Protein AF-0000000069701002 (afdb_homodimer)

Sequence (510 aa):
MTTTTTFSFQHRPLVPFAHDYAHGDQEDWHQHDCAQLLHILSGVVRVATPAGYWVVPPGRGVWLPAGTPHALRMTGNVAARTLFIDPLARADLPAGCQIVQITPLLRELIVSSLGLAECYAPASRDERIYELILDEIRGMAILPFGLPEPQSDTLRRLCQQVREAPGEAWSSGQAAKVCNMSERTLNRHFQQQTSLTWSEWVRRAKLMEALIRLAQGHSVLRVALELGYGSHSAFSAMFRRVMGVAPSDYFRPSTMTTTTTFSFQHRPLVPFAHDYAHGDQEDWHQHDCAQLLHILSGVVRVATPAGYWVVPPGRGVWLPAGTPHALRMTGNVAARTLFIDPLARADLPAGCQIVQITPLLRELIVSSLGLAECYAPASRDERIYELILDEIRGMAILPFGLPEPQSDTLRRLCQQVREAPGEAWSSGQAAKVCNMSERTLNRHFQQQTSLTWSEWVRRAKLMEALIRLAQGHSVLRVALELGYGSHSAFSAMFRRVMGVAPSDYFRPST

pLDDT: mean 92.16, std 8.56, range [34.0, 98.62]

Radius of gyration: 28.73 Å; Cα contacts (8 Å, |Δi|>4): 947; chains: 2; bounding box: 54×98×65 Å

Structure (mmCIF, N/CA/C/O backbone):
data_AF-0000000069701002-model_v1
#
loop_
_entity.id
_entity.type
_entity.pdbx_description
1 polymer 'Arabinose operon regulatory protein'
#
loop_
_atom_site.group_PDB
_atom_site.id
_atom_site.type_symbol
_atom_site.label_atom_id
_atom_site.label_alt_id
_atom_site.label_comp_id
_atom_site.label_asym_id
_atom_site.label_entity_id
_atom_site.label_seq_id
_atom_site.pdbx_PDB_ins_code
_atom_site.Cartn_x
_atom_site.Cartn_y
_atom_site.Cartn_z
_atom_site.occupancy
_atom_site.B_iso_or_equiv
_atom_site.auth_seq_id
_atom_site.auth_comp_id
_atom_site.auth_asym_id
_atom_site.auth_atom_id
_atom_site.pdbx_PDB_model_num
ATOM 1 N N . MET A 1 1 ? 13.789 19.891 30.516 1 34 1 MET A N 1
ATOM 2 C CA . MET A 1 1 ? 15 19.469 29.812 1 34 1 MET A CA 1
ATOM 3 C C . MET A 1 1 ? 14.648 18.609 28.594 1 34 1 MET A C 1
ATOM 5 O O . MET A 1 1 ? 14.141 17.5 28.734 1 34 1 MET A O 1
ATOM 9 N N . THR A 1 2 ? 14.062 19.125 27.453 1 47.06 2 THR A N 1
ATOM 10 C CA . THR A 1 2 ? 13.344 18.547 26.312 1 47.06 2 THR A CA 1
ATOM 11 C C . THR A 1 2 ? 14.172 17.469 25.625 1 47.06 2 THR A C 1
ATOM 13 O O . THR A 1 2 ? 15.266 17.734 25.125 1 47.06 2 THR A O 1
ATOM 16 N N . THR A 1 3 ? 14.109 16.219 26.141 1 52.56 3 THR A N 1
ATOM 17 C CA . THR A 1 3 ? 14.938 15.055 25.828 1 52.56 3 THR A CA 1
ATOM 18 C C . THR A 1 3 ? 15.141 14.922 24.328 1 52.56 3 THR A C 1
ATOM 20 O O . THR A 1 3 ? 14.18 14.789 23.578 1 52.56 3 THR A O 1
ATOM 23 N N . THR A 1 4 ? 16.281 15.664 23.906 1 60.5 4 THR A N 1
ATOM 24 C CA . THR A 1 4 ? 16.797 15.609 22.547 1 60.5 4 THR A CA 1
ATOM 25 C C . THR A 1 4 ? 17.234 14.195 22.188 1 60.5 4 THR A C 1
ATOM 27 O O . THR A 1 4 ? 18.172 13.664 22.766 1 60.5 4 THR A O 1
ATOM 30 N N . THR A 1 5 ? 16.281 13.383 21.938 1 64.5 5 THR A N 1
ATOM 31 C CA . THR A 1 5 ? 16.75 12.094 21.438 1 64.5 5 THR A CA 1
ATOM 32 C C . THR A 1 5 ? 17.75 12.289 20.297 1 64.5 5 THR A C 1
ATOM 34 O O . THR A 1 5 ? 17.453 13 19.328 1 64.5 5 THR A O 1
ATOM 37 N N . THR A 1 6 ? 19.078 12.094 20.625 1 77.56 6 THR A N 1
ATOM 38 C CA . THR A 1 6 ? 20.109 12.164 19.609 1 77.56 6 THR A CA 1
ATOM 39 C C . THR A 1 6 ? 20.234 10.836 18.859 1 77.56 6 THR A C 1
ATOM 41 O O . THR A 1 6 ? 20.188 9.766 19.484 1 77.56 6 THR A O 1
ATOM 44 N N . PHE A 1 7 ? 20.125 11.008 17.594 1 83.31 7 PHE A N 1
ATOM 45 C CA . PHE A 1 7 ? 20.281 9.828 16.75 1 83.31 7 PHE A CA 1
ATOM 46 C C . PHE A 1 7 ? 21.609 9.852 16.016 1 83.31 7 PHE A C 1
ATOM 48 O O . PHE A 1 7 ? 22.141 10.93 15.711 1 83.31 7 PHE A O 1
ATOM 55 N N . SER A 1 8 ? 22.188 8.703 15.969 1 86.56 8 SER A N 1
ATOM 56 C CA . SER A 1 8 ? 23.391 8.586 15.148 1 86.56 8 SER A CA 1
ATOM 57 C C . SER A 1 8 ? 23.047 8.211 13.711 1 86.56 8 SER A C 1
ATOM 59 O O . SER A 1 8 ? 22.266 7.301 13.469 1 86.56 8 SER A O 1
ATOM 61 N N . PHE A 1 9 ? 23.672 9.016 12.75 1 91.06 9 PHE A N 1
ATOM 62 C CA . PHE A 1 9 ? 23.438 8.773 11.336 1 91.06 9 PHE A CA 1
ATOM 63 C C . PHE A 1 9 ? 24.719 8.305 10.648 1 91.06 9 PHE A C 1
ATOM 65 O O . PHE A 1 9 ? 24.906 8.516 9.445 1 91.06 9 PHE A O 1
ATOM 72 N N . GLN A 1 10 ? 25.562 7.68 11.422 1 87.75 10 GLN A N 1
ATOM 73 C CA . GLN A 1 10 ? 26.859 7.254 10.914 1 87.75 10 GLN A CA 1
ATOM 74 C C . GLN A 1 10 ? 26.688 6.172 9.844 1 87.75 10 GLN A C 1
ATOM 76 O O . GLN A 1 10 ? 27.453 6.137 8.875 1 87.75 10 GLN A O 1
ATOM 81 N N . HIS A 1 11 ? 25.703 5.316 9.953 1 89.81 11 HIS A N 1
ATOM 82 C CA . HIS A 1 11 ? 25.625 4.145 9.086 1 89.81 11 HIS A CA 1
ATOM 83 C C . HIS A 1 11 ? 24.406 4.203 8.188 1 89.81 11 HIS A C 1
ATOM 85 O O . HIS A 1 11 ? 24.297 3.449 7.219 1 89.81 11 HIS A O 1
ATOM 91 N N . ARG A 1 12 ? 23.484 5.102 8.492 1 93.56 12 ARG A N 1
ATOM 92 C CA . ARG A 1 12 ? 22.266 5.242 7.684 1 93.56 12 ARG A CA 1
ATOM 93 C C . ARG A 1 12 ? 21.75 6.672 7.727 1 93.56 12 ARG A C 1
ATOM 95 O O . ARG A 1 12 ? 21.875 7.359 8.742 1 93.56 12 ARG A O 1
ATOM 102 N N . PRO A 1 13 ? 21.156 7.102 6.633 1 96.06 13 PRO A N 1
ATOM 103 C CA . PRO A 1 13 ? 20.734 8.5 6.527 1 96.06 13 PRO A CA 1
ATOM 104 C C . PRO A 1 13 ? 19.469 8.789 7.316 1 96.06 13 PRO A C 1
ATOM 106 O O . PRO A 1 13 ? 19.125 9.961 7.52 1 96.06 13 PRO A O 1
ATOM 109 N N . LEU A 1 14 ? 18.766 7.738 7.711 1 97 14 LEU A N 1
ATOM 110 C CA . LEU A 1 14 ? 17.562 7.941 8.5 1 97 14 LEU A CA 1
ATOM 111 C C . LEU A 1 14 ? 17.312 6.766 9.438 1 97 14 LEU A C 1
ATOM 113 O O . LEU A 1 14 ? 17.828 5.668 9.211 1 97 14 LEU A O 1
ATOM 117 N N . VAL A 1 15 ? 16.578 6.969 10.508 1 96.62 15 VAL A N 1
ATOM 118 C CA . VAL A 1 15 ? 16.266 5.98 11.531 1 96.62 15 VAL A CA 1
ATOM 119 C C . VAL A 1 15 ? 14.75 5.844 11.664 1 96.62 15 VAL A C 1
ATOM 121 O O . VAL A 1 15 ? 14.07 6.785 12.086 1 96.62 15 VAL A O 1
ATOM 124 N N . PRO A 1 16 ? 14.203 4.707 11.258 1 97.12 16 PRO A N 1
ATOM 125 C CA . PRO A 1 16 ? 12.766 4.484 11.414 1 97.12 16 PRO A CA 1
ATOM 126 C C . PRO A 1 16 ? 12.375 4.062 12.828 1 97.12 16 PRO A C 1
ATOM 128 O O . PRO A 1 16 ? 13.156 3.398 13.516 1 97.12 16 PRO A O 1
ATOM 131 N N . PHE A 1 17 ? 11.227 4.438 13.242 1 96.25 17 PHE A N 1
ATOM 132 C CA . PHE A 1 17 ? 10.734 4.113 14.57 1 96.25 17 PHE A CA 1
ATOM 133 C C . PHE A 1 17 ? 9.219 3.949 14.562 1 96.25 17 PHE A C 1
ATOM 135 O O . PHE A 1 17 ? 8.5 4.805 14.039 1 96.25 17 PHE A O 1
ATOM 142 N N . ALA A 1 18 ? 8.758 2.799 15.062 1 97.25 18 ALA A N 1
ATOM 143 C CA . ALA A 1 18 ? 7.328 2.559 15.211 1 97.25 18 ALA A CA 1
ATOM 144 C C . ALA A 1 18 ? 6.883 2.75 16.656 1 97.25 18 ALA A C 1
ATOM 146 O O . ALA A 1 18 ? 7.531 2.26 17.578 1 97.25 18 ALA A O 1
ATOM 147 N N . HIS A 1 19 ? 5.836 3.492 16.812 1 96.19 19 HIS A N 1
ATOM 148 C CA . HIS A 1 19 ? 5.297 3.688 18.156 1 96.19 19 HIS A CA 1
ATOM 149 C C . HIS A 1 19 ? 3.771 3.732 18.141 1 96.19 19 HIS A C 1
ATOM 151 O O . HIS A 1 19 ? 3.176 4.348 17.25 1 96.19 19 HIS A O 1
ATOM 157 N N . ASP A 1 20 ? 3.168 3.1 19.031 1 96.88 20 ASP A N 1
ATOM 158 C CA . ASP A 1 20 ? 1.725 3.146 19.25 1 96.88 20 ASP A CA 1
ATOM 159 C C . ASP A 1 20 ? 1.386 3.918 20.516 1 96.88 20 ASP A C 1
ATOM 161 O O . ASP A 1 20 ? 1.978 3.674 21.578 1 96.88 20 ASP A O 1
ATOM 165 N N . TYR A 1 21 ? 0.515 4.848 20.406 1 96.44 21 TYR A N 1
ATOM 166 C CA . TYR A 1 21 ? 0.103 5.695 21.516 1 96.44 21 TYR A CA 1
ATOM 167 C C . TYR A 1 21 ? -1.34 5.406 21.922 1 96.44 21 TYR A C 1
ATOM 169 O O . TYR A 1 21 ? -2.154 5.008 21.078 1 96.44 21 TYR A O 1
ATOM 177 N N . ALA A 1 22 ? -1.546 5.594 23.172 1 96.06 22 ALA A N 1
ATOM 178 C CA . ALA A 1 22 ? -2.922 5.527 23.656 1 96.06 22 ALA A CA 1
ATOM 179 C C . ALA A 1 22 ? -3.586 6.898 23.625 1 96.06 22 ALA A C 1
ATOM 181 O O . ALA A 1 22 ? -2.9 7.926 23.562 1 96.06 22 ALA A O 1
ATOM 182 N N . HIS A 1 23 ? -4.902 6.879 23.656 1 95.44 23 HIS A N 1
ATOM 183 C CA . HIS A 1 23 ? -5.641 8.133 23.75 1 95.44 23 HIS A CA 1
ATOM 184 C C . HIS A 1 23 ? -5.172 8.961 24.938 1 95.44 23 HIS A C 1
ATOM 186 O O . HIS A 1 23 ? -5.016 8.438 26.047 1 95.44 23 HIS A O 1
ATOM 192 N N . GLY A 1 24 ? -4.938 10.242 24.625 1 95.5 24 GLY A N 1
ATOM 193 C CA . GLY A 1 24 ? -4.574 11.148 25.703 1 95.5 24 GLY A CA 1
ATOM 194 C C . GLY A 1 24 ? -3.074 11.281 25.891 1 95.5 24 GLY A C 1
ATOM 195 O O . GLY A 1 24 ? -2.607 12.172 26.609 1 95.5 24 GLY A O 1
ATOM 196 N N . ASP A 1 25 ? -2.322 10.344 25.312 1 96.81 25 ASP A N 1
ATOM 197 C CA . ASP A 1 25 ? -0.87 10.469 25.375 1 96.81 25 ASP A CA 1
ATOM 198 C C . ASP A 1 25 ? -0.408 11.812 24.812 1 96.81 25 ASP A C 1
ATOM 200 O O . ASP A 1 25 ? -1.085 12.406 23.984 1 96.81 25 ASP A O 1
ATOM 204 N N . GLN A 1 26 ? 0.712 12.305 25.391 1 96.56 26 GLN A N 1
ATOM 205 C CA . GLN A 1 26 ? 1.294 13.555 24.922 1 96.56 26 GLN A CA 1
ATOM 206 C C . GLN A 1 26 ? 2.818 13.508 24.969 1 96.56 26 GLN A C 1
ATOM 208 O O . GLN A 1 26 ? 3.398 12.719 25.719 1 96.56 26 GLN A O 1
ATOM 213 N N . GLU A 1 27 ? 3.402 14.148 24.094 1 95.88 27 GLU A N 1
ATOM 214 C CA . GLU A 1 27 ? 4.824 14.477 24.156 1 95.88 27 GLU A CA 1
ATOM 215 C C . GLU A 1 27 ? 5.043 15.961 24.406 1 95.88 27 GLU A C 1
ATOM 217 O O . GLU A 1 27 ? 4.59 16.797 23.609 1 95.88 27 GLU A O 1
ATOM 222 N N . ASP A 1 28 ? 5.73 16.219 25.484 1 96.12 28 ASP A N 1
ATOM 223 C CA . ASP A 1 28 ? 5.988 17.609 25.844 1 96.12 28 ASP A CA 1
ATOM 224 C C . ASP A 1 28 ? 6.906 18.281 24.828 1 96.12 28 ASP A C 1
ATOM 226 O O . ASP A 1 28 ? 7.5 17.609 23.984 1 96.12 28 ASP A O 1
ATOM 230 N N . TRP A 1 29 ? 6.949 19.641 24.922 1 96.19 29 TRP A N 1
ATOM 231 C CA . TRP A 1 29 ? 7.777 20.422 24.016 1 96.19 29 TRP A CA 1
ATOM 232 C C . TRP A 1 29 ? 9.203 19.875 23.969 1 96.19 29 TRP A C 1
ATOM 234 O O . TRP A 1 29 ? 9.828 19.656 25.016 1 96.19 29 TRP A O 1
ATOM 244 N N . HIS A 1 30 ? 9.656 19.594 22.812 1 95.5 30 HIS A N 1
ATOM 245 C CA . HIS A 1 30 ? 11.008 19.109 22.562 1 95.5 30 HIS A CA 1
ATOM 246 C C . HIS A 1 30 ? 11.445 19.406 21.125 1 95.5 30 HIS A C 1
ATOM 248 O O . HIS A 1 30 ? 10.672 19.953 20.328 1 95.5 30 HIS A O 1
ATOM 254 N N . GLN A 1 31 ? 12.695 19.219 20.828 1 94.44 31 GLN A N 1
ATOM 255 C CA . GLN A 1 31 ? 13.227 19.375 19.484 1 94.44 31 GLN A CA 1
ATOM 256 C C . GLN A 1 31 ? 14.32 18.359 19.203 1 94.44 31 GLN A C 1
ATOM 258 O O . GLN A 1 31 ? 14.836 17.719 20.125 1 94.44 31 GLN A O 1
ATOM 263 N N . HIS A 1 32 ? 14.547 18.125 17.984 1 93.06 32 HIS A N 1
ATOM 264 C CA . HIS A 1 32 ? 15.633 17.25 17.547 1 93.06 32 HIS A CA 1
ATOM 265 C C . HIS A 1 32 ? 16.578 18 16.609 1 93.06 32 HIS A C 1
ATOM 267 O O . HIS A 1 32 ? 16.203 18.984 15.984 1 93.06 32 HIS A O 1
ATOM 273 N N . ASP A 1 33 ? 17.844 17.469 16.594 1 93.69 33 ASP A N 1
ATOM 274 C CA . ASP A 1 33 ? 18.812 18.031 15.648 1 93.69 33 ASP A CA 1
ATOM 275 C C . ASP A 1 33 ? 18.594 17.484 14.242 1 93.69 33 ASP A C 1
ATOM 277 O O . ASP A 1 33 ? 19.172 17.984 13.273 1 93.69 33 ASP A O 1
ATOM 281 N N . CYS A 1 34 ? 17.797 16.531 14.125 1 96.12 34 CYS A N 1
ATOM 282 C CA . CYS A 1 34 ? 17.484 15.93 12.836 1 96.12 34 CYS A CA 1
ATOM 283 C C . CYS A 1 34 ? 16.047 16.266 12.414 1 96.12 34 CYS A C 1
ATOM 285 O O . CYS A 1 34 ? 15.289 16.844 13.195 1 96.12 34 CYS A O 1
ATOM 287 N N . ALA A 1 35 ? 15.766 16.078 11.117 1 96.5 35 ALA A N 1
ATOM 288 C CA . ALA A 1 35 ? 14.391 16.234 10.648 1 96.5 35 ALA A CA 1
ATOM 289 C C . ALA A 1 35 ? 13.531 15.039 11.07 1 96.5 35 ALA A C 1
ATOM 291 O O . ALA A 1 35 ? 14.062 13.969 11.391 1 96.5 35 ALA A O 1
ATOM 292 N N . GLN A 1 36 ? 12.289 15.242 11.117 1 96.75 36 GLN A N 1
ATOM 293 C CA . GLN A 1 36 ? 11.367 14.188 11.516 1 96.75 36 GLN A CA 1
ATOM 294 C C . GLN A 1 36 ? 10.156 14.141 10.586 1 96.75 36 GLN A C 1
ATOM 296 O O . GLN A 1 36 ? 9.578 15.172 10.258 1 96.75 36 GLN A O 1
ATOM 301 N N . LEU A 1 37 ? 9.852 13 10.047 1 97.69 37 LEU A N 1
ATOM 302 C CA . LEU A 1 37 ? 8.594 12.727 9.367 1 97.69 37 LEU A CA 1
ATOM 303 C C . LEU A 1 37 ? 7.715 11.797 10.195 1 97.69 37 LEU A C 1
ATOM 305 O O . LEU A 1 37 ? 8.086 10.648 10.453 1 97.69 37 LEU A O 1
ATOM 309 N N . LEU A 1 38 ? 6.621 12.273 10.609 1 97.31 38 LEU A N 1
ATOM 310 C CA . LEU A 1 38 ? 5.672 11.508 11.414 1 97.31 38 LEU A CA 1
ATOM 311 C C . LEU A 1 38 ? 4.461 11.094 10.578 1 97.31 38 LEU A C 1
ATOM 313 O O . LEU A 1 38 ? 3.652 11.938 10.195 1 97.31 38 LEU A O 1
ATOM 317 N N . HIS A 1 39 ? 4.383 9.797 10.242 1 97.81 39 HIS A N 1
ATOM 318 C CA . HIS A 1 39 ? 3.264 9.227 9.5 1 97.81 39 HIS A CA 1
ATOM 319 C C . HIS A 1 39 ? 2.238 8.609 10.445 1 97.81 39 HIS A C 1
ATOM 321 O O . HIS A 1 39 ? 2.576 7.738 11.25 1 97.81 39 HIS A O 1
ATOM 327 N N . ILE A 1 40 ? 0.936 8.945 10.25 1 96.31 40 ILE A N 1
ATOM 328 C CA . ILE A 1 40 ? -0.11 8.477 11.148 1 96.31 40 ILE A CA 1
ATOM 329 C C . ILE A 1 40 ? -0.964 7.422 10.445 1 96.31 40 ILE A C 1
ATOM 331 O O . ILE A 1 40 ? -1.546 7.688 9.391 1 96.31 40 ILE A O 1
ATOM 335 N N . LEU A 1 41 ? -1.079 6.277 11.086 1 94.56 41 LEU A N 1
ATOM 336 C CA . LEU A 1 41 ? -1.838 5.176 10.5 1 94.56 41 LEU A CA 1
ATOM 337 C C . LEU A 1 41 ? -3.26 5.145 11.047 1 94.56 41 LEU A C 1
ATOM 339 O O . LEU A 1 41 ? -4.191 4.738 10.352 1 94.56 41 LEU A O 1
ATOM 343 N N . SER A 1 42 ? -3.393 5.465 12.219 1 93 42 SER A N 1
ATOM 344 C CA . SER A 1 42 ? -4.684 5.527 12.891 1 93 42 SER A CA 1
ATOM 345 C C . SER A 1 42 ? -4.707 6.629 13.945 1 93 42 SER A C 1
ATOM 347 O O . SER A 1 42 ? -3.652 7.074 14.406 1 93 42 SER A O 1
ATOM 349 N N . GLY A 1 43 ? -5.922 7.051 14.281 1 93.44 43 GLY A N 1
ATOM 350 C CA . GLY A 1 43 ? -6.031 8.148 15.234 1 93.44 43 GLY A CA 1
ATOM 351 C C . GLY A 1 43 ? -5.66 9.492 14.641 1 93.44 43 GLY A C 1
ATOM 352 O O . GLY A 1 43 ? -5.559 9.625 13.414 1 93.44 43 GLY A O 1
ATOM 353 N N . VAL A 1 44 ? -5.613 10.461 15.555 1 94.94 44 VAL A N 1
ATOM 354 C CA . VAL A 1 44 ? -5.289 11.82 15.141 1 94.94 44 VAL A CA 1
ATOM 355 C C . VAL A 1 44 ? -4.215 12.398 16.062 1 94.94 44 VAL A C 1
ATOM 357 O O . VAL A 1 44 ? -4.238 12.172 17.266 1 94.94 44 VAL A O 1
ATOM 360 N N . VAL A 1 45 ? -3.33 13.148 15.43 1 96.06 45 VAL A N 1
ATOM 361 C CA . VAL A 1 45 ? -2.252 13.758 16.203 1 96.06 45 VAL A CA 1
ATOM 362 C C . VAL A 1 45 ? -2.264 15.273 16 1 96.06 45 VAL A C 1
ATOM 364 O O . VAL A 1 45 ? -2.248 15.758 14.875 1 96.06 45 VAL A O 1
ATOM 367 N N . ARG A 1 46 ? -2.309 15.992 17.094 1 94.69 46 ARG A N 1
ATOM 368 C CA . ARG A 1 46 ? -2.086 17.438 17.062 1 94.69 46 ARG A CA 1
ATOM 369 C C . ARG A 1 46 ? -0.614 17.766 17.281 1 94.69 46 ARG A C 1
ATOM 371 O O . ARG A 1 46 ? 0 17.281 18.234 1 94.69 46 ARG A O 1
ATOM 378 N N . VAL A 1 47 ? -0.106 18.5 16.375 1 95.56 47 VAL A N 1
ATOM 379 C CA . VAL A 1 47 ? 1.283 18.938 16.469 1 95.56 47 VAL A CA 1
ATOM 380 C C . VAL A 1 47 ? 1.333 20.453 16.672 1 95.56 47 VAL A C 1
ATOM 382 O O . VAL A 1 47 ? 0.843 21.219 15.844 1 95.56 47 VAL A O 1
ATOM 385 N N . ALA A 1 48 ? 1.94 20.844 17.75 1 93.75 48 ALA A N 1
ATOM 386 C CA . ALA A 1 48 ? 2.098 22.266 18.031 1 93.75 48 ALA A CA 1
ATOM 387 C C . ALA A 1 48 ? 3.533 22.719 17.781 1 93.75 48 ALA A C 1
ATOM 389 O O . ALA A 1 48 ? 4.484 22.031 18.141 1 93.75 48 ALA A O 1
ATOM 390 N N . THR A 1 49 ? 3.674 23.781 17.094 1 93 49 THR A N 1
ATOM 391 C CA . THR A 1 49 ? 4.938 24.484 16.906 1 93 49 THR A CA 1
ATOM 392 C C . THR A 1 49 ? 4.77 25.969 17.172 1 93 49 THR A C 1
ATOM 394 O O . THR A 1 49 ? 3.648 26.469 17.266 1 93 49 THR A O 1
ATOM 397 N N . PRO A 1 50 ? 5.918 26.672 17.328 1 87.75 50 PRO A N 1
ATOM 398 C CA . PRO A 1 50 ? 5.793 28.125 17.516 1 87.75 50 PRO A CA 1
ATOM 399 C C . PRO A 1 50 ? 5.109 28.812 16.328 1 87.75 50 PRO A C 1
ATOM 401 O O . PRO A 1 50 ? 4.457 29.844 16.516 1 87.75 50 PRO A O 1
ATOM 404 N N . ALA A 1 51 ? 5.129 28.266 15.195 1 84.94 51 ALA A N 1
ATOM 405 C CA . ALA A 1 51 ? 4.578 28.859 13.984 1 84.94 51 ALA A CA 1
ATOM 406 C C . ALA A 1 51 ? 3.088 28.547 13.852 1 84.94 51 ALA A C 1
ATOM 408 O O . ALA A 1 51 ? 2.391 29.172 13.039 1 84.94 51 ALA A O 1
ATOM 409 N N . GLY A 1 52 ? 2.639 27.625 14.68 1 87.25 52 GLY A N 1
ATOM 410 C CA . GLY A 1 52 ? 1.244 27.219 14.578 1 87.25 52 GLY A CA 1
ATOM 411 C C . GLY A 1 52 ? 1.022 25.75 14.898 1 87.25 52 GLY A C 1
ATOM 412 O O . GLY A 1 52 ? 1.878 25.109 15.508 1 87.25 52 GLY A O 1
ATOM 413 N N . TYR A 1 53 ? -0.198 25.359 14.711 1 87.06 53 TYR A N 1
ATOM 414 C CA . TYR A 1 53 ? -0.434 23.953 15 1 87.06 53 TYR A CA 1
ATOM 415 C C . TYR A 1 53 ? -1.057 23.25 13.805 1 87.06 53 TYR A C 1
ATOM 417 O O . TYR A 1 53 ? -1.582 23.906 12.898 1 87.06 53 TYR A O 1
ATOM 425 N N . TRP A 1 54 ? -0.892 21.906 13.828 1 88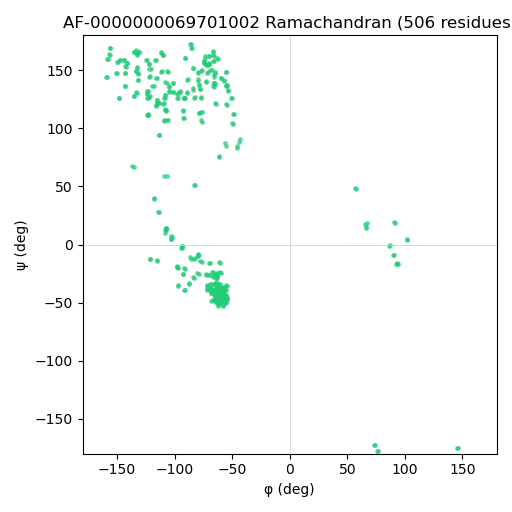.25 54 TRP A N 1
ATOM 426 C CA . TRP A 1 54 ? -1.378 21.016 12.781 1 88.25 54 TRP A CA 1
ATOM 427 C C . TRP A 1 54 ? -2.127 19.828 13.383 1 88.25 54 TRP A C 1
ATOM 429 O O . TRP A 1 54 ? -1.865 19.438 14.523 1 88.25 54 TRP A O 1
ATOM 439 N N . VAL A 1 55 ? -3.094 19.406 12.633 1 91.31 55 VAL A N 1
ATOM 440 C CA . VAL A 1 55 ? -3.756 18.141 12.961 1 91.31 55 VAL A CA 1
ATOM 441 C C . VAL A 1 55 ? -3.506 17.125 11.852 1 91.31 55 VAL A C 1
ATOM 443 O O . VAL A 1 55 ? -3.84 17.359 10.688 1 91.31 55 VAL A O 1
ATOM 446 N N . VAL A 1 56 ? -2.982 16.031 12.258 1 94.12 56 VAL A N 1
ATOM 447 C CA . VAL A 1 56 ? -2.58 15.008 11.305 1 94.12 56 VAL A CA 1
ATOM 448 C C . VAL A 1 56 ? -3.525 13.805 11.398 1 94.12 56 VAL A C 1
ATOM 450 O O . VAL A 1 56 ? -3.455 13.031 12.352 1 94.12 56 VAL A O 1
ATOM 453 N N . PRO A 1 57 ? -4.348 13.648 10.438 1 93 57 PRO A N 1
ATOM 454 C CA . PRO A 1 57 ? -5.234 12.484 10.43 1 93 57 PRO A CA 1
ATOM 455 C C . PRO A 1 57 ? -4.586 11.258 9.797 1 93 57 PRO A C 1
ATOM 457 O O . PRO A 1 57 ? -3.486 11.344 9.25 1 93 57 PRO A O 1
ATOM 460 N N . PRO A 1 58 ? -5.277 10.086 9.891 1 92.5 58 PRO A N 1
ATOM 461 C CA . PRO A 1 58 ? -4.738 8.859 9.289 1 92.5 58 PRO A CA 1
ATOM 462 C C . PRO A 1 58 ? -4.414 9.023 7.809 1 92.5 58 PRO A C 1
ATOM 464 O O . PRO A 1 58 ? -5.176 9.656 7.07 1 92.5 58 PRO A O 1
ATOM 467 N N . GLY A 1 59 ? -3.234 8.453 7.453 1 91.69 59 GLY A N 1
ATOM 468 C CA . GLY A 1 59 ? -2.816 8.492 6.062 1 91.69 59 GLY A CA 1
ATOM 469 C C . GLY A 1 59 ? -1.99 9.719 5.719 1 91.69 59 GLY A C 1
ATOM 470 O O . GLY A 1 59 ? -1.424 9.805 4.629 1 91.69 59 GLY A O 1
ATOM 471 N N . ARG A 1 60 ? -1.946 10.602 6.625 1 94.19 60 ARG A N 1
ATOM 472 C CA . ARG A 1 60 ? -1.158 11.805 6.41 1 94.19 60 ARG A CA 1
ATOM 473 C C . ARG A 1 60 ? 0.051 11.844 7.34 1 94.19 60 ARG A C 1
ATOM 475 O O . ARG A 1 60 ? 0.16 11.031 8.258 1 94.19 60 ARG A O 1
ATOM 482 N N . GLY A 1 61 ? 0.957 12.727 6.988 1 95.75 61 GLY A N 1
ATOM 483 C CA . GLY A 1 61 ? 2.143 12.922 7.805 1 95.75 61 GLY A CA 1
ATOM 484 C C . GLY A 1 61 ? 2.451 14.383 8.07 1 95.75 61 GLY A C 1
ATOM 485 O O . GLY A 1 61 ? 1.833 15.266 7.473 1 95.75 61 GLY A O 1
ATOM 486 N N . VAL A 1 62 ? 3.307 14.625 9 1 95.56 62 VAL A N 1
ATOM 487 C CA . VAL A 1 62 ? 3.854 15.961 9.242 1 95.56 62 VAL A CA 1
ATOM 488 C C . VAL A 1 62 ? 5.379 15.914 9.148 1 95.56 62 VAL A C 1
ATOM 490 O O . VAL A 1 62 ? 6.008 14.977 9.648 1 95.56 62 VAL A O 1
ATOM 493 N N . TRP A 1 63 ? 5.863 16.828 8.43 1 95.94 63 TRP A N 1
ATOM 494 C CA . TRP A 1 63 ? 7.305 17.016 8.328 1 95.94 63 TRP A CA 1
ATOM 495 C C . TRP A 1 63 ? 7.773 18.109 9.273 1 95.94 63 TRP A C 1
ATOM 497 O O . TRP A 1 63 ? 7.234 19.219 9.273 1 95.94 63 TRP A O 1
ATOM 507 N N . LEU A 1 64 ? 8.766 17.844 10.039 1 95.69 64 LEU A N 1
ATOM 508 C CA . LEU A 1 64 ? 9.375 18.781 10.969 1 95.69 64 LEU A CA 1
ATOM 509 C C . LEU A 1 64 ? 10.867 18.938 10.688 1 95.69 64 LEU A C 1
ATOM 511 O O . LEU A 1 64 ? 11.648 18.016 10.961 1 95.69 64 LEU A O 1
ATOM 515 N N . PRO A 1 65 ? 11.312 20.109 10.219 1 95.5 65 PRO A N 1
ATOM 516 C CA . PRO A 1 65 ? 12.742 20.312 9.992 1 95.5 65 PRO A CA 1
ATOM 517 C C . PRO A 1 65 ? 13.562 20.219 11.273 1 95.5 65 PRO A C 1
ATOM 519 O O . PRO A 1 65 ? 13.016 20.359 12.367 1 95.5 65 PRO A O 1
ATOM 522 N N . ALA A 1 66 ? 14.852 19.984 11.055 1 95.19 66 ALA A N 1
ATOM 523 C CA . ALA A 1 66 ? 15.766 19.938 12.188 1 95.19 66 ALA A CA 1
ATOM 524 C C . ALA A 1 66 ? 15.68 21.219 13.008 1 95.19 66 ALA A C 1
ATOM 526 O O . ALA A 1 66 ? 15.586 22.312 12.445 1 95.19 66 ALA A O 1
ATOM 527 N N . GLY A 1 67 ? 15.664 21 14.352 1 94.06 67 GLY A N 1
ATOM 528 C CA . GLY A 1 67 ? 15.703 22.141 15.266 1 94.06 67 GLY A CA 1
ATOM 529 C C . GLY A 1 67 ? 14.328 22.703 15.562 1 94.06 67 GLY A C 1
ATOM 530 O O . GLY A 1 67 ? 14.203 23.641 16.344 1 94.06 67 GLY A O 1
ATOM 531 N N . THR A 1 68 ? 13.281 22.203 15.031 1 94 68 THR A N 1
ATOM 532 C CA . THR A 1 68 ? 11.93 22.719 15.234 1 94 68 THR A CA 1
ATOM 533 C C . THR A 1 68 ? 11.367 22.266 16.578 1 94 68 THR A C 1
ATOM 535 O O . THR A 1 68 ? 11.125 21.062 16.766 1 94 68 THR A O 1
ATOM 538 N N . PRO A 1 69 ? 11.172 23.219 17.469 1 95.31 69 PRO A N 1
ATOM 539 C CA . PRO A 1 69 ? 10.461 22.812 18.688 1 95.31 69 PRO A CA 1
ATOM 540 C C . PRO A 1 69 ? 9.016 22.391 18.406 1 95.31 69 PRO A C 1
ATOM 542 O O . PRO A 1 69 ? 8.344 22.984 17.562 1 95.31 69 PRO A O 1
ATOM 545 N N . HIS A 1 70 ? 8.57 21.344 19.031 1 95.81 70 HIS A N 1
ATOM 546 C CA . HIS A 1 70 ? 7.203 20.891 18.812 1 95.81 70 HIS A CA 1
ATOM 547 C C . HIS A 1 70 ? 6.707 20.047 19.984 1 95.81 70 HIS A C 1
ATOM 549 O O . HIS A 1 70 ? 7.5 19.594 20.812 1 95.81 70 HIS A O 1
ATOM 555 N N . ALA A 1 71 ? 5.453 19.922 20.109 1 96.69 71 ALA A N 1
ATOM 556 C CA . ALA A 1 71 ? 4.75 19.062 21.062 1 96.69 71 ALA A CA 1
ATOM 557 C C . ALA A 1 71 ? 3.629 18.281 20.375 1 96.69 71 ALA A C 1
ATOM 559 O O . ALA A 1 71 ? 3.096 18.719 19.359 1 96.69 71 ALA A O 1
ATOM 560 N N . LEU A 1 72 ? 3.322 17.109 20.844 1 96.88 72 LEU A N 1
ATOM 561 C CA . LEU A 1 72 ? 2.314 16.25 20.25 1 96.88 72 LEU A CA 1
ATOM 562 C C . LEU A 1 72 ? 1.224 15.898 21.25 1 96.88 72 LEU A C 1
ATOM 564 O O . LEU A 1 72 ? 1.506 15.688 22.438 1 96.88 72 LEU A O 1
ATOM 568 N N . ARG A 1 73 ? 0.1 15.805 20.812 1 96.75 73 ARG A N 1
ATOM 569 C CA . ARG A 1 73 ? -1.033 15.273 21.562 1 96.75 73 ARG A CA 1
ATOM 570 C C . ARG A 1 73 ? -1.812 14.258 20.734 1 96.75 73 ARG A C 1
ATOM 572 O O . ARG A 1 73 ? -2.18 14.547 19.594 1 96.75 73 ARG A O 1
ATOM 579 N N . MET A 1 74 ? -2.08 13.109 21.328 1 96.75 74 MET A N 1
ATOM 580 C CA . MET A 1 74 ? -2.738 12.031 20.594 1 96.75 74 MET A CA 1
ATOM 581 C C . MET A 1 74 ? -4.223 11.961 20.938 1 96.75 74 MET A C 1
ATOM 583 O O . MET A 1 74 ? -4.594 12.133 22.109 1 96.75 74 MET A O 1
ATOM 587 N N . THR A 1 75 ? -5.023 11.758 20.016 1 95.75 75 THR A N 1
ATOM 588 C CA . THR A 1 75 ? -6.445 11.469 20.188 1 95.75 75 THR A CA 1
ATOM 589 C C . THR A 1 75 ? -6.805 10.133 19.562 1 95.75 75 THR A C 1
ATOM 591 O O . THR A 1 75 ? -6.547 9.906 18.375 1 95.75 75 THR A O 1
ATOM 594 N N . GLY A 1 76 ? -7.473 9.258 20.375 1 93.12 76 GLY A N 1
ATOM 595 C CA . GLY A 1 76 ? -7.699 7.887 19.938 1 93.12 76 GLY A CA 1
ATOM 596 C C . GLY A 1 76 ? -6.461 7.02 20.031 1 93.12 76 GLY A C 1
ATOM 597 O O . GLY A 1 76 ? -5.438 7.441 20.578 1 93.12 76 GLY A O 1
ATOM 598 N N . ASN A 1 77 ? -6.645 5.777 19.578 1 93.31 77 ASN A N 1
ATOM 599 C CA . ASN A 1 77 ? -5.469 4.926 19.453 1 93.31 77 ASN A CA 1
ATOM 600 C C . ASN A 1 77 ? -4.652 5.281 18.219 1 93.31 77 ASN A C 1
ATOM 602 O O . ASN A 1 77 ? -5.129 5.137 17.094 1 93.31 77 ASN A O 1
ATOM 606 N N . VAL A 1 78 ? -3.461 5.766 18.484 1 95.88 78 VAL A N 1
ATOM 607 C CA . VAL A 1 78 ? -2.65 6.301 17.391 1 95.88 78 VAL A CA 1
ATOM 608 C C . VAL A 1 78 ? -1.502 5.344 17.094 1 95.88 78 VAL A C 1
ATOM 610 O O . VAL A 1 78 ? -0.673 5.059 17.953 1 95.88 78 VAL A O 1
ATOM 613 N N . ALA A 1 79 ? -1.491 4.773 15.938 1 96.69 79 ALA A N 1
ATOM 614 C CA . ALA A 1 79 ? -0.323 4.086 15.391 1 96.69 79 ALA A CA 1
ATOM 615 C C . ALA A 1 79 ? 0.517 5.023 14.531 1 96.69 79 ALA A C 1
ATOM 617 O O . ALA A 1 79 ? 0.049 5.52 13.5 1 96.69 79 ALA A O 1
ATOM 618 N N . ALA A 1 80 ? 1.721 5.277 14.992 1 97.38 80 ALA A N 1
ATOM 619 C CA . ALA A 1 80 ? 2.594 6.227 14.312 1 97.38 80 ALA A CA 1
ATOM 620 C C . ALA A 1 80 ? 3.863 5.543 13.812 1 97.38 80 ALA A C 1
ATOM 622 O O . ALA A 1 80 ? 4.422 4.684 14.492 1 97.38 80 ALA A O 1
ATOM 623 N N . ARG A 1 81 ? 4.27 5.824 12.633 1 98.38 81 ARG A N 1
ATOM 624 C CA . ARG A 1 81 ? 5.555 5.441 12.062 1 98.38 81 ARG A CA 1
ATOM 625 C C . ARG A 1 81 ? 6.402 6.668 11.742 1 98.38 81 ARG A C 1
ATOM 627 O O . ARG A 1 81 ? 6.004 7.516 10.945 1 98.38 81 ARG A O 1
ATOM 634 N N . THR A 1 82 ? 7.52 6.73 12.375 1 97.25 82 THR A N 1
ATOM 635 C CA . THR A 1 82 ? 8.336 7.941 12.312 1 97.25 82 THR A CA 1
ATOM 636 C C . THR A 1 82 ? 9.664 7.664 11.625 1 97.25 82 THR A C 1
ATOM 638 O O . THR A 1 82 ? 10.242 6.59 11.797 1 97.25 82 THR A O 1
ATOM 641 N N . LEU A 1 83 ? 10.078 8.617 10.891 1 97.88 83 LEU A N 1
ATOM 642 C CA . LEU A 1 83 ? 11.445 8.648 10.367 1 97.88 83 LEU A CA 1
ATOM 643 C C . LEU A 1 83 ? 12.219 9.828 10.938 1 97.88 83 LEU A C 1
ATOM 645 O O . LEU A 1 83 ? 11.781 10.977 10.812 1 97.88 83 LEU A O 1
ATOM 649 N N . PHE A 1 84 ? 13.312 9.562 11.586 1 97.38 84 PHE A N 1
ATOM 650 C CA . PHE A 1 84 ? 14.297 10.586 11.898 1 97.38 84 PHE A CA 1
ATOM 651 C C . PHE A 1 84 ? 15.359 10.664 10.812 1 97.38 84 PHE A C 1
ATOM 653 O O . PHE A 1 84 ? 16.016 9.664 10.5 1 97.38 84 PHE A O 1
ATOM 660 N N . ILE A 1 85 ? 15.57 11.836 10.273 1 97.44 85 ILE A N 1
ATOM 661 C CA . ILE A 1 85 ? 16.328 11.93 9.031 1 97.44 85 ILE A CA 1
ATOM 662 C C . ILE A 1 85 ? 17.516 12.859 9.227 1 97.44 85 ILE A C 1
ATOM 664 O O . ILE A 1 85 ? 17.375 13.969 9.742 1 97.44 85 ILE A O 1
ATOM 668 N N . ASP A 1 86 ? 18.703 12.398 8.836 1 96.94 86 ASP A N 1
ATOM 669 C CA . ASP A 1 86 ? 19.875 13.266 8.773 1 96.94 86 ASP A CA 1
ATOM 670 C C . ASP A 1 86 ? 19.609 14.5 7.922 1 96.94 86 ASP A C 1
ATOM 672 O O . ASP A 1 86 ? 19.297 14.383 6.73 1 96.94 86 ASP A O 1
ATOM 676 N N . PRO A 1 87 ? 19.734 15.703 8.508 1 94.44 87 PRO A N 1
ATOM 677 C CA . PRO A 1 87 ? 19.453 16.922 7.734 1 94.44 87 PRO A CA 1
ATOM 678 C C . PRO A 1 87 ? 20.375 17.062 6.52 1 94.44 87 PRO A C 1
ATOM 680 O O . PRO A 1 87 ? 20.047 17.812 5.59 1 94.44 87 PRO A O 1
ATOM 683 N N . LEU A 1 88 ? 21.438 16.312 6.523 1 94.88 88 LEU A N 1
ATOM 684 C CA . LEU A 1 88 ? 22.391 16.438 5.434 1 94.88 88 LEU A CA 1
ATOM 685 C C . LEU A 1 88 ? 22.234 15.297 4.441 1 94.88 88 LEU A C 1
ATOM 687 O O . LEU A 1 88 ? 23.047 15.156 3.52 1 94.88 88 LEU A O 1
ATOM 691 N N . ALA A 1 89 ? 21.219 14.5 4.664 1 95.56 89 ALA A N 1
ATOM 692 C CA . ALA A 1 89 ? 21.031 13.336 3.799 1 95.56 89 ALA A CA 1
ATOM 693 C C . ALA A 1 89 ? 20.75 13.766 2.359 1 95.56 89 ALA A C 1
ATOM 695 O O . ALA A 1 89 ? 21.062 13.031 1.419 1 95.56 89 ALA A O 1
ATOM 696 N N . ARG A 1 90 ? 20.062 14.906 2.197 1 94.62 90 ARG A N 1
ATOM 697 C CA . ARG A 1 90 ? 19.797 15.547 0.912 1 94.62 90 ARG A CA 1
ATOM 698 C C . ARG A 1 90 ? 19.875 17.062 1.029 1 94.62 90 ARG A C 1
ATOM 700 O O . ARG A 1 90 ? 19.531 17.625 2.068 1 94.62 90 ARG A O 1
ATOM 707 N N . ALA A 1 91 ? 20.203 17.594 -0.055 1 91.25 91 ALA A N 1
ATOM 708 C CA . ALA A 1 91 ? 20.375 19.047 -0.053 1 91.25 91 ALA A CA 1
ATOM 709 C C . ALA A 1 91 ? 19.031 19.766 -0.112 1 91.25 91 ALA A C 1
ATOM 711 O O . ALA A 1 91 ? 18.891 20.891 0.378 1 91.25 91 ALA A O 1
ATOM 712 N N . ASP A 1 92 ? 18.016 19.109 -0.657 1 93.69 92 ASP A N 1
ATOM 713 C CA . ASP A 1 92 ? 16.781 19.812 -0.933 1 93.69 92 ASP A CA 1
ATOM 714 C C . ASP A 1 92 ? 15.617 19.219 -0.133 1 93.69 92 ASP A C 1
ATOM 716 O O . ASP A 1 92 ? 14.5 19.109 -0.642 1 93.69 92 ASP A O 1
ATOM 720 N N . LEU A 1 93 ? 15.898 18.844 1.122 1 94.44 93 LEU A N 1
ATOM 721 C CA . LEU A 1 93 ? 14.805 18.469 2.006 1 94.44 93 LEU A CA 1
ATOM 722 C C . LEU A 1 93 ? 13.93 19.672 2.348 1 94.44 93 LEU A C 1
ATOM 724 O O . LEU A 1 93 ? 14.414 20.797 2.35 1 94.44 93 LEU A O 1
ATOM 728 N N . PRO A 1 94 ? 12.641 19.469 2.596 1 92 94 PRO A N 1
ATOM 729 C CA . PRO A 1 94 ? 11.758 20.594 2.883 1 92 94 PRO A CA 1
ATOM 730 C C . PRO A 1 94 ? 12.227 21.422 4.074 1 92 94 PRO A C 1
ATOM 732 O O . PRO A 1 94 ? 12.625 20.875 5.102 1 92 94 PRO A O 1
ATOM 735 N N . ALA A 1 95 ? 12.102 22.703 3.992 1 90.25 95 ALA A N 1
ATOM 736 C CA . ALA A 1 95 ? 12.68 23.594 4.98 1 90.25 95 ALA A CA 1
ATOM 737 C C . ALA A 1 95 ? 11.648 24.016 6.023 1 90.25 95 ALA A C 1
ATOM 739 O O . ALA A 1 95 ? 12 24.516 7.09 1 90.25 95 ALA A O 1
ATOM 740 N N . GLY A 1 96 ? 10.414 23.906 5.766 1 88.56 96 GLY A N 1
ATOM 741 C CA . GLY A 1 96 ? 9.367 24.312 6.688 1 88.56 96 GLY A CA 1
ATOM 742 C C . GLY A 1 96 ? 8.508 23.156 7.164 1 88.56 96 GLY A C 1
ATOM 743 O O . GLY A 1 96 ? 8.461 22.109 6.527 1 88.56 96 GLY A O 1
ATOM 744 N N . CYS A 1 97 ? 7.859 23.422 8.312 1 90.44 97 CYS A N 1
ATOM 745 C CA . CYS A 1 97 ? 6.879 22.469 8.805 1 90.44 97 CYS A CA 1
ATOM 746 C C . CYS A 1 97 ? 5.684 22.375 7.859 1 90.44 97 CYS A C 1
ATOM 748 O O . CYS A 1 97 ? 5.199 23.391 7.367 1 90.44 97 CYS A O 1
ATOM 750 N N . GLN A 1 98 ? 5.262 21.172 7.602 1 89.25 98 GLN A N 1
ATOM 751 C CA . GLN A 1 98 ? 4.16 21.031 6.656 1 89.25 98 GLN A CA 1
ATOM 752 C C . GLN A 1 98 ? 3.449 19.688 6.836 1 89.25 98 GLN A C 1
ATOM 754 O O . GLN A 1 98 ? 4.086 18.672 7.137 1 89.25 98 GLN A O 1
ATOM 759 N N . ILE A 1 99 ? 2.174 19.672 6.664 1 89.75 99 ILE A N 1
ATOM 760 C CA . ILE A 1 99 ? 1.418 18.438 6.527 1 89.75 99 ILE A CA 1
ATOM 761 C C . ILE A 1 99 ? 1.574 17.891 5.113 1 89.75 99 ILE A C 1
ATOM 763 O O . ILE A 1 99 ? 1.523 18.641 4.137 1 89.75 99 ILE A O 1
ATOM 767 N N . VAL A 1 100 ? 1.75 16.656 5.098 1 93.5 100 VAL A N 1
ATOM 768 C CA . VAL A 1 100 ? 2.062 16.094 3.787 1 93.5 100 VAL A CA 1
ATOM 769 C C . VAL A 1 100 ? 1.196 14.867 3.529 1 93.5 100 VAL A C 1
ATOM 771 O O . VAL A 1 100 ? 0.752 14.203 4.469 1 93.5 100 VAL A O 1
ATOM 774 N N . GLN A 1 101 ? 0.984 14.672 2.227 1 92.5 101 GLN A N 1
ATOM 775 C CA . GLN A 1 101 ? 0.406 13.406 1.789 1 92.5 101 GLN A CA 1
ATOM 776 C C . GLN A 1 101 ? 1.449 12.289 1.799 1 92.5 101 GLN A C 1
ATOM 778 O O . GLN A 1 101 ? 2.535 12.445 1.235 1 92.5 101 GLN A O 1
ATOM 783 N N . ILE A 1 102 ? 1.116 11.242 2.469 1 96.38 102 ILE A N 1
ATOM 784 C CA . ILE A 1 102 ? 1.954 10.055 2.385 1 96.38 102 ILE A CA 1
ATOM 785 C C . ILE A 1 102 ? 1.441 9.141 1.273 1 96.38 102 ILE A C 1
ATOM 787 O O . ILE A 1 102 ? 0.385 8.516 1.41 1 96.38 102 ILE A O 1
ATOM 791 N N . THR A 1 103 ? 2.211 9.086 0.195 1 96 103 THR A N 1
ATOM 792 C CA . THR A 1 103 ? 1.791 8.242 -0.917 1 96 103 THR A CA 1
ATOM 793 C C . THR A 1 103 ? 1.817 6.766 -0.518 1 96 103 THR A C 1
ATOM 795 O O . THR A 1 103 ? 2.527 6.383 0.415 1 96 103 THR A O 1
ATOM 798 N N . PRO A 1 104 ? 1.05 5.949 -1.248 1 95.94 104 PRO A N 1
ATOM 799 C CA . PRO A 1 104 ? 1.099 4.516 -0.957 1 95.94 104 PRO A CA 1
ATOM 800 C C . PRO A 1 104 ? 2.514 3.945 -1.035 1 95.94 104 PRO A C 1
ATOM 802 O O . PRO A 1 104 ? 2.896 3.119 -0.204 1 95.94 104 PRO A O 1
ATOM 805 N N . LEU A 1 105 ? 3.297 4.383 -1.989 1 97.88 105 LEU A N 1
ATOM 806 C CA . LEU A 1 105 ? 4.668 3.902 -2.105 1 97.88 105 LEU A CA 1
ATOM 807 C C . LEU A 1 105 ? 5.492 4.309 -0.888 1 97.88 105 LEU A C 1
ATOM 809 O O . LEU A 1 105 ? 6.18 3.479 -0.291 1 97.88 105 LEU A O 1
ATOM 813 N N . LEU A 1 106 ? 5.438 5.566 -0.527 1 98.25 106 LEU A N 1
ATOM 814 C CA . LEU A 1 106 ? 6.195 6.035 0.628 1 98.25 106 LEU A CA 1
ATOM 815 C C . LEU A 1 106 ? 5.77 5.297 1.894 1 98.25 106 LEU A C 1
ATOM 817 O O . LEU A 1 106 ? 6.609 4.945 2.725 1 98.25 106 LEU A O 1
ATOM 821 N N . ARG A 1 107 ? 4.492 5.086 2.035 1 97.69 107 ARG A N 1
ATOM 822 C CA . ARG A 1 107 ? 3.998 4.336 3.186 1 97.69 107 ARG A CA 1
ATOM 823 C C . ARG A 1 107 ? 4.668 2.969 3.279 1 97.69 107 ARG A C 1
ATOM 825 O O . ARG A 1 107 ? 5.176 2.592 4.336 1 97.69 107 ARG A O 1
ATOM 832 N N . GLU A 1 108 ? 4.684 2.24 2.184 1 98.06 108 GLU A N 1
ATOM 833 C CA . GLU A 1 108 ? 5.246 0.893 2.207 1 98.06 108 GLU A CA 1
ATOM 834 C C . GLU A 1 108 ? 6.758 0.93 2.404 1 98.06 108 GLU A C 1
ATOM 836 O O . GLU A 1 108 ? 7.332 0.035 3.029 1 98.06 108 GLU A O 1
ATOM 841 N N . LEU A 1 109 ? 7.387 1.95 1.853 1 98.62 109 LEU A N 1
ATOM 842 C CA . LEU A 1 109 ? 8.812 2.129 2.092 1 98.62 109 LEU A CA 1
ATOM 843 C C . LEU A 1 109 ? 9.094 2.355 3.574 1 98.62 109 LEU A C 1
ATOM 845 O O . LEU A 1 109 ? 10.023 1.766 4.133 1 98.62 109 LEU A O 1
ATOM 849 N N . ILE A 1 110 ? 8.32 3.207 4.191 1 98.31 110 ILE A N 1
ATOM 850 C CA . ILE A 1 110 ? 8.461 3.482 5.617 1 98.31 110 ILE A CA 1
ATOM 851 C C . ILE A 1 110 ? 8.297 2.191 6.414 1 98.31 110 ILE A C 1
ATOM 853 O O . ILE A 1 110 ? 9.125 1.862 7.262 1 98.31 110 ILE A O 1
ATOM 857 N N . VAL A 1 111 ? 7.285 1.483 6.141 1 97.44 111 VAL A N 1
ATOM 858 C CA . VAL A 1 111 ? 7.004 0.236 6.844 1 97.44 111 VAL A CA 1
ATOM 859 C C . VAL A 1 111 ? 8.172 -0.734 6.66 1 97.44 111 VAL A C 1
ATOM 861 O O . VAL A 1 111 ? 8.625 -1.354 7.625 1 97.44 111 VAL A O 1
ATOM 864 N N . SER A 1 112 ? 8.656 -0.869 5.465 1 97.38 112 SER A N 1
ATOM 865 C CA . SER A 1 112 ? 9.766 -1.777 5.172 1 97.38 112 SER A CA 1
ATOM 866 C C . SER A 1 112 ? 11.031 -1.36 5.906 1 97.38 112 SER A C 1
ATOM 868 O O . SER A 1 112 ? 11.828 -2.211 6.312 1 97.38 112 SER A O 1
ATOM 870 N N . SER A 1 113 ? 11.219 -0.082 6.035 1 97.75 113 SER A N 1
ATOM 871 C CA . SER A 1 113 ? 12.445 0.426 6.656 1 97.75 113 SER A CA 1
ATOM 872 C C . SER A 1 113 ? 12.531 0.013 8.117 1 97.75 113 SER A C 1
ATOM 874 O O . SER A 1 113 ? 13.625 -0.04 8.688 1 97.75 113 SER A O 1
ATOM 876 N N . LEU A 1 114 ? 11.398 -0.235 8.766 1 97.31 114 LEU A N 1
ATOM 877 C CA . LEU A 1 114 ? 11.344 -0.564 10.188 1 97.31 114 LEU A CA 1
ATOM 878 C C . LEU A 1 114 ? 12.078 -1.866 10.477 1 97.31 114 LEU A C 1
ATOM 880 O O . LEU A 1 114 ? 12.57 -2.074 11.586 1 97.31 114 LEU A O 1
ATOM 884 N N . GLY A 1 115 ? 12.203 -2.713 9.492 1 95.81 115 GLY A N 1
ATOM 885 C CA . GLY A 1 115 ? 12.836 -4.008 9.695 1 95.81 115 GLY A CA 1
ATOM 886 C C . GLY A 1 115 ? 14.25 -4.074 9.156 1 95.81 115 GLY A C 1
ATOM 887 O O . GLY A 1 115 ? 14.883 -5.133 9.188 1 95.81 115 GLY A O 1
ATOM 888 N N . LEU A 1 116 ? 14.789 -2.994 8.672 1 95.94 116 LEU A N 1
ATOM 889 C CA . LEU A 1 116 ? 16.094 -3.006 8.031 1 95.94 116 LEU A CA 1
ATOM 890 C C . LEU A 1 116 ? 17.219 -2.902 9.062 1 95.94 116 LEU A C 1
ATOM 892 O O . LEU A 1 116 ? 17.031 -2.268 10.109 1 95.94 116 LEU A O 1
ATOM 896 N N . ALA A 1 117 ? 18.359 -3.463 8.719 1 92.44 117 ALA A N 1
ATOM 897 C CA . ALA A 1 117 ? 19.547 -3.352 9.555 1 92.44 117 ALA A CA 1
ATOM 898 C C . ALA A 1 117 ? 20.156 -1.954 9.461 1 92.44 117 ALA A C 1
ATOM 900 O O . ALA A 1 117 ? 19.922 -1.232 8.492 1 92.44 117 ALA A O 1
ATOM 901 N N . GLU A 1 118 ? 20.891 -1.605 10.484 1 91.38 118 GLU A N 1
ATOM 902 C CA . GLU A 1 118 ? 21.547 -0.302 10.539 1 91.38 118 GLU A CA 1
ATOM 903 C C . GLU A 1 118 ? 22.641 -0.19 9.477 1 91.38 118 GLU A C 1
ATOM 905 O O . GLU A 1 118 ? 22.828 0.879 8.891 1 91.38 118 GLU A O 1
ATOM 910 N N . CYS A 1 119 ? 23.344 -1.323 9.352 1 93.88 119 CYS A N 1
ATOM 911 C CA . CYS A 1 119 ? 24.406 -1.36 8.352 1 93.88 119 CYS A CA 1
ATOM 912 C C . CYS A 1 119 ? 23.969 -2.174 7.133 1 93.88 119 CYS A C 1
ATOM 914 O O . CYS A 1 119 ? 23.328 -3.209 7.277 1 93.88 119 CYS A O 1
ATOM 916 N N . TYR A 1 120 ? 24.281 -1.606 6.008 1 93.12 120 TYR A N 1
ATOM 917 C CA . TYR A 1 120 ? 23.906 -2.293 4.773 1 93.12 120 TYR A CA 1
ATOM 918 C C . TYR A 1 120 ? 25 -2.146 3.719 1 93.12 120 TYR A C 1
ATOM 920 O O . TYR A 1 120 ? 25.812 -1.228 3.785 1 93.12 120 TYR A O 1
ATOM 928 N N . ALA A 1 121 ? 25.047 -3.076 2.775 1 94.06 121 ALA A N 1
ATOM 929 C CA . ALA A 1 121 ? 26.016 -3.047 1.679 1 94.06 121 ALA A CA 1
ATOM 930 C C . ALA A 1 121 ? 25.609 -2.02 0.624 1 94.06 121 ALA A C 1
ATOM 932 O O . ALA A 1 121 ? 24.422 -1.768 0.414 1 94.06 121 ALA A O 1
ATOM 933 N N . PRO A 1 122 ? 26.609 -1.446 -0.06 1 93.06 122 PRO A N 1
ATOM 934 C CA . PRO A 1 122 ? 26.281 -0.56 -1.179 1 93.06 122 PRO A CA 1
ATOM 935 C C . PRO A 1 122 ? 25.484 -1.265 -2.275 1 93.06 122 PRO A C 1
ATOM 937 O O . PRO A 1 122 ? 25.703 -2.449 -2.539 1 93.06 122 PRO A O 1
ATOM 940 N N . ALA A 1 123 ? 24.578 -0.561 -2.861 1 92.56 123 ALA A N 1
ATOM 941 C CA . ALA A 1 123 ? 23.781 -1.031 -3.992 1 92.56 123 ALA A CA 1
ATOM 942 C C . ALA A 1 123 ? 22.875 -2.193 -3.582 1 92.56 123 ALA A C 1
ATOM 944 O O . ALA A 1 123 ? 22.469 -3.002 -4.422 1 92.56 123 ALA A O 1
ATOM 945 N N . SER A 1 124 ? 22.672 -2.34 -2.268 1 95.19 124 SER A N 1
ATOM 946 C CA . SER A 1 124 ? 21.797 -3.381 -1.758 1 95.19 124 SER A CA 1
ATOM 947 C C . SER A 1 124 ? 20.344 -2.918 -1.76 1 95.19 124 SER A C 1
ATOM 949 O O . SER A 1 124 ? 20.062 -1.737 -1.979 1 95.19 124 SER A O 1
ATOM 951 N N . ARG A 1 125 ? 19.422 -3.891 -1.519 1 96.62 125 ARG A N 1
ATOM 952 C CA . ARG A 1 125 ? 18.016 -3.594 -1.338 1 96.62 125 ARG A CA 1
ATOM 953 C C . ARG A 1 125 ? 17.797 -2.57 -0.227 1 96.62 125 ARG A C 1
ATOM 955 O O . ARG A 1 125 ? 17.031 -1.625 -0.383 1 96.62 125 ARG A O 1
ATOM 962 N N . ASP A 1 126 ? 18.516 -2.793 0.88 1 97.19 126 ASP A N 1
ATOM 963 C CA . ASP A 1 126 ? 18.359 -1.912 2.033 1 97.19 126 ASP A CA 1
ATOM 964 C C . ASP A 1 126 ? 18.734 -0.473 1.68 1 97.19 126 ASP A C 1
ATOM 966 O O . ASP A 1 126 ? 17.984 0.459 2.004 1 97.19 126 ASP A O 1
ATOM 970 N N . GLU A 1 127 ? 19.844 -0.292 1.011 1 97 127 GLU A N 1
ATOM 971 C CA . GLU A 1 127 ? 20.266 1.047 0.601 1 97 127 GLU A CA 1
ATOM 972 C C . GLU A 1 127 ? 19.234 1.682 -0.332 1 97 127 GLU A C 1
ATOM 974 O O . GLU A 1 127 ? 18.922 2.869 -0.21 1 97 127 GLU A O 1
ATOM 979 N N . ARG A 1 128 ? 18.766 0.903 -1.303 1 97.56 128 ARG A N 1
ATOM 980 C CA . ARG A 1 128 ? 17.812 1.424 -2.277 1 97.56 128 ARG A CA 1
ATOM 981 C C . ARG A 1 128 ? 16.516 1.861 -1.596 1 97.56 128 ARG A C 1
ATOM 983 O O . ARG A 1 128 ? 15.883 2.828 -2.021 1 97.56 128 ARG A 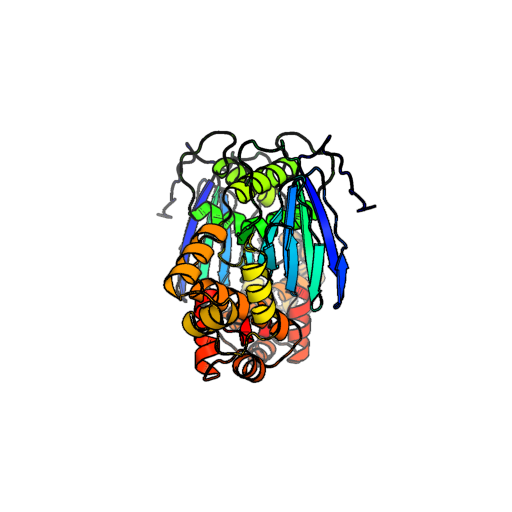O 1
ATOM 990 N N . ILE A 1 129 ? 16.062 1.123 -0.553 1 98.31 129 ILE A N 1
ATOM 991 C CA . ILE A 1 129 ? 14.883 1.519 0.209 1 98.31 129 ILE A CA 1
ATOM 992 C C . ILE A 1 129 ? 15.125 2.875 0.868 1 98.31 129 ILE A C 1
ATOM 994 O O . ILE A 1 129 ? 14.32 3.795 0.725 1 98.31 129 ILE A O 1
ATOM 998 N N . TYR A 1 130 ? 16.266 3.062 1.559 1 97.56 130 TYR A N 1
ATOM 999 C CA . TYR A 1 130 ? 16.578 4.328 2.217 1 97.56 130 TYR A CA 1
ATOM 1000 C C . TYR A 1 130 ? 16.625 5.469 1.209 1 97.56 130 TYR A C 1
ATOM 1002 O O . TYR A 1 130 ? 16.031 6.527 1.431 1 97.56 130 TYR A O 1
ATOM 1010 N N . GLU A 1 131 ? 17.328 5.219 0.116 1 97.31 131 GLU A N 1
ATOM 1011 C CA . GLU A 1 131 ? 17.5 6.27 -0.883 1 97.31 131 GLU A CA 1
ATOM 1012 C C . GLU A 1 131 ? 16.172 6.637 -1.527 1 97.31 131 GLU A C 1
ATOM 1014 O O . GLU A 1 131 ? 15.914 7.812 -1.81 1 97.31 131 GLU A O 1
ATOM 1019 N N . LEU A 1 132 ? 15.359 5.645 -1.761 1 98.31 132 LEU A N 1
ATOM 1020 C CA . LEU A 1 132 ? 14.062 5.922 -2.379 1 98.31 132 LEU A CA 1
ATOM 1021 C C . LEU A 1 132 ? 13.148 6.668 -1.413 1 98.31 132 LEU A C 1
ATOM 1023 O O . LEU A 1 132 ? 12.359 7.52 -1.831 1 98.31 132 LEU A O 1
ATOM 1027 N N . ILE A 1 133 ? 13.203 6.348 -0.127 1 98.31 133 ILE A N 1
ATOM 1028 C CA . ILE A 1 133 ? 12.469 7.121 0.868 1 98.31 133 ILE A CA 1
ATOM 1029 C C . ILE A 1 133 ? 12.844 8.602 0.752 1 98.31 133 ILE A C 1
ATOM 1031 O O . ILE A 1 133 ? 11.969 9.469 0.716 1 98.31 133 ILE A O 1
ATOM 1035 N N . LEU A 1 134 ? 14.141 8.906 0.661 1 97.75 134 LEU A N 1
ATOM 1036 C CA . LEU A 1 134 ? 14.617 10.281 0.565 1 97.75 134 LEU A CA 1
ATOM 1037 C C . LEU A 1 134 ? 14.117 10.938 -0.716 1 97.75 134 LEU A C 1
ATOM 1039 O O . LEU A 1 134 ? 13.766 12.117 -0.714 1 97.75 134 LEU A O 1
ATOM 1043 N N . ASP A 1 135 ? 14.086 10.156 -1.805 1 97.44 135 ASP A N 1
ATOM 1044 C CA . ASP A 1 135 ? 13.531 10.68 -3.051 1 97.44 135 ASP A CA 1
ATOM 1045 C C . ASP A 1 135 ? 12.062 11.055 -2.885 1 97.44 135 ASP A C 1
ATOM 1047 O O . ASP A 1 135 ? 11.625 12.109 -3.357 1 97.44 135 ASP A O 1
ATOM 1051 N N . GLU A 1 136 ? 11.281 10.195 -2.244 1 97.19 136 GLU A N 1
ATOM 1052 C CA . GLU A 1 136 ? 9.852 10.406 -2.07 1 97.19 136 GLU A CA 1
ATOM 1053 C C . GLU A 1 136 ? 9.57 11.602 -1.171 1 97.19 136 GLU A C 1
ATOM 1055 O O . GLU A 1 136 ? 8.602 12.344 -1.394 1 97.19 136 GLU A O 1
ATOM 1060 N N . ILE A 1 137 ? 10.352 11.758 -0.151 1 96.38 137 ILE A N 1
ATOM 1061 C CA . ILE A 1 137 ? 10.18 12.859 0.793 1 96.38 137 ILE A CA 1
ATOM 1062 C C . ILE A 1 137 ? 10.336 14.188 0.068 1 96.38 137 ILE A C 1
ATOM 1064 O O . ILE A 1 137 ? 9.602 15.148 0.345 1 96.38 137 ILE A O 1
ATOM 1068 N N . ARG A 1 138 ? 11.188 14.234 -0.906 1 92.12 138 ARG A N 1
ATOM 1069 C CA . ARG A 1 138 ? 11.453 15.461 -1.651 1 92.12 138 ARG A CA 1
ATOM 1070 C C . ARG A 1 138 ? 10.258 15.844 -2.525 1 92.12 138 ARG A C 1
ATOM 1072 O O . ARG A 1 138 ? 10.055 17.016 -2.828 1 92.12 138 ARG A O 1
ATOM 1079 N N . GLY A 1 139 ? 9.461 14.867 -2.91 1 88.12 139 GLY A N 1
ATOM 1080 C CA . GLY A 1 139 ? 8.359 15.109 -3.83 1 88.12 139 GLY A CA 1
ATOM 1081 C C . GLY A 1 139 ? 7 15.055 -3.16 1 88.12 139 GLY A C 1
ATOM 1082 O O . GLY A 1 139 ? 5.973 14.992 -3.836 1 88.12 139 GLY A O 1
ATOM 1083 N N . MET A 1 140 ? 6.957 15.086 -1.873 1 89.94 140 MET A N 1
ATOM 1084 C CA . MET A 1 140 ? 5.688 14.977 -1.16 1 89.94 140 MET A CA 1
ATOM 1085 C C . MET A 1 140 ? 4.801 16.188 -1.436 1 89.94 140 MET A C 1
ATOM 1087 O O . MET A 1 140 ? 5.277 17.328 -1.416 1 89.94 140 MET A O 1
ATOM 1091 N N . ALA A 1 141 ? 3.561 15.961 -1.622 1 88.06 141 ALA A N 1
ATOM 1092 C CA . ALA A 1 141 ? 2.58 17.031 -1.779 1 88.06 141 ALA A CA 1
ATOM 1093 C C . ALA A 1 141 ? 2.215 17.641 -0.43 1 88.06 141 ALA A C 1
ATOM 1095 O O . ALA A 1 141 ? 1.955 16.922 0.536 1 88.06 141 ALA A O 1
ATOM 1096 N N . ILE A 1 142 ? 2.191 18.984 -0.394 1 86.19 142 ILE A N 1
ATOM 1097 C CA . ILE A 1 142 ? 1.798 19.719 0.799 1 86.19 142 ILE A CA 1
ATOM 1098 C C . ILE A 1 142 ? 0.277 19.844 0.849 1 86.19 142 ILE A C 1
ATOM 1100 O O . ILE A 1 142 ? -0.363 20.125 -0.168 1 86.19 142 ILE A O 1
ATOM 1104 N N . LEU A 1 143 ? -0.235 19.578 2.014 1 83.5 143 LEU A N 1
ATOM 1105 C CA . LEU A 1 143 ? -1.677 19.703 2.189 1 83.5 143 LEU A CA 1
ATOM 1106 C C . LEU A 1 143 ? -2.012 20.938 3.021 1 83.5 143 LEU A C 1
ATOM 1108 O O . LEU A 1 143 ? -1.245 21.328 3.91 1 83.5 143 LEU A O 1
ATOM 1112 N N . PRO A 1 144 ? -3.104 21.469 2.74 1 77.06 144 PRO A N 1
ATOM 1113 C CA . PRO A 1 144 ? -3.482 22.719 3.406 1 77.06 144 PRO A CA 1
ATOM 1114 C C . PRO A 1 144 ? -4.113 22.484 4.777 1 77.06 144 PRO A C 1
ATOM 1116 O O . PRO A 1 144 ? -5.223 22.969 5.039 1 77.06 144 PRO A O 1
ATOM 1119 N N . PHE A 1 145 ? -3.492 21.766 5.559 1 78.31 145 PHE A N 1
ATOM 1120 C CA . PHE A 1 145 ? -4.031 21.453 6.875 1 78.31 145 PHE A CA 1
ATOM 1121 C C . PHE A 1 145 ? -3.262 22.172 7.973 1 78.31 145 PHE A C 1
ATOM 1123 O O . PHE A 1 145 ? -3.473 21.906 9.156 1 78.31 145 PHE A O 1
ATOM 1130 N N . GLY A 1 146 ? -2.518 23.047 7.613 1 83.12 146 GLY A N 1
ATOM 1131 C CA . GLY A 1 146 ? -1.826 23.844 8.617 1 83.12 146 GLY A CA 1
ATOM 1132 C C . GLY A 1 146 ? -2.604 25.062 9.055 1 83.12 146 GLY A C 1
ATOM 1133 O O . GLY A 1 146 ? -3.346 25.656 8.258 1 83.12 146 GLY A O 1
ATOM 1134 N N . LEU A 1 147 ? -2.537 25.375 10.367 1 89.06 147 LEU A N 1
ATOM 1135 C CA . LEU A 1 147 ? -3.117 26.594 10.922 1 89.06 147 LEU A CA 1
ATOM 1136 C C . LEU A 1 147 ? -2.029 27.531 11.438 1 89.06 147 LEU A C 1
ATOM 1138 O O . LEU A 1 147 ? -1.614 27.438 12.594 1 89.06 147 LEU A O 1
ATOM 1142 N N . PRO A 1 148 ? -1.69 28.406 10.562 1 90.12 148 PRO A N 1
ATOM 1143 C CA . PRO A 1 148 ? -0.66 29.344 11.023 1 90.12 148 PRO A CA 1
ATOM 1144 C C . PRO A 1 148 ? -1.144 30.25 12.156 1 90.12 148 PRO A C 1
ATOM 1146 O O . PRO A 1 148 ? -2.316 30.625 12.188 1 90.12 148 PRO A O 1
ATOM 1149 N N . GLU A 1 149 ? -0.266 30.516 13.008 1 90.94 149 GLU A N 1
ATOM 1150 C CA . GLU A 1 149 ? -0.537 31.438 14.117 1 90.94 149 GLU A CA 1
ATOM 1151 C C . GLU A 1 149 ? -0.04 32.844 13.805 1 90.94 149 GLU A C 1
ATOM 1153 O O . GLU A 1 149 ? 1.112 33.031 13.406 1 90.94 149 GLU A O 1
ATOM 1158 N N . PRO A 1 150 ? -0.986 33.812 13.945 1 93.94 150 PRO A N 1
ATOM 1159 C CA . PRO A 1 150 ? -0.528 35.188 13.742 1 93.94 150 PRO A CA 1
ATOM 1160 C C . PRO A 1 150 ? 0.456 35.656 14.812 1 93.94 150 PRO A C 1
ATOM 1162 O O . PRO A 1 150 ? 0.579 35.031 15.859 1 93.94 150 PRO A O 1
ATOM 1165 N N . GLN A 1 151 ? 1.16 36.719 14.523 1 91.75 151 GLN A N 1
ATOM 1166 C CA . GLN A 1 151 ? 2.197 37.219 15.414 1 91.75 151 GLN A CA 1
ATOM 1167 C C . GLN A 1 151 ? 1.612 38.188 16.453 1 91.75 151 GLN A C 1
ATOM 1169 O O . GLN A 1 151 ? 2.053 38.219 17.594 1 91.75 151 GLN A O 1
ATOM 1174 N N . SER A 1 152 ? 0.625 38.938 16.062 1 94 152 SER A N 1
ATOM 1175 C CA . SER A 1 152 ? 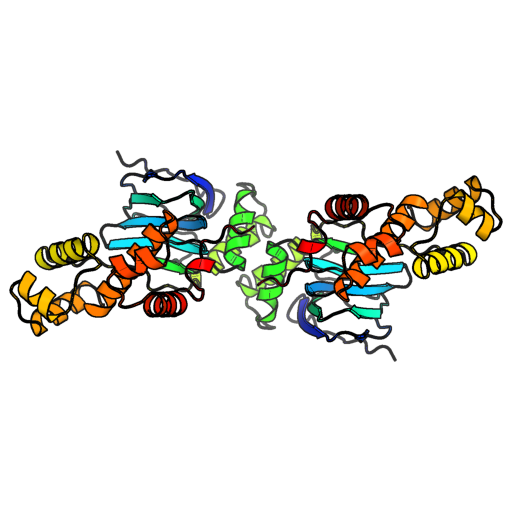0.066 39.938 16.969 1 94 152 SER A CA 1
ATOM 1176 C C . SER A 1 152 ? -0.754 39.281 18.078 1 94 152 SER A C 1
ATOM 1178 O O . SER A 1 152 ? -1.523 38.344 17.812 1 94 152 SER A O 1
ATOM 1180 N N . ASP A 1 153 ? -0.64 39.781 19.234 1 94.94 153 ASP A N 1
ATOM 1181 C CA . ASP A 1 153 ? -1.341 39.219 20.406 1 94.94 153 ASP A CA 1
ATOM 1182 C C . ASP A 1 153 ? -2.854 39.281 20.203 1 94.94 153 ASP A C 1
ATOM 1184 O O . ASP A 1 153 ? -3.564 38.344 20.562 1 94.94 153 ASP A O 1
ATOM 1188 N N . THR A 1 154 ? -3.225 40.344 19.656 1 95.44 154 THR A N 1
ATOM 1189 C CA . THR A 1 154 ? -4.656 40.531 19.438 1 95.44 154 THR A CA 1
ATOM 1190 C C . THR A 1 154 ? -5.223 39.438 18.531 1 95.44 154 THR A C 1
ATOM 1192 O O . THR A 1 154 ? -6.23 38.812 18.859 1 95.44 154 THR A O 1
ATOM 1195 N N . LEU A 1 155 ? -4.535 39.188 17.453 1 95.75 155 LEU A N 1
ATOM 1196 C CA . LEU A 1 155 ? -5.004 38.188 16.5 1 95.75 155 LEU A CA 1
ATOM 1197 C C . LEU A 1 155 ? -4.84 36.781 17.078 1 95.75 155 LEU A C 1
ATOM 1199 O O . LEU A 1 155 ? -5.656 35.906 16.812 1 95.75 155 LEU A O 1
ATOM 1203 N N . ARG A 1 156 ? -3.83 36.562 17.812 1 95 156 ARG A N 1
ATOM 1204 C CA . ARG A 1 156 ? -3.631 35.281 18.469 1 95 156 ARG A CA 1
ATOM 1205 C C . ARG A 1 156 ? -4.781 34.969 19.422 1 95 156 ARG A C 1
ATOM 1207 O O . ARG A 1 156 ? -5.262 33.844 19.453 1 95 156 ARG A O 1
ATOM 1214 N N . ARG A 1 157 ? -5.129 35.938 20.172 1 95.81 157 ARG A N 1
ATOM 1215 C CA . ARG A 1 157 ? -6.246 35.75 21.094 1 95.81 157 ARG A CA 1
ATOM 1216 C C . ARG A 1 157 ? -7.535 35.438 20.344 1 95.81 157 ARG A C 1
ATOM 1218 O O . ARG A 1 157 ? -8.328 34.625 20.781 1 95.81 157 ARG A O 1
ATOM 1225 N N . LEU A 1 158 ? -7.684 36.156 19.281 1 96 158 LEU A N 1
ATOM 1226 C CA . LEU A 1 158 ? -8.852 35.906 18.438 1 96 158 LEU A CA 1
ATOM 1227 C C . LEU A 1 158 ? -8.852 34.469 17.938 1 96 158 LEU A C 1
ATOM 1229 O O . LEU A 1 158 ? -9.867 33.781 18.031 1 96 158 LEU A O 1
ATOM 1233 N N . CYS A 1 159 ? -7.719 34.031 17.422 1 95.12 159 CYS A N 1
ATOM 1234 C CA . CYS A 1 159 ? -7.59 32.656 16.906 1 95.12 159 CYS A CA 1
ATOM 1235 C C . CYS A 1 159 ? -7.863 31.641 18.016 1 95.12 159 CYS A C 1
ATOM 1237 O O . CYS A 1 159 ? -8.5 30.609 17.766 1 95.12 159 CYS A O 1
ATOM 1239 N N . GLN A 1 160 ? -7.414 31.922 19.172 1 93.69 160 GLN A N 1
ATOM 1240 C CA . GLN A 1 160 ? -7.664 31.047 20.312 1 93.69 160 GLN A CA 1
ATOM 1241 C C . GLN A 1 160 ? -9.156 30.953 20.609 1 93.69 160 GLN A C 1
ATOM 1243 O O . GLN A 1 160 ? -9.664 29.875 20.906 1 93.69 160 GLN A O 1
ATOM 1248 N N . GLN A 1 161 ? -9.781 32.031 20.562 1 94.88 161 GLN A N 1
ATOM 1249 C CA . GLN A 1 161 ? -11.227 32.062 20.797 1 94.88 161 GLN A CA 1
ATOM 1250 C C . GLN A 1 161 ? -11.961 31.188 19.781 1 94.88 161 GLN A C 1
ATOM 1252 O O . GLN A 1 161 ? -12.891 30.453 20.141 1 94.88 161 GLN A O 1
ATOM 1257 N N . VAL A 1 162 ? -11.57 31.281 18.578 1 94.62 162 VAL A N 1
ATOM 1258 C CA . VAL A 1 162 ? -12.18 30.469 17.531 1 94.62 162 VAL A CA 1
ATOM 1259 C C . VAL A 1 162 ? -11.984 28.984 17.859 1 94.62 162 VAL A C 1
ATOM 1261 O O . VAL A 1 162 ? -12.922 28.203 17.766 1 94.62 162 VAL A O 1
ATOM 1264 N N . ARG A 1 163 ? -10.797 28.594 18.234 1 90.44 163 ARG A N 1
ATOM 1265 C CA . ARG A 1 163 ? -10.477 27.203 18.531 1 90.44 163 ARG A CA 1
ATOM 1266 C C . ARG A 1 163 ? -11.281 26.703 19.719 1 90.44 163 ARG A C 1
ATOM 1268 O O . ARG A 1 163 ? -11.641 25.516 19.781 1 90.44 163 ARG A O 1
ATOM 1275 N N . GLU A 1 164 ? -11.625 27.562 20.578 1 90.94 164 GLU A N 1
ATOM 1276 C CA . GLU A 1 164 ? -12.367 27.203 21.781 1 90.94 164 GLU A CA 1
ATOM 1277 C C . GLU A 1 164 ? -13.867 27.125 21.5 1 90.94 164 GLU A C 1
ATOM 1279 O O . GLU A 1 164 ? -14.602 26.422 22.188 1 90.94 164 GLU A O 1
ATOM 1284 N N . ALA A 1 165 ? -14.273 27.906 20.516 1 93.56 165 ALA A N 1
ATOM 1285 C CA . ALA A 1 165 ? -15.688 27.938 20.172 1 93.56 165 ALA A CA 1
ATOM 1286 C C . ALA A 1 165 ? -15.883 27.922 18.656 1 93.56 165 ALA A C 1
ATOM 1288 O O . ALA A 1 165 ? -16.438 28.875 18.078 1 93.56 165 ALA A O 1
ATOM 1289 N N . PRO A 1 166 ? -15.562 26.859 18.016 1 91.62 166 PRO A N 1
ATOM 1290 C CA . PRO A 1 166 ? -15.57 26.812 16.547 1 91.62 166 PRO A CA 1
ATOM 1291 C C . PRO A 1 166 ? -16.984 26.875 15.969 1 91.62 166 PRO A C 1
ATOM 1293 O O . PRO A 1 166 ? -17.141 27.172 14.781 1 91.62 166 PRO A O 1
ATOM 1296 N N . GLY A 1 167 ? -17.938 26.656 16.734 1 92.12 167 GLY A N 1
ATOM 1297 C CA . GLY A 1 167 ? -19.312 26.641 16.25 1 92.12 167 GLY A CA 1
ATOM 1298 C C . GLY A 1 167 ? -19.922 28.016 16.156 1 92.12 167 GLY A C 1
ATOM 1299 O O . GLY A 1 167 ? -21 28.188 15.562 1 92.12 167 GLY A O 1
ATOM 1300 N N . GLU A 1 168 ? -19.344 29.016 16.703 1 91.38 168 GLU A N 1
ATOM 1301 C CA . GLU A 1 168 ? -19.844 30.375 16.641 1 91.38 168 GLU A CA 1
ATOM 1302 C C . GLU A 1 168 ? -19.641 30.984 15.258 1 91.38 168 GLU A C 1
ATOM 1304 O O . GLU A 1 168 ? -18.891 30.453 14.438 1 91.38 168 GLU A O 1
ATOM 1309 N N . ALA A 1 169 ? -2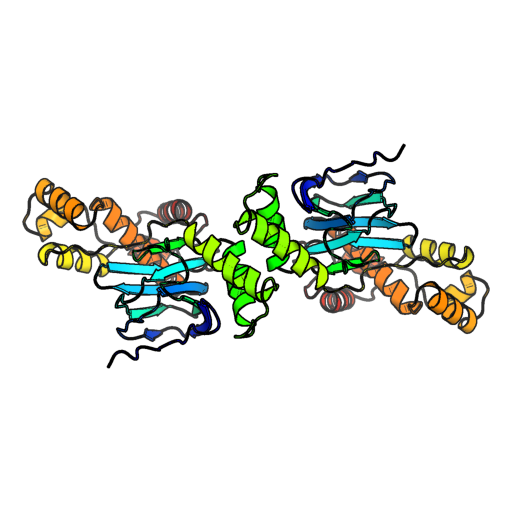0.438 32.062 15.023 1 89.12 169 ALA A N 1
ATOM 1310 C CA . ALA A 1 169 ? -20.281 32.781 13.758 1 89.12 169 ALA A CA 1
ATOM 1311 C C . ALA A 1 169 ? -19.031 33.656 13.773 1 89.12 169 ALA A C 1
ATOM 1313 O O . ALA A 1 169 ? -18.938 34.594 14.57 1 89.12 169 ALA A O 1
ATOM 1314 N N . TRP A 1 170 ? -18.078 33.219 13.094 1 93.75 170 TRP A N 1
ATOM 1315 C CA . TRP A 1 170 ? -16.812 33.938 13.047 1 93.75 170 TRP A CA 1
ATOM 1316 C C . TRP A 1 170 ? -16.625 34.625 11.695 1 93.75 170 TRP A C 1
ATOM 1318 O O . TRP A 1 170 ? -15.625 34.375 11.016 1 93.75 170 TRP A O 1
ATOM 1328 N N . SER A 1 171 ? -17.578 35.5 11.375 1 94.81 171 SER A N 1
ATOM 1329 C CA . SER A 1 171 ? -17.422 36.312 10.18 1 94.81 171 SER A CA 1
ATOM 1330 C C . SER A 1 171 ? -16.328 37.344 10.367 1 94.81 171 SER A C 1
ATOM 1332 O O . SER A 1 171 ? -15.906 37.625 11.492 1 94.81 171 SER A O 1
ATOM 1334 N N . SER A 1 172 ? -15.898 37.844 9.25 1 95.06 172 SER A N 1
ATOM 1335 C CA . SER A 1 172 ? -14.906 38.938 9.336 1 95.06 172 SER A CA 1
ATOM 1336 C C . SER A 1 172 ? -15.438 40.094 10.141 1 95.06 172 SER A C 1
ATOM 1338 O O . SER A 1 172 ? -14.688 40.75 10.875 1 95.06 172 SER A O 1
ATOM 1340 N N . GLY A 1 173 ? -16.703 40.344 10 1 95.62 173 GLY A N 1
ATOM 1341 C CA . GLY A 1 173 ? -17.328 41.438 10.758 1 95.62 173 GLY A CA 1
ATOM 1342 C C . GLY A 1 173 ? -17.281 41.188 12.258 1 95.62 173 GLY A C 1
ATOM 1343 O O . GLY A 1 173 ? -16.906 42.094 13.023 1 95.62 173 GLY A O 1
ATOM 1344 N N . GLN A 1 174 ? -17.656 40.094 12.656 1 95.06 174 GLN A N 1
ATOM 1345 C CA . GLN A 1 174 ? -17.641 39.719 14.07 1 95.06 174 GLN A CA 1
ATOM 1346 C C . GLN A 1 174 ? -16.219 39.75 14.625 1 95.06 174 GLN A C 1
ATOM 1348 O O . GLN A 1 174 ? -15.984 40.219 15.734 1 95.06 174 GLN A O 1
ATOM 1353 N N . ALA A 1 175 ? -15.328 39.156 13.891 1 96.06 175 ALA A N 1
ATOM 1354 C CA . ALA A 1 175 ? -13.922 39.125 14.289 1 96.06 175 ALA A CA 1
ATOM 1355 C C . ALA A 1 175 ? -13.375 40.562 14.469 1 96.06 175 ALA A C 1
ATOM 1357 O O . ALA A 1 175 ? -12.641 40.812 15.422 1 96.06 175 ALA A O 1
ATOM 1358 N N . ALA A 1 176 ? -13.703 41.406 13.562 1 96.62 176 ALA A N 1
ATOM 1359 C CA . ALA A 1 176 ? -13.273 42.781 13.625 1 96.62 176 ALA A CA 1
ATOM 1360 C C . ALA A 1 176 ? -13.773 43.469 14.898 1 96.62 176 ALA A C 1
ATOM 1362 O O . ALA A 1 176 ? -13.031 44.188 15.555 1 96.62 176 ALA A O 1
ATOM 1363 N N . LYS A 1 177 ? -15 43.188 15.242 1 96 177 LYS A N 1
ATOM 1364 C CA . LYS A 1 177 ? -15.586 43.75 16.453 1 96 177 LYS A CA 1
ATOM 1365 C C . LYS A 1 177 ? -14.836 43.281 17.703 1 96 177 LYS A C 1
ATOM 1367 O O . LYS A 1 177 ? -14.523 44.094 18.578 1 96 177 LYS A O 1
ATOM 1372 N N . VAL A 1 178 ? -14.539 42.062 17.688 1 94.25 178 VAL A N 1
ATOM 1373 C CA . VAL A 1 178 ? -13.844 41.438 18.812 1 94.25 178 VAL A CA 1
ATOM 1374 C C . VAL A 1 178 ? -12.469 42.094 18.984 1 94.25 178 VAL A C 1
ATOM 1376 O O . VAL A 1 178 ? -12 42.312 20.094 1 94.25 178 VAL A O 1
ATOM 1379 N N . CYS A 1 179 ? -11.789 42.469 17.891 1 95.44 179 CYS A N 1
ATOM 1380 C CA . CYS A 1 179 ? -10.43 43 17.906 1 95.44 179 CYS A CA 1
ATOM 1381 C C . CYS A 1 179 ? -10.445 44.531 17.922 1 95.44 179 CYS A C 1
ATOM 1383 O O . CYS A 1 179 ? -9.391 45.156 17.906 1 95.44 179 CYS A O 1
ATOM 1385 N N . ASN A 1 180 ? -11.625 45.062 17.859 1 95.12 180 ASN A N 1
ATOM 1386 C CA . ASN A 1 180 ? -11.781 46.531 17.812 1 95.12 180 ASN A CA 1
ATOM 1387 C C . ASN A 1 180 ? -11.031 47.125 16.641 1 95.12 180 ASN A C 1
ATOM 1389 O O . ASN A 1 180 ? -10.266 48.094 16.812 1 95.12 180 ASN A O 1
ATOM 1393 N N . MET A 1 181 ? -11.234 46.531 15.523 1 95.12 181 MET A N 1
ATOM 1394 C CA . MET A 1 181 ? -10.68 47 14.258 1 95.12 181 MET A CA 1
ATOM 1395 C C . MET A 1 181 ? -11.75 47.031 13.172 1 95.12 181 MET A C 1
ATOM 1397 O O . MET A 1 181 ? -12.82 46.438 13.336 1 95.12 181 MET A O 1
ATOM 1401 N N . SER A 1 182 ? -11.414 47.75 12.102 1 96.56 182 SER A N 1
ATOM 1402 C CA . SER A 1 182 ? -12.273 47.625 10.922 1 96.56 182 SER A CA 1
ATOM 1403 C C . SER A 1 182 ? -12.086 46.281 10.242 1 96.56 182 SER A C 1
ATOM 1405 O O . SER A 1 182 ? -11.039 45.656 10.375 1 96.56 182 SER A O 1
ATOM 1407 N N . GLU A 1 183 ? -13.07 45.844 9.555 1 96.19 183 GLU A N 1
ATOM 1408 C CA . GLU A 1 183 ? -12.984 44.594 8.82 1 96.19 183 GLU A CA 1
ATOM 1409 C C . GLU A 1 183 ? -11.828 44.625 7.824 1 96.19 183 GLU A C 1
ATOM 1411 O O . GLU A 1 183 ? -11.133 43.594 7.652 1 96.19 183 GLU A O 1
ATOM 1416 N N . ARG A 1 184 ? -11.633 45.75 7.199 1 96.69 184 ARG A N 1
ATOM 1417 C CA . ARG A 1 184 ? -10.547 45.906 6.242 1 96.69 184 ARG A CA 1
ATOM 1418 C C . ARG A 1 184 ? -9.188 45.719 6.91 1 96.69 184 ARG A C 1
ATOM 1420 O O . ARG A 1 184 ? -8.328 45 6.383 1 96.69 184 ARG A O 1
ATOM 1427 N N . THR A 1 185 ? -9.039 46.344 8.039 1 95.5 185 THR A N 1
ATOM 1428 C CA . THR A 1 185 ? -7.789 46.281 8.781 1 95.5 185 THR A CA 1
ATOM 1429 C C . THR A 1 185 ? -7.535 44.844 9.258 1 95.5 185 THR A C 1
ATOM 1431 O O . THR A 1 185 ? -6.426 44.344 9.125 1 95.5 185 THR A O 1
ATOM 1434 N N . LEU A 1 186 ? -8.57 44.219 9.781 1 95.75 186 LEU A N 1
ATOM 1435 C CA . LEU A 1 186 ? -8.445 42.812 10.242 1 95.75 186 LEU A CA 1
ATOM 1436 C C . LEU A 1 186 ? -7.996 41.906 9.109 1 95.75 186 LEU A C 1
ATOM 1438 O O . LEU A 1 186 ? -7.023 41.156 9.258 1 95.75 186 LEU A O 1
ATOM 1442 N N . ASN A 1 187 ? -8.688 41.969 8.023 1 95.44 187 ASN A N 1
ATOM 1443 C CA . ASN A 1 187 ? -8.391 41.094 6.898 1 95.44 187 ASN A CA 1
ATOM 1444 C C . ASN A 1 187 ? -6.98 41.312 6.363 1 95.44 187 ASN A C 1
ATOM 1446 O O . ASN A 1 187 ? -6.258 40.375 6.062 1 95.44 187 ASN A O 1
ATOM 1450 N N . ARG A 1 188 ? -6.617 42.531 6.277 1 96.06 188 ARG A N 1
ATOM 1451 C CA . ARG A 1 188 ? -5.285 42.906 5.801 1 96.06 188 ARG A CA 1
ATOM 1452 C C . ARG A 1 188 ? -4.207 42.344 6.734 1 96.06 188 ARG A C 1
ATOM 1454 O O . ARG A 1 188 ? -3.268 41.688 6.289 1 96.06 188 ARG A O 1
ATOM 1461 N N . HIS A 1 189 ? -4.344 42.625 8.039 1 95.19 189 HIS A N 1
ATOM 1462 C CA . HIS A 1 189 ? -3.357 42.188 9.023 1 95.19 189 HIS A CA 1
ATOM 1463 C C . HIS A 1 189 ? -3.297 40.656 9.102 1 95.19 189 HIS A C 1
ATOM 1465 O O . HIS A 1 189 ? -2.213 40.062 9.219 1 95.19 189 HIS A O 1
ATOM 1471 N N . PHE A 1 190 ? -4.449 40.094 9.062 1 95.62 190 PHE A N 1
ATOM 1472 C CA . PHE A 1 190 ? -4.508 38.656 9.172 1 95.62 190 PHE A CA 1
ATOM 1473 C C . PHE A 1 190 ? -3.822 38 7.98 1 95.62 190 PHE A C 1
ATOM 1475 O O . PHE A 1 190 ? -3.018 37.062 8.148 1 95.62 190 PHE A O 1
ATOM 1482 N N . GLN A 1 191 ? -4.109 38.406 6.801 1 95.5 191 GLN A N 1
ATOM 1483 C CA . GLN A 1 191 ? -3.5 37.875 5.582 1 95.5 191 GLN A CA 1
ATOM 1484 C C . GLN A 1 191 ? -1.99 38.094 5.586 1 95.5 191 GLN A C 1
ATOM 1486 O O . GLN A 1 191 ? -1.229 37.219 5.191 1 95.5 191 GLN A O 1
ATOM 1491 N N . GLN A 1 192 ? -1.573 39.219 6.016 1 95.75 192 GLN A N 1
ATOM 1492 C CA . GLN A 1 192 ? -0.156 39.562 6.074 1 95.75 192 GLN A CA 1
ATOM 1493 C C . GLN A 1 192 ? 0.595 38.625 7.02 1 95.75 192 GLN A C 1
ATOM 1495 O O . GLN A 1 192 ? 1.729 38.219 6.738 1 95.75 192 GLN A O 1
ATOM 1500 N N . GLN A 1 193 ? -0.071 38.25 8.102 1 94.12 193 GLN A N 1
ATOM 1501 C CA . GLN A 1 193 ? 0.621 37.5 9.156 1 94.12 193 GLN A CA 1
ATOM 1502 C C . GLN A 1 193 ? 0.47 36 8.953 1 94.12 193 GLN A C 1
ATOM 1504 O O . GLN A 1 193 ? 1.275 35.219 9.469 1 94.12 193 GLN A O 1
ATOM 1509 N N . THR A 1 194 ? -0.605 35.531 8.266 1 92.94 194 THR A N 1
ATOM 1510 C CA . THR A 1 194 ? -0.86 34.094 8.195 1 92.94 194 THR A CA 1
ATOM 1511 C C . THR A 1 194 ? -0.881 33.625 6.738 1 92.94 194 THR A C 1
ATOM 1513 O O . THR A 1 194 ? -0.861 32.438 6.469 1 92.94 194 THR A O 1
ATOM 1516 N N . SER A 1 195 ? -0.938 34.531 5.812 1 91.69 195 SER A N 1
ATOM 1517 C CA . SER A 1 195 ? -1.032 34.281 4.375 1 91.69 195 SER A CA 1
ATOM 1518 C C . SER A 1 195 ? -2.363 33.625 4.012 1 91.69 195 SER A C 1
ATOM 1520 O O . SER A 1 195 ? -2.521 33.094 2.908 1 91.69 195 SER A O 1
ATOM 1522 N N . LEU A 1 196 ? -3.318 33.656 4.914 1 93.88 196 LEU A N 1
ATOM 1523 C CA . LEU A 1 196 ? -4.668 33.156 4.676 1 93.88 196 LEU A CA 1
ATOM 1524 C C . LEU A 1 196 ? -5.699 34.25 4.898 1 93.88 196 LEU A C 1
ATOM 1526 O O . LEU A 1 196 ? -5.461 35.188 5.664 1 93.88 196 LEU A O 1
ATOM 1530 N N . THR A 1 197 ? -6.758 34.094 4.168 1 94.94 197 THR A N 1
ATOM 1531 C CA . THR A 1 197 ? -7.902 34.906 4.547 1 94.94 197 THR A CA 1
ATOM 1532 C C . THR A 1 197 ? -8.5 34.438 5.867 1 94.94 197 THR A C 1
ATOM 1534 O O . THR A 1 197 ? -8.328 33.281 6.25 1 94.94 197 THR A O 1
ATOM 1537 N N . TRP A 1 198 ? -9.188 35.375 6.531 1 95.25 198 TRP A N 1
ATOM 1538 C CA . TRP A 1 198 ? -9.836 35.031 7.789 1 95.25 198 TRP A CA 1
ATOM 1539 C C . TRP A 1 198 ? -10.789 33.875 7.609 1 95.25 198 TRP A C 1
ATOM 1541 O O . TRP A 1 198 ? -10.734 32.906 8.375 1 95.25 198 TRP A O 1
ATOM 1551 N N . SER A 1 199 ? -11.531 33.906 6.555 1 93.31 199 SER A N 1
ATOM 1552 C CA . SER A 1 199 ? -12.523 32.875 6.297 1 93.31 199 SER A CA 1
ATOM 1553 C C . SER A 1 199 ? -11.867 31.5 6.066 1 93.31 199 SER A C 1
ATOM 1555 O O . SER A 1 199 ? -12.344 30.484 6.562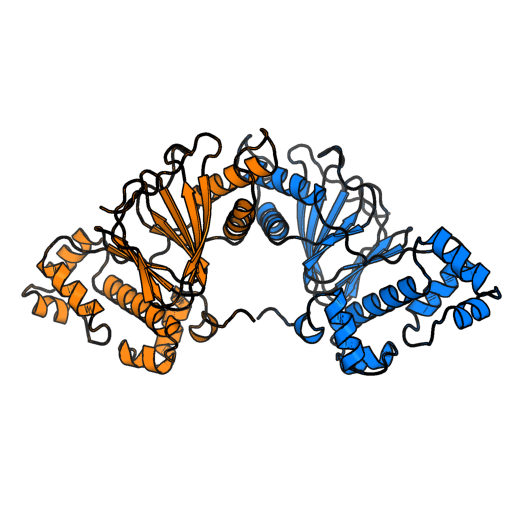 1 93.31 199 SER A O 1
ATOM 1557 N N . GLU A 1 200 ? -10.812 31.531 5.352 1 93.06 200 GLU A N 1
ATOM 1558 C CA . GLU A 1 200 ? -10.102 30.281 5.094 1 93.06 200 GLU A CA 1
ATOM 1559 C C . GLU A 1 200 ? -9.5 29.703 6.375 1 93.06 200 GLU A C 1
ATOM 1561 O O . GLU A 1 200 ? -9.547 28.5 6.605 1 93.06 200 GLU A O 1
ATOM 1566 N N . TRP A 1 201 ? -8.961 30.547 7.121 1 94.44 201 TRP A N 1
ATOM 1567 C CA . TRP A 1 201 ? -8.391 30.125 8.398 1 94.44 201 TRP A CA 1
ATOM 1568 C C . TRP A 1 201 ? -9.461 29.484 9.281 1 94.44 201 TRP A C 1
ATOM 1570 O O . TRP A 1 201 ? -9.25 28.406 9.844 1 94.44 201 TRP A O 1
ATOM 1580 N N . VAL A 1 202 ? -10.547 30.125 9.383 1 94.19 202 VAL A N 1
ATOM 1581 C CA . VAL A 1 202 ? -11.641 29.641 10.219 1 94.19 202 VAL A CA 1
ATOM 1582 C C . VAL A 1 202 ? -12.117 28.281 9.703 1 94.19 202 VAL A C 1
ATOM 1584 O O . VAL A 1 202 ? -12.352 27.359 10.484 1 94.19 202 VAL A O 1
ATOM 1587 N N . ARG A 1 203 ? -12.25 28.203 8.438 1 91.25 203 ARG A N 1
ATOM 1588 C CA . ARG A 1 203 ? -12.664 26.938 7.84 1 91.25 203 ARG A CA 1
ATOM 1589 C C . ARG A 1 203 ? -11.695 25.828 8.195 1 91.25 203 ARG A C 1
ATOM 1591 O O . ARG A 1 203 ? -12.117 24.719 8.562 1 91.25 203 ARG A O 1
ATOM 1598 N N . ARG A 1 204 ? -10.445 26.078 8.086 1 91.81 204 ARG A N 1
ATOM 1599 C CA . ARG A 1 204 ? -9.43 25.078 8.43 1 91.81 204 ARG A CA 1
ATOM 1600 C C . ARG A 1 204 ? -9.5 24.703 9.906 1 91.81 204 ARG A C 1
ATOM 1602 O O . ARG A 1 204 ? -9.391 23.531 10.258 1 91.81 204 ARG A O 1
ATOM 1609 N N . ALA A 1 205 ? -9.641 25.703 10.688 1 93.25 205 ALA A N 1
ATOM 1610 C CA . ALA A 1 205 ? -9.758 25.469 12.125 1 93.25 205 ALA A CA 1
ATOM 1611 C C . ALA A 1 205 ? -10.93 24.547 12.438 1 93.25 205 ALA A C 1
ATOM 1613 O O . ALA A 1 205 ? -10.797 23.625 13.25 1 93.25 205 ALA A O 1
ATOM 1614 N N . LYS A 1 206 ? -12.008 24.812 11.82 1 92.88 206 LYS A N 1
ATOM 1615 C CA . LYS A 1 206 ? -13.195 24 12.031 1 92.88 206 LYS A CA 1
ATOM 1616 C C . LYS A 1 206 ? -12.969 22.562 11.57 1 92.88 206 LYS A C 1
ATOM 1618 O O . LYS A 1 206 ? -13.383 21.609 12.25 1 92.88 206 LYS A O 1
ATOM 1623 N N . LEU A 1 207 ? -12.352 22.422 10.484 1 92 207 LEU A N 1
ATOM 1624 C CA . LEU A 1 207 ? -12.047 21.094 9.977 1 92 207 LEU A CA 1
ATOM 1625 C C . LEU A 1 207 ? -11.148 20.328 10.945 1 92 207 LEU A C 1
ATOM 1627 O O . LEU A 1 207 ? -11.375 19.156 11.211 1 92 207 LEU A O 1
ATOM 1631 N N . MET A 1 208 ? -10.156 20.953 11.398 1 92.38 208 MET A N 1
ATOM 1632 C CA . MET A 1 208 ? -9.227 20.344 12.344 1 92.38 208 MET A CA 1
ATOM 1633 C C . MET A 1 208 ? -9.961 19.891 13.602 1 92.38 208 MET A C 1
ATOM 1635 O O . MET A 1 208 ? -9.742 18.766 14.086 1 92.38 208 MET A O 1
ATOM 1639 N N . GLU A 1 209 ? -10.789 20.719 14.008 1 93 209 GLU A N 1
ATOM 1640 C CA . GLU A 1 209 ? -11.594 20.359 15.172 1 93 209 GLU A CA 1
ATOM 1641 C C . GLU A 1 209 ? -12.516 19.188 14.859 1 93 209 GLU A C 1
ATOM 1643 O O . GLU A 1 209 ? -12.711 18.297 15.703 1 93 209 GLU A O 1
ATOM 1648 N N . ALA A 1 210 ? -13.055 19.219 13.727 1 93.44 210 ALA A N 1
ATOM 1649 C CA . ALA A 1 210 ? -13.898 18.094 13.305 1 93.44 210 ALA A CA 1
ATOM 1650 C C . ALA A 1 210 ? -13.133 16.781 13.359 1 93.44 210 ALA A C 1
ATOM 1652 O O . ALA A 1 210 ? -13.648 15.781 13.859 1 93.44 210 ALA A O 1
ATOM 1653 N N . LEU A 1 211 ? -11.961 16.766 12.859 1 92.5 211 LEU A N 1
ATOM 1654 C CA . LEU A 1 211 ? -11.125 15.57 12.844 1 92.5 211 LEU A CA 1
ATOM 1655 C C . LEU A 1 211 ? -10.891 15.055 14.258 1 92.5 211 LEU A C 1
ATOM 1657 O O . LEU A 1 211 ? -11 13.852 14.508 1 92.5 211 LEU A O 1
ATOM 1661 N N . ILE A 1 212 ? -10.641 15.953 15.109 1 91.94 212 ILE A N 1
ATOM 1662 C CA . ILE A 1 212 ? -10.367 15.594 16.5 1 91.94 212 ILE A CA 1
ATOM 1663 C C . ILE A 1 212 ? -11.617 14.977 17.125 1 91.94 212 ILE A C 1
ATOM 1665 O O . ILE A 1 212 ? -11.547 13.898 17.719 1 91.94 212 ILE A O 1
ATOM 1669 N N . ARG A 1 213 ? -12.719 15.539 16.938 1 93.31 213 ARG A N 1
ATOM 1670 C CA . ARG A 1 213 ? -13.969 15.07 17.531 1 93.31 213 ARG A CA 1
ATOM 1671 C C . ARG A 1 213 ? -14.391 13.734 16.922 1 93.31 213 ARG A C 1
ATOM 1673 O O . ARG A 1 213 ? -14.867 12.852 17.641 1 93.31 213 ARG A O 1
ATOM 1680 N N . LEU A 1 214 ? -14.234 13.648 15.664 1 93.06 214 LEU A N 1
ATOM 1681 C CA . LEU A 1 214 ? -14.555 12.383 15.016 1 93.06 214 LEU A CA 1
ATOM 1682 C C . LEU A 1 214 ? -13.664 11.258 15.531 1 93.06 214 LEU A C 1
ATOM 1684 O O . LEU A 1 214 ? -14.133 10.148 15.781 1 93.06 214 LEU A O 1
ATOM 1688 N N . ALA A 1 215 ? -12.453 11.523 15.68 1 90.81 215 ALA A N 1
ATOM 1689 C CA . ALA A 1 215 ? -11.5 10.539 16.188 1 90.81 215 ALA A CA 1
ATOM 1690 C C . ALA A 1 215 ? -11.852 10.125 17.609 1 90.81 215 ALA A C 1
ATOM 1692 O O . ALA A 1 215 ? -11.531 9.008 18.031 1 90.81 215 ALA A O 1
ATOM 1693 N N . GLN A 1 216 ? -12.508 11.031 18.312 1 91 216 GLN A N 1
ATOM 1694 C CA . GLN A 1 216 ? -12.945 10.75 19.688 1 91 216 GLN A CA 1
ATOM 1695 C C . GLN A 1 216 ? -14.211 9.906 19.688 1 91 216 GLN A C 1
ATOM 1697 O O . GLN A 1 216 ? -14.68 9.484 20.75 1 91 216 GLN A O 1
ATOM 1702 N N . GLY A 1 217 ? -14.797 9.742 18.5 1 89.88 217 GLY A N 1
ATOM 1703 C CA . GLY A 1 217 ? -15.953 8.875 18.406 1 89.88 217 GLY A CA 1
ATOM 1704 C C . GLY A 1 217 ? -17.266 9.633 18.344 1 89.88 217 GLY A C 1
ATOM 1705 O O . GLY A 1 217 ? -18.344 9.031 18.344 1 89.88 217 GLY A O 1
ATOM 1706 N N . HIS A 1 218 ? -17.203 10.961 18.281 1 93.12 218 HIS A N 1
ATOM 1707 C CA . HIS A 1 218 ? -18.438 11.719 18.172 1 93.12 218 HIS A CA 1
ATOM 1708 C C . HIS A 1 218 ? -19.141 11.422 16.844 1 93.12 218 HIS A C 1
ATOM 1710 O O . HIS A 1 218 ? -18.484 11.164 15.828 1 93.12 218 HIS A O 1
ATOM 1716 N N . SER A 1 219 ? -20.422 11.461 16.859 1 93.94 219 SER A N 1
ATOM 1717 C CA . SER A 1 219 ? -21.172 11.211 15.625 1 93.94 219 SER A CA 1
ATOM 1718 C C . SER A 1 219 ? -21 12.359 14.633 1 93.94 219 SER A C 1
ATOM 1720 O O . SER A 1 219 ? -20.75 13.5 15.031 1 93.94 219 SER A O 1
ATOM 1722 N N . VAL A 1 220 ? -21.172 12.031 13.43 1 94.31 220 VAL A N 1
ATOM 1723 C CA . VAL A 1 220 ? -21.047 13.023 12.367 1 94.31 220 VAL A CA 1
ATOM 1724 C C . VAL A 1 220 ? -22.078 14.133 12.586 1 94.31 220 VAL A C 1
ATOM 1726 O O . VAL A 1 220 ? -21.766 15.32 12.43 1 94.31 220 VAL A O 1
ATOM 1729 N N . LEU A 1 221 ? -23.25 13.766 12.953 1 93.94 221 LEU A N 1
ATOM 1730 C CA . LEU A 1 221 ? -24.312 14.727 13.203 1 93.94 221 LEU A CA 1
ATOM 1731 C C . LEU A 1 221 ? -23.938 15.68 14.328 1 93.94 221 LEU A C 1
ATOM 1733 O O . LEU A 1 221 ? -24.078 16.891 14.195 1 93.94 221 LEU A O 1
ATOM 1737 N N . ARG A 1 222 ? -23.516 15.234 15.422 1 94.75 222 ARG A N 1
ATOM 1738 C CA . ARG A 1 222 ? -23.109 16.047 16.562 1 94.75 222 ARG A CA 1
ATOM 1739 C C . ARG A 1 222 ? -22 17.016 16.188 1 94.75 222 ARG A C 1
ATOM 1741 O O . ARG A 1 222 ? -22.031 18.188 16.562 1 94.75 222 ARG A O 1
ATOM 1748 N N . VAL A 1 223 ? -21.031 16.484 15.477 1 95.5 223 VAL A N 1
ATOM 1749 C CA . VAL A 1 223 ? -19.906 17.297 15.055 1 95.5 223 VAL A CA 1
ATOM 1750 C C . VAL A 1 223 ? -20.391 18.422 14.148 1 95.5 223 VAL A C 1
ATOM 1752 O O . VAL A 1 223 ? -20 19.594 14.32 1 95.5 223 VAL A O 1
ATOM 1755 N N . ALA A 1 224 ? -21.234 18.094 13.227 1 94.94 224 ALA A N 1
ATOM 1756 C CA . ALA A 1 224 ? -21.797 19.094 12.312 1 94.94 224 ALA A CA 1
ATOM 1757 C C . ALA A 1 224 ? -22.484 20.219 13.086 1 94.94 224 ALA A C 1
ATOM 1759 O O . ALA A 1 224 ? -22.219 21.391 12.844 1 94.94 224 ALA A O 1
ATOM 1760 N N . LEU A 1 225 ? -23.312 19.906 13.992 1 92 225 LEU A N 1
ATOM 1761 C CA . LEU A 1 225 ? -24.078 20.859 14.781 1 92 225 LEU A CA 1
ATOM 1762 C C . LEU A 1 225 ? -23.156 21.719 15.656 1 92 225 LEU A C 1
ATOM 1764 O O . LEU A 1 225 ? -23.297 22.938 15.703 1 92 225 LEU A O 1
ATOM 1768 N N . GLU A 1 226 ? -22.25 21.125 16.25 1 93.25 226 GLU A N 1
ATOM 1769 C CA . GLU A 1 226 ? -21.391 21.797 17.203 1 93.25 226 GLU A CA 1
ATOM 1770 C C . GLU A 1 226 ? -20.406 22.734 16.5 1 93.25 226 GLU A C 1
ATOM 1772 O O . GLU A 1 226 ? -19.906 23.688 17.094 1 93.25 226 GLU A O 1
ATOM 1777 N N . LEU A 1 227 ? -20.125 22.422 15.273 1 94.44 227 LEU A N 1
ATOM 1778 C CA . LEU A 1 227 ? -19.188 23.25 14.523 1 94.44 227 LEU A CA 1
ATOM 1779 C C . LEU A 1 227 ? -19.938 24.312 13.719 1 94.44 227 LEU A C 1
ATOM 1781 O O . LEU A 1 227 ? -19.312 25.125 13.016 1 94.44 227 LEU A O 1
ATOM 1785 N N . GLY A 1 228 ? -21.281 24.312 13.789 1 91.81 228 GLY A N 1
ATOM 1786 C CA . GLY A 1 228 ? -22.094 25.391 13.25 1 91.81 228 GLY A CA 1
ATOM 1787 C C . GLY A 1 228 ? -22.5 25.172 11.812 1 91.81 228 GLY A C 1
ATOM 1788 O O . GLY A 1 228 ? -22.797 26.125 11.094 1 91.81 228 GLY A O 1
ATOM 1789 N N . TYR A 1 229 ? -22.422 23.953 11.406 1 90.81 229 TYR A N 1
ATOM 1790 C CA . TYR A 1 229 ? -22.922 23.672 10.07 1 90.81 229 TYR A CA 1
ATOM 1791 C C . TYR A 1 229 ? -24.438 23.562 10.078 1 90.81 229 TYR A C 1
ATOM 1793 O O . TYR A 1 229 ? -25.031 23.047 11.023 1 90.81 229 TYR A O 1
ATOM 1801 N N . GLY A 1 230 ? -25.016 24.078 9.062 1 85.31 230 GLY A N 1
ATOM 1802 C CA . GLY A 1 230 ? -26.453 24.125 8.977 1 85.31 230 GLY A CA 1
ATOM 1803 C C . GLY A 1 230 ? -27.094 22.75 8.844 1 85.31 230 GLY A C 1
ATOM 1804 O O . GLY A 1 230 ? -28.281 22.594 9.109 1 85.31 230 GLY A O 1
ATOM 1805 N N . SER A 1 231 ? -26.375 21.828 8.375 1 89.5 231 SER A N 1
ATOM 1806 C CA . SER A 1 231 ? -26.906 20.469 8.219 1 89.5 231 SER A CA 1
ATOM 1807 C C . SER A 1 231 ? -25.797 19.438 8.188 1 89.5 231 SER A C 1
ATOM 1809 O O . SER A 1 231 ? -24.641 19.766 7.941 1 89.5 231 SER A O 1
ATOM 1811 N N . HIS A 1 232 ? -26.297 18.219 8.391 1 91.06 232 HIS A N 1
ATOM 1812 C CA . HIS A 1 232 ? -25.406 17.062 8.266 1 91.06 232 HIS A CA 1
ATOM 1813 C C . HIS A 1 232 ? -24.859 16.953 6.848 1 91.06 232 HIS A C 1
ATOM 1815 O O . HIS A 1 232 ? -23.672 16.656 6.66 1 91.06 232 HIS A O 1
ATOM 1821 N N . SER A 1 233 ? -25.625 17.234 5.961 1 93.75 233 SER A N 1
ATOM 1822 C CA . SER A 1 233 ? -25.25 17.125 4.555 1 93.75 233 SER A CA 1
ATOM 1823 C C . SER A 1 233 ? -24.219 18.172 4.172 1 93.75 233 SER A C 1
ATOM 1825 O O . SER A 1 233 ? -23.281 17.891 3.422 1 93.75 233 SER A O 1
ATOM 1827 N N . ALA A 1 234 ? -24.391 19.312 4.699 1 93.38 234 ALA A N 1
ATOM 1828 C CA . ALA A 1 234 ? -23.453 20.391 4.402 1 93.38 234 ALA A CA 1
ATOM 1829 C C . ALA A 1 234 ? -22.062 20.062 4.961 1 93.38 234 ALA A C 1
ATOM 1831 O O . ALA A 1 234 ? -21.062 20.281 4.289 1 93.38 234 ALA A O 1
ATOM 1832 N N . PHE A 1 235 ? -22.094 19.531 6.074 1 94.62 235 PHE A N 1
ATOM 1833 C CA . PHE A 1 235 ? -20.844 19.141 6.695 1 94.62 235 PHE A CA 1
ATOM 1834 C C . PHE A 1 235 ? -20.172 18.016 5.914 1 94.62 235 PHE A C 1
ATOM 1836 O O . PHE A 1 235 ? -18.984 18.078 5.625 1 94.62 235 PHE A O 1
ATOM 1843 N N . SER A 1 236 ? -20.891 17.062 5.598 1 94.88 236 SER A N 1
ATOM 1844 C CA . SER A 1 236 ? -20.375 15.898 4.875 1 94.88 236 SER A CA 1
ATOM 1845 C C . SER A 1 236 ? -19.828 16.297 3.512 1 94.88 236 SER A C 1
ATOM 1847 O O . SER A 1 236 ? -18.797 15.789 3.078 1 94.88 236 SER A O 1
ATOM 1849 N N . ALA A 1 237 ? -20.484 17.188 2.926 1 94.06 237 ALA A N 1
ATOM 1850 C CA . ALA A 1 237 ? -20.031 17.672 1.625 1 94.06 237 ALA A CA 1
ATOM 1851 C C . ALA A 1 237 ? -18.688 18.391 1.743 1 94.06 237 ALA A C 1
ATOM 1853 O O . ALA A 1 237 ? -17.781 18.156 0.947 1 94.06 237 ALA A O 1
ATOM 1854 N N . MET A 1 238 ? -18.609 19.25 2.668 1 90.75 238 MET A N 1
ATOM 1855 C CA . MET A 1 238 ? -17.359 19.953 2.914 1 90.75 238 MET A CA 1
ATOM 1856 C C . MET A 1 238 ? -16.234 18.984 3.221 1 90.75 238 MET A C 1
ATOM 1858 O O . MET A 1 238 ? -15.141 19.078 2.641 1 90.75 238 MET A O 1
ATOM 1862 N N . PHE A 1 239 ? -16.516 18.109 4.113 1 93.31 239 PHE A N 1
ATOM 1863 C CA . PHE A 1 239 ? -15.523 17.141 4.531 1 93.31 239 PHE A CA 1
ATOM 1864 C C . PHE A 1 239 ? -15.031 16.312 3.342 1 93.31 239 PHE A C 1
ATOM 1866 O O . PHE A 1 239 ? -13.82 16.156 3.145 1 93.31 239 PHE A O 1
ATOM 1873 N N . ARG A 1 240 ? -15.875 15.836 2.58 1 92.75 240 ARG A N 1
ATOM 1874 C CA . ARG A 1 240 ? -15.539 15.031 1.406 1 92.75 240 ARG A CA 1
ATOM 1875 C C . ARG A 1 240 ? -14.719 15.844 0.407 1 92.75 240 ARG A C 1
ATOM 1877 O O . ARG A 1 240 ? -13.789 15.328 -0.213 1 92.75 240 ARG A O 1
ATOM 1884 N N . ARG A 1 241 ? -15.125 17.016 0.262 1 90.06 241 ARG A N 1
ATOM 1885 C CA . ARG A 1 241 ? -14.406 17.891 -0.664 1 90.06 241 ARG A CA 1
ATOM 1886 C C . ARG A 1 241 ? -12.945 18.047 -0.262 1 90.06 241 ARG A C 1
ATOM 1888 O O . ARG A 1 241 ? -12.055 18.031 -1.118 1 90.06 241 ARG A O 1
ATOM 1895 N N . VAL A 1 242 ? -12.734 18.109 0.975 1 87.25 242 VAL A N 1
ATOM 1896 C CA . VAL A 1 242 ? -11.391 18.406 1.448 1 87.25 242 VAL A CA 1
ATOM 1897 C C . VAL A 1 242 ? -10.625 17.094 1.675 1 87.25 242 VAL A C 1
ATOM 1899 O O . VAL A 1 242 ? -9.453 16.984 1.319 1 87.25 242 VAL A O 1
ATOM 1902 N N . MET A 1 243 ? -11.312 16.094 2.201 1 88.38 243 MET A N 1
ATOM 1903 C CA . MET A 1 243 ? -10.633 14.867 2.619 1 88.38 243 MET A CA 1
ATOM 1904 C C . MET A 1 243 ? -10.742 13.789 1.545 1 88.38 243 MET A C 1
ATOM 1906 O O . MET A 1 243 ? -10.023 12.781 1.589 1 88.38 243 MET A O 1
ATOM 1910 N N . GLY A 1 244 ? -11.633 13.922 0.693 1 88.75 244 GLY A N 1
ATOM 1911 C CA . GLY A 1 244 ? -11.789 13 -0.418 1 88.75 244 GLY A CA 1
ATOM 1912 C C . GLY A 1 244 ? -12.781 11.883 -0.13 1 88.75 244 GLY A C 1
ATOM 1913 O O . GLY A 1 244 ? -13.188 11.156 -1.039 1 88.75 244 GLY A O 1
ATOM 1914 N N . VAL A 1 245 ? -13.086 11.695 1.097 1 90.12 245 VAL A N 1
ATOM 1915 C CA . VAL A 1 245 ? -14.031 10.648 1.484 1 90.12 245 VAL A CA 1
ATOM 1916 C C . VAL A 1 245 ? -15.016 11.195 2.516 1 90.12 245 VAL A C 1
ATOM 1918 O O . VAL A 1 245 ? -14.773 12.242 3.121 1 90.12 245 VAL A O 1
ATOM 1921 N N . ALA A 1 246 ? -16.078 10.438 2.707 1 92.94 246 ALA A N 1
ATOM 1922 C CA . ALA A 1 246 ? -17.078 10.836 3.695 1 92.94 246 ALA A CA 1
ATOM 1923 C C . ALA A 1 246 ? -16.531 10.664 5.113 1 92.94 246 ALA A C 1
ATOM 1925 O O . ALA A 1 246 ? -15.727 9.773 5.379 1 92.94 246 ALA A O 1
ATOM 1926 N N . PRO A 1 247 ? -17 11.555 6.023 1 91.38 247 PRO A N 1
ATOM 1927 C CA . PRO A 1 247 ? -16.531 11.453 7.41 1 91.38 247 PRO A CA 1
ATOM 1928 C C . PRO A 1 247 ? -16.781 10.07 8.008 1 91.38 247 PRO A C 1
ATOM 1930 O O . PRO A 1 247 ? -15.953 9.57 8.781 1 91.38 247 PRO A O 1
ATOM 1933 N N . SER A 1 248 ? -17.875 9.438 7.641 1 86.94 248 SER A N 1
ATOM 1934 C CA . SER A 1 248 ? -18.219 8.117 8.172 1 86.94 248 SER A CA 1
ATOM 1935 C C . SER A 1 248 ? -17.234 7.062 7.703 1 86.94 248 SER A C 1
ATOM 1937 O O . SER A 1 248 ? -17 6.07 8.398 1 86.94 248 SER A O 1
ATOM 1939 N N . ASP A 1 249 ? -16.688 7.312 6.629 1 86.5 249 ASP A N 1
ATOM 1940 C CA . ASP A 1 249 ? -15.797 6.332 6.016 1 86.5 249 ASP A CA 1
ATOM 1941 C C . ASP A 1 249 ? -14.344 6.566 6.438 1 86.5 249 ASP A C 1
ATOM 1943 O O . ASP A 1 249 ? -13.508 5.676 6.305 1 86.5 249 ASP A O 1
ATOM 1947 N N . TYR A 1 250 ? -14.102 7.707 6.859 1 86.19 250 TYR A N 1
ATOM 1948 C CA . TYR A 1 250 ? -12.719 8.102 7.07 1 86.19 250 TYR A CA 1
ATOM 1949 C C . TYR A 1 250 ? -12.125 7.406 8.289 1 86.19 250 TYR A C 1
ATOM 1951 O O . TYR A 1 250 ? -10.969 6.977 8.266 1 86.19 250 TYR A O 1
ATOM 1959 N N . PHE A 1 251 ? -12.875 7.254 9.305 1 81.81 251 PHE A N 1
ATOM 1960 C CA . PHE A 1 251 ? -12.344 6.676 10.531 1 81.81 251 PHE A CA 1
ATOM 1961 C C . PHE A 1 251 ? -12.867 5.258 10.734 1 81.81 251 PHE A C 1
ATOM 1963 O O . PHE A 1 251 ? -12.75 4.699 11.828 1 81.81 251 PHE A O 1
ATOM 1970 N N . ARG A 1 252 ? -13.492 4.684 9.672 1 69.44 252 ARG A N 1
ATOM 1971 C CA . ARG A 1 252 ? -13.906 3.287 9.758 1 69.44 252 ARG A CA 1
ATOM 1972 C C . ARG A 1 252 ? -12.695 2.367 9.891 1 69.44 252 ARG A C 1
ATOM 1974 O O . ARG A 1 252 ? -11.703 2.531 9.18 1 69.44 252 ARG A O 1
ATOM 1981 N N . PRO A 1 253 ? -12.781 1.569 11.148 1 56.94 253 PRO A N 1
ATOM 1982 C CA . PRO A 1 253 ? -11.68 0.617 11.289 1 56.94 253 PRO A CA 1
ATOM 1983 C C . PRO A 1 253 ? -11.453 -0.219 10.031 1 56.94 253 PRO A C 1
ATOM 1985 O O . PRO A 1 253 ? -12.406 -0.562 9.336 1 56.94 253 PRO A O 1
ATOM 1988 N N . SER A 1 254 ? -10.398 -0.06 9.352 1 50.44 254 SER A N 1
ATOM 1989 C CA . SER A 1 254 ? -10.141 -1.024 8.289 1 50.44 254 SER A CA 1
ATOM 1990 C C . SER A 1 254 ? -10.375 -2.453 8.773 1 50.44 254 SER A C 1
ATOM 1992 O O . SER A 1 254 ? -9.812 -2.871 9.781 1 50.44 254 SER A O 1
ATOM 1994 N N . THR A 1 255 ? -11.578 -2.861 8.719 1 39.62 255 THR A N 1
ATOM 1995 C CA . THR A 1 255 ? -11.734 -4.273 9.055 1 39.62 255 THR A CA 1
ATOM 1996 C C . THR A 1 255 ? -10.695 -5.117 8.32 1 39.62 255 THR A C 1
ATOM 1998 O O . THR A 1 255 ? -10.406 -4.883 7.148 1 39.62 255 THR A O 1
ATOM 2001 N N . MET B 1 1 ? 0.577 -18.297 -34.969 1 34.59 1 MET B N 1
ATOM 2002 C CA . MET B 1 1 ? 1.797 -17.484 -35.031 1 34.59 1 MET B CA 1
ATOM 2003 C C . MET B 1 1 ? 1.913 -16.609 -33.781 1 34.59 1 MET B C 1
ATOM 2005 O O . MET B 1 1 ? 1.14 -15.672 -33.594 1 34.59 1 MET B O 1
ATOM 2009 N N . THR B 1 2 ? 2.086 -17.125 -32.469 1 47.22 2 THR B N 1
ATOM 2010 C CA . THR B 1 2 ? 1.885 -16.625 -31.125 1 47.22 2 THR B CA 1
ATOM 2011 C C . THR B 1 2 ? 2.674 -15.336 -30.891 1 47.22 2 THR B C 1
ATOM 2013 O O . THR B 1 2 ? 3.9 -15.32 -31.016 1 47.22 2 THR B O 1
ATOM 2016 N N . THR B 1 3 ? 2.066 -14.172 -31.234 1 52.66 3 THR B N 1
ATOM 2017 C CA . THR B 1 3 ? 2.625 -12.828 -31.328 1 52.66 3 THR B CA 1
ATOM 2018 C C . THR B 1 3 ? 3.535 -12.531 -30.141 1 52.66 3 THR B C 1
ATOM 2020 O O . THR B 1 3 ? 3.098 -12.594 -28.984 1 52.66 3 THR B O 1
ATOM 2023 N N . THR B 1 4 ? 4.867 -12.906 -30.438 1 61.28 4 THR B N 1
ATOM 2024 C CA . THR B 1 4 ? 5.973 -12.625 -29.531 1 61.28 4 THR B CA 1
ATOM 2025 C C . THR B 1 4 ? 6.141 -11.117 -29.328 1 61.28 4 THR B C 1
ATOM 2027 O O . THR B 1 4 ? 6.441 -10.391 -30.281 1 61.28 4 THR B O 1
ATOM 2030 N N . THR B 1 5 ? 5.293 -10.555 -28.547 1 64.56 5 THR B N 1
ATOM 2031 C CA . THR B 1 5 ? 5.582 -9.148 -28.281 1 64.56 5 THR B CA 1
ATOM 2032 C C . THR B 1 5 ? 7.035 -8.977 -27.844 1 64.56 5 THR B C 1
ATOM 2034 O O . THR B 1 5 ? 7.504 -9.664 -26.922 1 64.56 5 THR B O 1
ATOM 2037 N N . THR B 1 6 ? 7.879 -8.461 -28.797 1 78 6 THR B N 1
ATOM 2038 C CA . THR B 1 6 ? 9.273 -8.164 -28.469 1 78 6 THR B CA 1
ATOM 2039 C C . THR B 1 6 ? 9.383 -6.801 -27.797 1 78 6 THR B C 1
ATOM 2041 O O . THR B 1 6 ? 8.727 -5.844 -28.203 1 78 6 THR B O 1
ATOM 2044 N N . PHE B 1 7 ? 10.023 -6.898 -26.672 1 83.75 7 PHE B N 1
ATOM 2045 C CA . PHE B 1 7 ? 10.266 -5.656 -25.953 1 83.75 7 PHE B CA 1
ATOM 2046 C C . PHE B 1 7 ? 11.734 -5.258 -26.016 1 83.75 7 PHE B C 1
ATOM 2048 O O . PHE B 1 7 ? 12.609 -6.121 -26.109 1 83.75 7 PHE B O 1
ATOM 2055 N N . SER B 1 8 ? 11.922 -3.996 -26.188 1 86.5 8 SER B N 1
ATOM 2056 C CA . SER B 1 8 ? 13.289 -3.486 -26.125 1 86.5 8 SER B CA 1
ATOM 2057 C C . SER B 1 8 ? 13.664 -3.109 -24.688 1 86.5 8 SER B C 1
ATOM 2059 O O . SER B 1 8 ? 12.898 -2.428 -24 1 86.5 8 SER B O 1
ATOM 2061 N N . PHE B 1 9 ? 14.883 -3.637 -24.266 1 91.19 9 PHE B N 1
ATOM 2062 C CA . PHE B 1 9 ? 15.375 -3.35 -22.922 1 91.19 9 PHE B CA 1
ATOM 2063 C C . PHE B 1 9 ? 16.641 -2.504 -22.969 1 91.19 9 PHE B C 1
ATOM 2065 O O . PHE B 1 9 ? 17.469 -2.555 -22.047 1 91.19 9 PHE B O 1
ATOM 2072 N N . GLN B 1 10 ? 16.75 -1.739 -24.016 1 87.88 10 GLN B N 1
ATOM 2073 C CA . GLN B 1 10 ? 17.953 -0.937 -24.219 1 87.88 10 GLN B CA 1
ATOM 2074 C C . GLN B 1 10 ? 18.078 0.138 -23.141 1 87.88 10 GLN B C 1
ATOM 2076 O O . GLN B 1 10 ? 19.188 0.446 -22.703 1 87.88 10 GLN B O 1
ATOM 2081 N N . HIS B 1 11 ? 17 0.686 -22.656 1 89.69 11 HIS B N 1
ATOM 2082 C CA . HIS B 1 11 ? 17.078 1.855 -21.797 1 89.69 11 HIS B CA 1
ATOM 2083 C C . HIS B 1 11 ? 16.578 1.528 -20.391 1 89.69 11 HIS B C 1
ATOM 2085 O O . HIS B 1 11 ? 16.812 2.291 -19.453 1 89.69 11 HIS B O 1
ATOM 2091 N N . ARG B 1 12 ? 15.906 0.405 -20.25 1 93.5 12 ARG B N 1
ATOM 2092 C CA . ARG B 1 12 ? 15.391 0.006 -18.938 1 93.5 12 ARG B CA 1
ATOM 2093 C C . ARG B 1 12 ? 15.336 -1.513 -18.812 1 93.5 12 ARG B C 1
ATOM 2095 O O . ARG B 1 12 ? 15.094 -2.213 -19.797 1 93.5 12 ARG B O 1
ATOM 2102 N N . PRO B 1 13 ? 15.539 -2.002 -17.609 1 96.06 13 PRO B N 1
ATOM 2103 C CA . PRO B 1 13 ? 15.633 -3.451 -17.422 1 96.06 13 PRO B CA 1
ATOM 2104 C C . PRO B 1 13 ? 14.266 -4.141 -17.438 1 96.06 13 PRO B C 1
ATOM 2106 O O . PRO B 1 13 ? 14.195 -5.367 -17.516 1 96.06 13 PRO B O 1
ATOM 2109 N N . LEU B 1 14 ? 13.211 -3.357 -17.328 1 97 14 LEU B N 1
ATOM 2110 C CA . LEU B 1 14 ? 11.875 -3.941 -17.375 1 97 14 LEU B CA 1
ATOM 2111 C C . LEU B 1 14 ? 10.875 -2.953 -17.969 1 97 14 LEU B C 1
ATOM 2113 O O . LEU B 1 14 ? 11.109 -1.742 -17.953 1 97 14 LEU B O 1
ATOM 2117 N N . VAL B 1 15 ? 9.773 -3.424 -18.5 1 96.62 15 VAL B N 1
ATOM 2118 C CA . VAL B 1 15 ? 8.711 -2.639 -19.125 1 96.62 15 VAL B CA 1
ATOM 2119 C C . VAL B 1 15 ? 7.379 -2.934 -18.438 1 96.62 15 VAL B C 1
ATOM 2121 O O . VAL B 1 15 ? 6.867 -4.055 -18.516 1 96.62 15 VAL B O 1
ATOM 2124 N N . PRO B 1 16 ? 6.84 -1.961 -17.719 1 97.12 16 PRO B N 1
ATOM 2125 C CA . PRO B 1 16 ? 5.539 -2.152 -17.078 1 97.12 16 PRO B CA 1
ATOM 2126 C C . PRO B 1 16 ? 4.371 -1.963 -18.047 1 97.12 16 PRO B C 1
ATOM 2128 O O . PRO B 1 16 ? 4.469 -1.17 -18.984 1 97.12 16 PRO B O 1
ATOM 2131 N N . PHE B 1 17 ? 3.328 -2.662 -17.828 1 96.25 17 PHE B N 1
ATOM 2132 C CA . PHE B 1 17 ? 2.143 -2.59 -18.672 1 96.25 17 PHE B CA 1
ATOM 2133 C C . PHE B 1 17 ? 0.879 -2.844 -17.859 1 96.25 17 PHE B C 1
ATOM 2135 O O . PHE B 1 17 ? 0.802 -3.82 -17.125 1 96.25 17 PHE B O 1
ATOM 2142 N N . ALA B 1 18 ? -0.063 -1.903 -17.953 1 97.19 18 ALA B N 1
ATOM 2143 C CA . ALA B 1 18 ? -1.363 -2.074 -17.312 1 97.19 18 ALA B CA 1
ATOM 2144 C C . ALA B 1 18 ? -2.426 -2.488 -18.328 1 97.19 18 ALA B C 1
ATOM 2146 O O . ALA B 1 18 ? -2.516 -1.912 -19.422 1 97.19 18 ALA B O 1
ATOM 2147 N N . HIS B 1 19 ? -3.152 -3.496 -17.969 1 96.25 19 HIS B N 1
ATOM 2148 C CA . HIS B 1 19 ? -4.234 -3.93 -18.844 1 96.25 19 HIS B CA 1
ATOM 2149 C C . HIS B 1 19 ? -5.445 -4.387 -18.031 1 96.25 19 HIS B C 1
ATOM 2151 O O . HIS B 1 19 ? -5.297 -5.074 -17.016 1 96.25 19 HIS B O 1
ATOM 2157 N N . ASP B 1 20 ? -6.57 -4.008 -18.422 1 96.81 20 ASP B N 1
ATOM 2158 C CA . ASP B 1 20 ? -7.836 -4.461 -17.859 1 96.81 20 ASP B CA 1
ATOM 2159 C C . ASP B 1 20 ? -8.57 -5.387 -18.828 1 96.81 20 ASP B C 1
ATOM 2161 O O . ASP B 1 20 ? -8.719 -5.066 -20.016 1 96.81 20 ASP B O 1
ATOM 2165 N N . TYR B 1 21 ? -8.961 -6.508 -18.359 1 96.44 21 TYR B N 1
ATOM 2166 C CA . TYR B 1 21 ? -9.648 -7.512 -19.156 1 96.44 21 TYR B CA 1
ATOM 2167 C C . TYR B 1 21 ? -11.102 -7.66 -18.719 1 96.44 21 TYR B C 1
ATOM 2169 O O . TYR B 1 21 ? -11.43 -7.441 -17.562 1 96.44 21 TYR B O 1
ATOM 2177 N N . ALA B 1 22 ? -11.867 -8 -19.703 1 96.12 22 ALA B N 1
ATOM 2178 C CA . ALA B 1 22 ? -13.258 -8.352 -19.391 1 96.12 22 ALA B CA 1
ATOM 2179 C C . ALA B 1 22 ? -13.398 -9.844 -19.125 1 96.12 22 ALA B C 1
ATOM 2181 O O . ALA B 1 22 ? -12.539 -10.641 -19.516 1 96.12 22 ALA B O 1
ATOM 2182 N N . HIS B 1 23 ? -14.484 -10.18 -18.469 1 95.38 23 HIS B N 1
ATOM 2183 C CA . HIS B 1 23 ? -14.789 -11.594 -18.266 1 95.38 23 HIS B CA 1
ATOM 2184 C C . HIS B 1 23 ? -14.797 -12.352 -19.594 1 95.38 23 HIS B C 1
ATOM 2186 O O . HIS B 1 23 ? -15.391 -11.891 -20.562 1 95.38 23 HIS B O 1
ATOM 2192 N N . GLY B 1 24 ? -14.109 -13.5 -19.531 1 95.5 24 GLY B N 1
ATOM 2193 C CA . GLY B 1 24 ? -14.125 -14.352 -20.719 1 95.5 24 GLY B CA 1
ATOM 2194 C C . GLY B 1 24 ? -12.977 -14.086 -21.672 1 95.5 24 GLY B C 1
ATOM 2195 O O . GLY B 1 24 ? -12.734 -14.867 -22.594 1 95.5 24 GLY B O 1
ATOM 2196 N N . ASP B 1 25 ? -12.328 -12.93 -21.5 1 96.81 25 ASP B N 1
ATOM 2197 C CA . ASP B 1 25 ? -11.156 -12.656 -22.328 1 96.81 25 ASP B CA 1
ATOM 2198 C C . ASP B 1 25 ? -10.117 -13.781 -22.203 1 96.81 25 ASP B C 1
ATOM 2200 O O . ASP B 1 25 ? -10.07 -14.469 -21.188 1 96.81 25 ASP B O 1
ATOM 2204 N N . GLN B 1 26 ? -9.391 -13.984 -23.312 1 96.5 26 GLN B N 1
ATOM 2205 C CA . GLN B 1 26 ? -8.328 -14.992 -23.312 1 96.5 26 GLN B CA 1
ATOM 2206 C C . GLN B 1 26 ? -7.133 -14.531 -24.141 1 96.5 26 GLN B C 1
ATOM 2208 O O . GLN B 1 26 ? -7.27 -13.68 -25.031 1 96.5 26 GLN B O 1
ATOM 2213 N N . GLU B 1 27 ? -6.035 -14.914 -23.766 1 95.88 27 GLU B N 1
ATOM 2214 C CA . GLU B 1 27 ? -4.824 -14.844 -24.578 1 95.88 27 GLU B CA 1
ATOM 2215 C C . GLU B 1 27 ? -4.371 -16.234 -25.016 1 95.88 27 GLU B C 1
ATOM 2217 O O . GLU B 1 27 ? -4.098 -17.094 -24.188 1 95.88 27 GLU B O 1
ATOM 2222 N N . ASP B 1 28 ? -4.316 -16.391 -26.312 1 96.06 28 ASP B N 1
ATOM 2223 C CA . ASP B 1 28 ? -3.92 -17.672 -26.859 1 96.06 28 ASP B CA 1
ATOM 2224 C C . ASP B 1 28 ? -2.461 -17.984 -26.531 1 96.06 28 ASP B C 1
ATOM 2226 O O . ASP B 1 28 ? -1.725 -17.109 -26.078 1 96.06 28 ASP B O 1
ATOM 2230 N N . TRP B 1 29 ? -2.107 -19.281 -26.75 1 96.06 29 TRP B N 1
ATOM 2231 C CA . TRP B 1 29 ? -0.75 -19.75 -26.469 1 96.06 29 TRP B CA 1
ATOM 2232 C C . TRP B 1 29 ? 0.277 -18.828 -27.125 1 96.06 29 TRP B C 1
ATOM 2234 O O . TRP B 1 29 ? 0.182 -18.531 -28.328 1 96.06 29 TRP B O 1
ATOM 2244 N N . HIS B 1 30 ? 1.172 -18.344 -26.359 1 95.44 30 HIS B N 1
ATOM 2245 C CA . HIS B 1 30 ? 2.268 -17.484 -26.812 1 95.44 30 HIS B CA 1
ATOM 2246 C C . HIS B 1 30 ? 3.445 -17.547 -25.844 1 95.44 30 HIS B C 1
ATOM 2248 O O . HIS B 1 30 ? 3.375 -18.203 -24.812 1 95.44 30 HIS B O 1
ATOM 2254 N N . GLN B 1 31 ? 4.547 -17.016 -26.234 1 94.31 31 GLN B N 1
ATOM 2255 C CA . GLN B 1 31 ? 5.723 -16.906 -25.375 1 94.31 31 GLN B CA 1
ATOM 2256 C C . GLN B 1 31 ? 6.477 -15.609 -25.625 1 94.31 31 GLN B C 1
ATOM 2258 O O . GLN B 1 31 ? 6.242 -14.93 -26.625 1 94.31 31 GLN B O 1
ATOM 2263 N N . HIS B 1 32 ? 7.227 -15.219 -24.688 1 93 32 HIS B N 1
ATOM 2264 C CA . HIS B 1 32 ? 8.109 -14.062 -24.812 1 93 32 HIS B CA 1
ATOM 2265 C C . HIS B 1 32 ? 9.562 -14.453 -24.562 1 93 32 HIS B C 1
ATOM 2267 O O . HIS B 1 32 ? 9.836 -15.453 -23.906 1 93 32 HIS B O 1
ATOM 2273 N N . ASP B 1 33 ? 10.469 -13.609 -25.172 1 93.62 33 ASP B N 1
ATOM 2274 C CA . ASP B 1 33 ? 11.891 -13.82 -24.906 1 93.62 33 ASP B CA 1
ATOM 2275 C C . ASP B 1 33 ? 12.297 -13.234 -23.562 1 93.62 33 ASP B C 1
ATOM 2277 O O . ASP B 1 33 ? 13.406 -13.484 -23.094 1 93.62 33 ASP B O 1
ATOM 2281 N N . CYS B 1 34 ? 11.453 -12.547 -22.969 1 96.06 34 CYS B N 1
ATOM 2282 C CA . CYS B 1 34 ? 11.703 -11.961 -21.656 1 96.06 34 CYS B CA 1
ATOM 2283 C C . CYS B 1 34 ? 10.867 -12.641 -20.578 1 96.06 34 CYS B C 1
ATOM 2285 O O . CYS B 1 34 ? 9.992 -13.453 -20.891 1 96.06 34 CYS B O 1
ATOM 2287 N N . ALA B 1 35 ? 11.258 -12.43 -19.312 1 96.44 35 ALA B N 1
ATOM 2288 C CA . ALA B 1 35 ? 10.43 -12.906 -18.203 1 96.44 35 ALA B CA 1
ATOM 2289 C C . ALA B 1 35 ? 9.195 -12.023 -18.031 1 96.44 35 ALA B C 1
ATOM 2291 O O . ALA B 1 35 ? 9.164 -10.883 -18.5 1 96.44 35 ALA B O 1
ATOM 2292 N N . GLN B 1 36 ? 8.227 -12.562 -17.438 1 96.81 36 GLN B N 1
ATOM 2293 C CA . GLN B 1 36 ? 6.98 -11.836 -17.203 1 96.81 36 GLN B CA 1
ATOM 2294 C C . GLN B 1 36 ? 6.473 -12.047 -15.781 1 96.81 36 GLN B C 1
ATOM 2296 O O . GLN B 1 36 ? 6.449 -13.172 -15.289 1 96.81 36 GLN B O 1
ATOM 2301 N N . LEU B 1 37 ? 6.199 -10.992 -15.078 1 97.62 37 LEU B N 1
ATOM 2302 C CA . LEU B 1 37 ? 5.461 -11.023 -13.82 1 97.62 37 LEU B CA 1
ATOM 2303 C C . LEU B 1 37 ? 4.066 -10.438 -13.992 1 97.62 37 LEU B C 1
ATOM 2305 O O . LEU B 1 37 ? 3.922 -9.25 -14.32 1 97.62 37 LEU B O 1
ATOM 2309 N N . LEU B 1 38 ? 3.094 -11.219 -13.805 1 97.31 38 LEU B N 1
ATOM 2310 C CA . LEU B 1 38 ? 1.699 -10.805 -13.93 1 97.31 38 LEU B CA 1
ATOM 2311 C C . LEU B 1 38 ? 1.041 -10.68 -12.562 1 97.31 38 LEU B C 1
ATOM 2313 O O . LEU B 1 38 ? 0.818 -11.68 -11.883 1 97.31 38 LEU B O 1
ATOM 2317 N N . HIS B 1 39 ? 0.803 -9.43 -12.133 1 97.81 39 HIS B N 1
ATOM 2318 C CA . HIS B 1 39 ? 0.127 -9.133 -10.875 1 97.81 39 HIS B CA 1
ATOM 2319 C C . HIS B 1 39 ? -1.362 -8.891 -11.094 1 97.81 39 HIS B C 1
ATOM 2321 O O . HIS B 1 39 ? -1.747 -8.031 -11.891 1 97.81 39 HIS B O 1
ATOM 2327 N N . ILE B 1 40 ? -2.227 -9.547 -10.273 1 96.31 40 ILE B N 1
ATOM 2328 C CA . ILE B 1 40 ? -3.67 -9.453 -10.461 1 96.31 40 ILE B CA 1
ATOM 2329 C C . ILE B 1 40 ? -4.281 -8.617 -9.336 1 96.31 40 ILE B C 1
ATOM 2331 O O . ILE B 1 40 ? -4.129 -8.945 -8.156 1 96.31 40 ILE B O 1
ATOM 2335 N N . LEU B 1 41 ? -5.016 -7.605 -9.727 1 94.62 41 LEU B N 1
ATOM 2336 C CA . LEU B 1 41 ? -5.625 -6.711 -8.75 1 94.62 41 LEU B CA 1
ATOM 2337 C C . LEU B 1 41 ? -7.07 -7.109 -8.477 1 94.62 41 LEU B C 1
ATOM 2339 O O . LEU B 1 41 ? -7.57 -6.922 -7.363 1 94.62 41 LEU B O 1
ATOM 2343 N N . SER B 1 42 ? -7.691 -7.547 -9.422 1 93 42 SER B N 1
ATOM 2344 C CA . SER B 1 42 ? -9.078 -8.008 -9.328 1 93 42 SER B CA 1
ATOM 2345 C C . SER B 1 42 ? -9.344 -9.148 -10.297 1 93 42 SER B C 1
ATOM 2347 O O . SER B 1 42 ? -8.609 -9.328 -11.273 1 93 42 SER B O 1
ATOM 2349 N N . GLY B 1 43 ? -10.391 -9.906 -9.984 1 93.44 43 GLY B N 1
ATOM 2350 C CA . GLY B 1 43 ? -10.68 -11.062 -10.82 1 93.44 43 GLY B CA 1
ATOM 2351 C C . GLY B 1 43 ? -9.695 -12.203 -10.617 1 93.44 43 GLY B C 1
ATOM 2352 O O . GLY B 1 43 ? -8.938 -12.211 -9.648 1 93.44 43 GLY B O 1
ATOM 2353 N N . VAL B 1 44 ? -9.867 -13.188 -11.5 1 94.94 44 VAL B N 1
ATOM 2354 C CA . VAL B 1 44 ? -9.016 -14.367 -11.422 1 94.94 44 VAL B CA 1
ATOM 2355 C C . VAL B 1 44 ? -8.469 -14.703 -12.805 1 94.94 44 VAL B C 1
ATOM 2357 O O . VAL B 1 44 ? -9.18 -14.578 -13.812 1 94.94 44 VAL B O 1
ATOM 2360 N N . VAL B 1 45 ? -7.223 -15.125 -12.797 1 96.06 45 VAL B N 1
ATOM 2361 C CA . VAL B 1 45 ? -6.586 -15.469 -14.062 1 96.06 45 VAL B CA 1
ATOM 2362 C C . VAL B 1 45 ? -6.082 -16.906 -14.016 1 96.06 45 VAL B C 1
ATOM 2364 O O . VAL B 1 45 ? -5.352 -17.281 -13.094 1 96.06 45 VAL B O 1
ATOM 2367 N N . ARG B 1 46 ? -6.484 -17.688 -14.977 1 94.69 46 ARG B N 1
ATOM 2368 C CA . ARG B 1 46 ? -5.895 -19.016 -15.18 1 94.69 46 ARG B CA 1
ATOM 2369 C C . ARG B 1 46 ? -4.73 -18.953 -16.156 1 94.69 46 ARG B C 1
ATOM 2371 O O . ARG B 1 46 ? -4.867 -18.406 -17.266 1 94.69 46 ARG B O 1
ATOM 2378 N N . VAL B 1 47 ? -3.654 -19.453 -15.727 1 95.5 47 VAL B N 1
ATOM 2379 C CA . VAL B 1 47 ? -2.461 -19.5 -16.562 1 95.5 47 VAL B CA 1
ATOM 2380 C C . VAL B 1 47 ? -2.117 -20.953 -16.891 1 95.5 47 VAL B C 1
ATOM 2382 O O . VAL B 1 47 ? -1.861 -21.75 -15.977 1 95.5 47 VAL B O 1
ATOM 2385 N N . ALA B 1 48 ? -2.078 -21.25 -18.141 1 93.75 48 ALA B N 1
ATOM 2386 C CA . ALA B 1 48 ? -1.713 -22.594 -18.578 1 93.75 48 ALA B CA 1
ATOM 2387 C C . ALA B 1 48 ? -0.296 -22.625 -19.141 1 93.75 48 ALA B C 1
ATOM 2389 O O . ALA B 1 48 ? 0.094 -21.734 -19.891 1 93.75 48 ALA B O 1
ATOM 2390 N N . THR B 1 49 ? 0.462 -23.547 -18.703 1 92.94 49 THR B N 1
ATOM 2391 C CA . THR B 1 49 ? 1.774 -23.859 -19.266 1 92.94 49 THR B CA 1
ATOM 2392 C C . THR B 1 49 ? 1.905 -25.359 -19.531 1 92.94 49 THR B C 1
ATOM 2394 O O . THR B 1 49 ? 1.084 -26.156 -19.062 1 92.94 49 THR B O 1
ATOM 2397 N N . PRO B 1 50 ? 2.945 -25.719 -20.312 1 87.69 50 PRO B N 1
ATOM 2398 C CA . PRO B 1 50 ? 3.148 -27.156 -20.516 1 87.69 50 PRO B CA 1
ATOM 2399 C C . PRO B 1 50 ? 3.396 -27.906 -19.203 1 87.69 50 PRO B C 1
ATOM 2401 O O . PRO B 1 50 ? 3.064 -29.094 -19.094 1 87.69 50 PRO B O 1
ATOM 2404 N N . ALA B 1 51 ? 3.854 -27.281 -18.219 1 84.88 51 ALA B N 1
ATOM 2405 C CA . ALA B 1 51 ? 4.203 -27.906 -16.953 1 84.88 51 ALA B CA 1
ATOM 2406 C C . ALA B 1 51 ? 2.984 -28 -16.031 1 84.88 51 ALA B C 1
ATOM 2408 O O . ALA B 1 51 ? 3.012 -28.719 -15.031 1 84.88 51 ALA B O 1
ATOM 2409 N N . GLY B 1 52 ? 1.932 -27.312 -16.438 1 87.19 52 GLY B N 1
ATOM 2410 C CA . GLY B 1 52 ? 0.746 -27.297 -15.586 1 87.19 52 GLY B CA 1
ATOM 2411 C C . GLY B 1 52 ? -0.005 -25.984 -15.625 1 87.19 52 GLY B C 1
ATOM 2412 O O . GLY B 1 52 ? 0.183 -25.188 -16.547 1 87.19 52 GLY B O 1
ATOM 2413 N N . TYR B 1 53 ? -0.99 -25.938 -14.805 1 87.25 53 TYR B N 1
ATOM 2414 C CA . TYR B 1 53 ? -1.72 -24.672 -14.812 1 87.25 53 TYR B CA 1
ATOM 2415 C C . TYR B 1 53 ? -1.773 -24.062 -13.414 1 87.25 53 TYR B C 1
ATOM 2417 O O . TYR B 1 53 ? -1.546 -24.766 -12.422 1 87.25 53 TYR B O 1
ATOM 2425 N N . TRP B 1 54 ? -2.014 -22.734 -13.438 1 88.31 54 TRP B N 1
ATOM 2426 C CA . TRP B 1 54 ? -2.086 -21.922 -12.227 1 88.31 54 TRP B CA 1
ATOM 2427 C C . TRP B 1 54 ? -3.328 -21.031 -12.242 1 88.31 54 TRP B C 1
ATOM 2429 O O . TRP B 1 54 ? -3.82 -20.656 -13.312 1 88.31 54 TRP B O 1
ATOM 2439 N N . VAL B 1 55 ? -3.834 -20.828 -11.062 1 91.31 55 VAL B N 1
ATOM 2440 C CA . VAL B 1 55 ? -4.891 -19.844 -10.883 1 91.31 55 VAL B CA 1
ATOM 2441 C C . VAL B 1 55 ? -4.395 -18.703 -9.992 1 91.31 55 VAL B C 1
ATOM 2443 O O . VAL B 1 55 ? -3.988 -18.938 -8.852 1 91.31 55 VAL B O 1
ATOM 2446 N N . VAL B 1 56 ? -4.5 -17.547 -10.516 1 94.12 56 VAL B N 1
ATOM 2447 C CA . VAL B 1 56 ? -3.955 -16.375 -9.836 1 94.12 56 VAL B CA 1
ATOM 2448 C C . VAL B 1 56 ? -5.094 -15.5 -9.32 1 94.12 56 VAL B C 1
ATOM 2450 O O . VAL B 1 56 ? -5.75 -14.805 -10.109 1 94.12 56 VAL B O 1
ATOM 2453 N N . PRO B 1 57 ? -5.312 -15.5 -8.062 1 93 57 PRO B N 1
ATOM 2454 C CA . PRO B 1 57 ? -6.344 -14.625 -7.504 1 93 57 PRO B CA 1
ATOM 2455 C C . PRO B 1 57 ? -5.824 -13.219 -7.203 1 93 57 PRO B C 1
ATOM 2457 O O . PRO B 1 57 ? -4.621 -12.961 -7.312 1 93 57 PRO B O 1
ATOM 2460 N N . PRO B 1 58 ? -6.75 -12.305 -6.828 1 92.5 58 PRO B N 1
ATOM 2461 C CA . PRO B 1 58 ? -6.336 -10.938 -6.504 1 92.5 58 PRO B CA 1
ATOM 2462 C C . PRO B 1 58 ? -5.254 -10.891 -5.422 1 92.5 58 PRO B C 1
ATOM 2464 O O . PRO B 1 58 ? -5.312 -11.648 -4.453 1 92.5 58 PRO B O 1
ATOM 2467 N N . GLY B 1 59 ? -4.27 -10 -5.695 1 91.81 59 GLY B N 1
ATOM 2468 C CA . GLY B 1 59 ? -3.195 -9.812 -4.73 1 91.81 59 GLY B CA 1
ATOM 2469 C C . GLY B 1 59 ? -2.016 -10.742 -4.969 1 91.81 59 GLY B C 1
ATOM 2470 O O . GLY B 1 59 ? -0.966 -10.586 -4.34 1 91.81 59 GLY B O 1
ATOM 2471 N N . ARG B 1 60 ? -2.215 -11.633 -5.824 1 94.19 60 ARG B N 1
ATOM 2472 C CA . ARG B 1 60 ? -1.135 -12.562 -6.148 1 94.19 60 ARG B CA 1
ATOM 2473 C C . ARG B 1 60 ? -0.634 -12.336 -7.574 1 94.19 60 ARG B C 1
ATOM 2475 O O . ARG B 1 60 ? -1.247 -11.602 -8.344 1 94.19 60 ARG B O 1
ATOM 2482 N N . GLY B 1 61 ? 0.522 -12.922 -7.816 1 95.81 61 GLY B N 1
ATOM 2483 C CA . GLY B 1 61 ? 1.104 -12.852 -9.148 1 95.81 61 GLY B CA 1
ATOM 2484 C C . GLY B 1 61 ? 1.613 -14.188 -9.648 1 95.81 61 GLY B C 1
ATOM 2485 O O . GLY B 1 61 ? 1.658 -15.164 -8.891 1 95.81 61 GLY B O 1
ATOM 2486 N N . VAL B 1 62 ? 1.899 -14.258 -10.898 1 95.62 62 VAL B N 1
ATOM 2487 C CA . VAL B 1 62 ? 2.574 -15.406 -11.5 1 95.62 62 VAL B CA 1
ATOM 2488 C C . VAL B 1 62 ? 3.844 -14.938 -12.211 1 95.62 62 VAL B C 1
ATOM 2490 O O . VAL B 1 62 ? 3.844 -13.906 -12.883 1 95.62 62 VAL B O 1
ATOM 2493 N N . TRP B 1 63 ? 4.855 -15.633 -11.938 1 95.94 63 TRP B N 1
ATOM 2494 C CA . TRP B 1 63 ? 6.129 -15.422 -12.617 1 95.94 63 TRP B CA 1
ATOM 2495 C C . TRP B 1 63 ? 6.309 -16.422 -13.758 1 95.94 63 TRP B C 1
ATOM 2497 O O . TRP B 1 63 ? 6.172 -17.625 -13.562 1 95.94 63 TRP B O 1
ATOM 2507 N N . LEU B 1 64 ? 6.637 -15.93 -14.898 1 95.62 64 LEU B N 1
ATOM 2508 C CA . LEU B 1 64 ? 6.898 -16.734 -16.094 1 95.62 64 LEU B CA 1
ATOM 2509 C C . LEU B 1 64 ? 8.297 -16.453 -16.641 1 95.62 64 LEU B C 1
ATOM 2511 O O . LEU B 1 64 ? 8.539 -15.391 -17.203 1 95.62 64 LEU B O 1
ATOM 2515 N N . PRO B 1 65 ? 9.227 -17.438 -16.562 1 95.44 65 PRO B N 1
ATOM 2516 C CA . PRO B 1 65 ? 10.562 -17.219 -17.141 1 95.44 65 PRO B CA 1
ATOM 2517 C C . PRO B 1 65 ? 10.531 -17 -18.641 1 95.44 65 PRO B C 1
ATOM 2519 O O . PRO B 1 65 ? 9.555 -17.375 -19.312 1 95.44 65 PRO B O 1
ATOM 2522 N N . ALA B 1 66 ? 11.602 -16.406 -19.109 1 95.12 66 ALA B N 1
ATOM 2523 C CA . ALA B 1 66 ? 11.742 -16.203 -20.547 1 95.12 66 ALA B CA 1
ATOM 2524 C C . ALA B 1 66 ? 11.594 -17.516 -21.297 1 95.12 66 ALA B C 1
ATOM 2526 O O . ALA B 1 66 ? 12.102 -18.547 -20.859 1 95.12 66 ALA B O 1
ATOM 2527 N N . GLY B 1 67 ? 10.82 -17.406 -22.422 1 94 67 GLY B N 1
ATOM 2528 C CA . GLY B 1 67 ? 10.68 -18.547 -23.297 1 94 67 GLY B CA 1
ATOM 2529 C C . GLY B 1 67 ? 9.57 -19.5 -22.891 1 94 67 GLY B C 1
ATOM 2530 O O . GLY B 1 67 ? 9.312 -20.5 -23.562 1 94 67 GLY B O 1
ATOM 2531 N N . THR B 1 68 ? 8.867 -19.266 -21.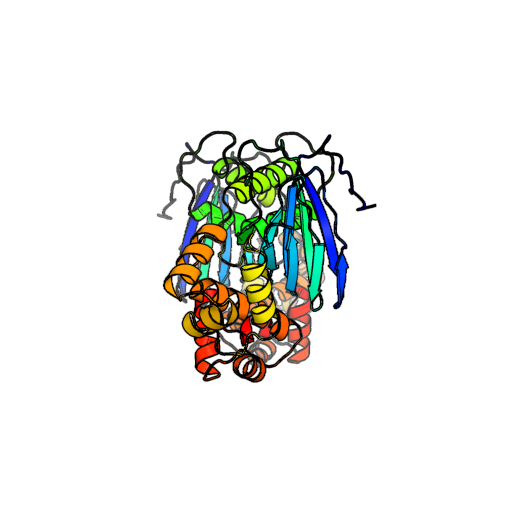844 1 94 68 THR B N 1
ATOM 2532 C CA . THR B 1 68 ? 7.812 -20.141 -21.359 1 94 68 THR B CA 1
ATOM 2533 C C . THR B 1 68 ? 6.531 -19.953 -22.172 1 94 68 THR B C 1
ATOM 2535 O O . THR B 1 68 ? 5.906 -18.891 -22.109 1 94 68 THR B O 1
ATOM 2538 N N . PRO B 1 69 ? 6.172 -21 -22.906 1 95.31 69 PRO B N 1
ATOM 2539 C CA . PRO B 1 69 ? 4.852 -20.891 -23.531 1 95.31 69 PRO B CA 1
ATOM 2540 C C . PRO B 1 69 ? 3.715 -20.859 -22.516 1 95.31 69 PRO B C 1
ATOM 2542 O O . PRO B 1 69 ? 3.771 -21.547 -21.5 1 95.31 69 PRO B O 1
ATOM 2545 N N . HIS B 1 70 ? 2.74 -20.031 -22.734 1 95.75 70 HIS B N 1
ATOM 2546 C CA . HIS B 1 70 ? 1.623 -19.953 -21.797 1 95.75 70 HIS B CA 1
ATOM 2547 C C . HIS B 1 70 ? 0.383 -19.359 -22.453 1 95.75 70 HIS B C 1
ATOM 2549 O O . HIS B 1 70 ? 0.473 -18.781 -23.531 1 95.75 70 HIS B O 1
ATOM 2555 N N . ALA B 1 71 ? -0.729 -19.594 -21.906 1 96.69 71 ALA B N 1
ATOM 2556 C CA . ALA B 1 71 ? -2.025 -19.031 -22.281 1 96.69 71 ALA B CA 1
ATOM 2557 C C . ALA B 1 71 ? -2.783 -18.547 -21.047 1 96.69 71 ALA B C 1
ATOM 2559 O O . ALA B 1 71 ? -2.559 -19.031 -19.938 1 96.69 71 ALA B O 1
ATOM 2560 N N . LEU B 1 72 ? -3.596 -17.531 -21.203 1 96.81 72 LEU B N 1
ATOM 2561 C CA . LEU B 1 72 ? -4.328 -16.938 -20.094 1 96.81 72 LEU B CA 1
ATOM 2562 C C . LEU B 1 72 ? -5.832 -16.984 -20.344 1 96.81 72 LEU B C 1
ATOM 2564 O O . LEU B 1 72 ? -6.277 -16.797 -21.484 1 96.81 72 LEU B O 1
ATOM 2568 N N . ARG B 1 73 ? -6.543 -17.156 -19.375 1 96.69 73 ARG B N 1
ATOM 2569 C CA . ARG B 1 73 ? -7.992 -17.016 -19.375 1 96.69 73 ARG B CA 1
ATOM 2570 C C . ARG B 1 73 ? -8.461 -16.188 -18.172 1 96.69 73 ARG B C 1
ATOM 2572 O O . ARG B 1 73 ? -8.086 -16.484 -17.031 1 96.69 73 ARG B O 1
ATOM 2579 N N . MET B 1 74 ? -9.305 -15.211 -18.453 1 96.69 74 MET B N 1
ATOM 2580 C CA . MET B 1 74 ? -9.75 -14.297 -17.406 1 96.69 74 MET B CA 1
ATOM 2581 C C . MET B 1 74 ? -11.148 -14.664 -16.922 1 96.69 74 MET B C 1
ATOM 2583 O O . MET B 1 74 ? -12.016 -15.016 -17.734 1 96.69 74 MET B O 1
ATOM 2587 N N . THR B 1 75 ? -11.367 -14.609 -15.695 1 95.75 75 THR B N 1
ATOM 2588 C CA . THR B 1 75 ? -12.68 -14.742 -15.078 1 95.75 75 THR B CA 1
ATOM 2589 C C . THR B 1 75 ? -13.008 -13.5 -14.242 1 95.75 75 THR B C 1
ATOM 2591 O O . THR B 1 75 ? -12.242 -13.125 -13.352 1 95.75 75 THR B O 1
ATOM 2594 N N . GLY B 1 76 ? -14.219 -12.914 -14.539 1 93.12 76 GLY B N 1
ATOM 2595 C CA . GLY B 1 76 ? -14.555 -11.633 -13.938 1 93.12 76 GLY B CA 1
ATOM 2596 C C . GLY B 1 76 ? -13.828 -10.469 -14.594 1 93.12 76 GLY B C 1
ATOM 2597 O O . GLY B 1 76 ? -13.18 -10.633 -15.625 1 93.12 76 GLY B O 1
ATOM 2598 N N . ASN B 1 77 ? -14.086 -9.297 -14.023 1 93.31 77 ASN B N 1
ATOM 2599 C CA . ASN B 1 77 ? -13.297 -8.148 -14.453 1 93.31 77 ASN B CA 1
ATOM 2600 C C . ASN B 1 77 ? -11.898 -8.172 -13.859 1 93.31 77 ASN B C 1
ATOM 2602 O O . ASN B 1 77 ? -11.734 -8.078 -12.641 1 93.31 77 ASN B O 1
ATOM 2606 N N . VAL B 1 78 ? -10.938 -8.336 -14.742 1 95.81 78 VAL B N 1
ATOM 2607 C CA . VAL B 1 78 ? -9.57 -8.539 -14.281 1 95.81 78 VAL B CA 1
ATOM 2608 C C . VAL B 1 78 ? -8.734 -7.289 -14.539 1 95.81 78 VAL B C 1
ATOM 2610 O O . VAL B 1 78 ? -8.594 -6.859 -15.688 1 95.81 78 VAL B O 1
ATOM 2613 N N . ALA B 1 79 ? -8.289 -6.648 -13.516 1 96.69 79 ALA B N 1
ATOM 2614 C CA . ALA B 1 79 ? -7.246 -5.633 -13.609 1 96.69 79 ALA B CA 1
ATOM 2615 C C . ALA B 1 79 ? -5.863 -6.242 -13.391 1 96.69 79 ALA B C 1
ATOM 2617 O O . ALA B 1 79 ? -5.574 -6.766 -12.312 1 96.69 79 ALA B O 1
ATOM 2618 N N . ALA B 1 80 ? -5.051 -6.18 -14.422 1 97.31 80 ALA B N 1
ATOM 2619 C CA . ALA B 1 80 ? -3.732 -6.801 -14.367 1 97.31 80 ALA B CA 1
ATOM 2620 C C . ALA B 1 80 ? -2.629 -5.766 -14.555 1 97.31 80 ALA B C 1
ATOM 2622 O O . ALA B 1 80 ? -2.762 -4.844 -15.359 1 97.31 80 ALA B O 1
ATOM 2623 N N . ARG B 1 81 ? -1.622 -5.836 -13.789 1 98.38 81 ARG B N 1
ATOM 2624 C CA . ARG B 1 81 ? -0.387 -5.07 -13.945 1 98.38 81 ARG B CA 1
ATOM 2625 C C . ARG B 1 81 ? 0.797 -5.996 -14.211 1 98.38 81 ARG B C 1
ATOM 2627 O O . ARG B 1 81 ? 1.113 -6.863 -13.398 1 98.38 81 ARG B O 1
ATOM 2634 N N . THR B 1 82 ? 1.397 -5.797 -15.328 1 97.25 82 THR B N 1
ATOM 2635 C CA . THR B 1 82 ? 2.416 -6.73 -15.797 1 97.25 82 THR B CA 1
ATOM 2636 C C . THR B 1 82 ? 3.777 -6.047 -15.883 1 97.25 82 THR B C 1
ATOM 2638 O O . THR B 1 82 ? 3.867 -4.871 -16.234 1 97.25 82 THR B O 1
ATOM 2641 N N . LEU B 1 83 ? 4.754 -6.797 -15.555 1 97.88 83 LEU B N 1
ATOM 2642 C CA . LEU B 1 83 ? 6.137 -6.418 -15.82 1 97.88 83 LEU B CA 1
ATOM 2643 C C . LEU B 1 83 ? 6.785 -7.383 -16.812 1 97.88 83 LEU B C 1
ATOM 2645 O O . LEU B 1 83 ? 6.812 -8.594 -16.562 1 97.88 83 LEU B O 1
ATOM 2649 N N . PHE B 1 84 ? 7.258 -6.875 -17.906 1 97.38 84 PHE B N 1
ATOM 2650 C CA . PHE B 1 84 ? 8.172 -7.613 -18.781 1 97.38 84 PHE B CA 1
ATOM 2651 C C . PHE B 1 84 ? 9.617 -7.316 -18.406 1 97.38 84 PHE B C 1
ATOM 2653 O O . PHE B 1 84 ? 10.039 -6.156 -18.406 1 97.38 84 PHE B O 1
ATOM 2660 N N . ILE B 1 85 ? 10.383 -8.352 -18.156 1 97.38 85 ILE B N 1
ATOM 2661 C CA . ILE B 1 85 ? 11.672 -8.141 -17.516 1 97.38 85 ILE B CA 1
ATOM 2662 C C . ILE B 1 85 ? 12.789 -8.727 -18.375 1 97.38 85 ILE B C 1
ATOM 2664 O O . ILE B 1 85 ? 12.695 -9.867 -18.828 1 97.38 85 ILE B O 1
ATOM 2668 N N . ASP B 1 86 ? 13.82 -7.918 -18.609 1 96.94 86 ASP B N 1
ATOM 2669 C CA . ASP B 1 86 ? 15.039 -8.422 -19.25 1 96.94 86 ASP B CA 1
ATOM 2670 C C . ASP B 1 86 ? 15.602 -9.617 -18.484 1 96.94 86 ASP B C 1
ATOM 2672 O O . ASP B 1 86 ? 15.945 -9.5 -17.297 1 96.94 86 ASP B O 1
ATOM 2676 N N . PRO B 1 87 ? 15.727 -10.789 -19.141 1 94.38 87 PRO B N 1
ATOM 2677 C CA . PRO B 1 87 ? 16.219 -11.969 -18.438 1 94.38 87 PRO B CA 1
ATOM 2678 C C . PRO B 1 87 ? 17.641 -11.781 -17.891 1 94.38 87 PRO B C 1
ATOM 2680 O O . PRO B 1 87 ? 18.062 -12.516 -17 1 94.38 87 PRO B O 1
ATOM 2683 N N . LEU B 1 88 ? 18.297 -10.773 -18.375 1 94.88 88 LEU B N 1
ATOM 2684 C CA . LEU B 1 88 ? 19.672 -10.547 -17.953 1 94.88 88 LEU B CA 1
ATOM 2685 C C . LEU B 1 88 ? 19.766 -9.406 -16.953 1 94.88 88 LEU B C 1
ATOM 2687 O O . LEU B 1 88 ? 20.859 -8.977 -16.594 1 94.88 88 LEU B O 1
ATOM 2691 N N . ALA B 1 89 ? 18.609 -8.945 -16.547 1 95.56 89 ALA B N 1
ATOM 2692 C CA . ALA B 1 89 ? 18.594 -7.812 -15.625 1 95.56 89 ALA B CA 1
ATOM 2693 C C . ALA B 1 89 ? 19.234 -8.18 -14.297 1 95.56 89 ALA B C 1
ATOM 2695 O O . ALA B 1 89 ? 19.781 -7.312 -13.602 1 95.56 89 ALA B O 1
ATOM 2696 N N . ARG B 1 90 ? 19.094 -9.445 -13.891 1 94.56 90 ARG B N 1
ATOM 2697 C CA . ARG B 1 90 ? 19.719 -10.023 -12.711 1 94.56 90 ARG B CA 1
ATOM 2698 C C . ARG B 1 90 ? 20.141 -11.469 -12.969 1 94.56 90 ARG B C 1
ATOM 2700 O O . ARG B 1 90 ? 19.469 -12.188 -13.711 1 94.56 90 ARG B O 1
ATOM 2707 N N . ALA B 1 91 ? 21.094 -11.812 -12.25 1 91.19 91 ALA B N 1
ATOM 2708 C CA . ALA B 1 91 ? 21.625 -13.156 -12.461 1 91.19 91 ALA B CA 1
ATOM 2709 C C . ALA B 1 91 ? 20.766 -14.203 -11.758 1 91.19 91 ALA B C 1
ATOM 2711 O O . ALA B 1 91 ? 20.703 -15.359 -12.195 1 91.19 91 ALA B O 1
ATOM 2712 N N . ASP B 1 92 ? 20.047 -13.812 -10.719 1 93.56 92 ASP B N 1
ATOM 2713 C CA . ASP B 1 92 ? 19.375 -14.812 -9.891 1 93.56 92 ASP B CA 1
ATOM 2714 C C . ASP B 1 92 ? 17.859 -14.617 -9.922 1 93.56 92 ASP B C 1
ATOM 2716 O O . ASP B 1 92 ? 17.188 -14.773 -8.898 1 93.56 92 ASP B O 1
ATOM 2720 N N . LEU B 1 93 ? 17.328 -14.289 -11.109 1 94.38 93 LEU B N 1
ATOM 2721 C CA . LEU B 1 93 ? 15.883 -14.289 -11.258 1 94.38 93 LEU B CA 1
ATOM 2722 C C . LEU B 1 93 ? 15.328 -15.703 -11.195 1 94.38 93 LEU B C 1
ATOM 2724 O O . LEU B 1 93 ? 16.031 -16.672 -11.531 1 94.38 93 LEU B O 1
ATOM 2728 N N . PRO B 1 94 ? 14.094 -15.883 -10.719 1 92 94 PRO B N 1
ATOM 2729 C CA . PRO B 1 94 ? 13.539 -17.234 -10.594 1 92 94 PRO B CA 1
ATOM 2730 C C . PRO B 1 94 ? 13.523 -18 -11.922 1 92 94 PRO B C 1
ATOM 2732 O O . PRO B 1 94 ? 13.156 -17.422 -12.953 1 92 94 PRO B O 1
ATOM 2735 N N . ALA B 1 95 ? 13.805 -19.234 -11.883 1 90.19 95 ALA B N 1
ATOM 2736 C CA . ALA B 1 95 ? 14 -20.031 -13.102 1 90.19 95 ALA B CA 1
ATOM 2737 C C . ALA B 1 95 ? 12.734 -20.781 -13.469 1 90.19 95 ALA B C 1
ATOM 2739 O O . ALA B 1 95 ? 12.602 -21.266 -14.602 1 90.19 95 ALA B O 1
ATOM 2740 N N . GLY B 1 96 ? 11.844 -20.984 -12.609 1 88.62 96 GLY B N 1
ATOM 2741 C CA . GLY B 1 96 ? 10.625 -21.734 -12.875 1 88.62 96 GLY B CA 1
ATOM 2742 C C . GLY B 1 96 ? 9.367 -20.906 -12.734 1 88.62 96 GLY B C 1
ATOM 2743 O O . GLY B 1 96 ? 9.375 -19.859 -12.086 1 88.62 96 GLY B O 1
ATOM 2744 N N . CYS B 1 97 ? 8.312 -21.422 -13.391 1 90.38 97 CYS B N 1
ATOM 2745 C CA . CYS B 1 97 ? 7.004 -20.797 -13.219 1 90.38 97 CYS B CA 1
ATOM 2746 C C . CYS B 1 97 ? 6.504 -20.969 -11.789 1 90.38 97 CYS B C 1
ATOM 2748 O O . CYS B 1 97 ? 6.641 -22.031 -11.203 1 90.38 97 CYS B O 1
ATOM 2750 N N . GLN B 1 98 ? 5.969 -19.906 -11.258 1 89.31 98 GLN B N 1
ATOM 2751 C CA . GLN B 1 98 ? 5.535 -19.984 -9.867 1 89.31 98 GLN B CA 1
ATOM 2752 C C . GLN B 1 98 ? 4.504 -18.906 -9.539 1 89.31 98 GLN B C 1
ATOM 2754 O O . GLN B 1 98 ? 4.59 -17.797 -10.055 1 89.31 98 GLN B O 1
ATOM 2759 N N . ILE B 1 99 ? 3.561 -19.234 -8.719 1 89.88 99 ILE B N 1
ATOM 2760 C CA . ILE B 1 99 ? 2.684 -18.234 -8.109 1 89.88 99 ILE B CA 1
ATOM 2761 C C . ILE B 1 99 ? 3.406 -17.547 -6.953 1 89.88 99 ILE B C 1
ATOM 2763 O O . ILE B 1 99 ? 4.082 -18.203 -6.16 1 89.88 99 ILE B O 1
ATOM 2767 N N . VAL B 1 100 ? 3.23 -16.328 -6.926 1 93.5 100 VAL B N 1
ATOM 2768 C CA . VAL B 1 100 ? 4.02 -15.602 -5.934 1 93.5 100 VAL B CA 1
ATOM 2769 C C . VAL B 1 100 ? 3.121 -14.633 -5.164 1 93.5 100 VAL B C 1
ATOM 2771 O O . VAL B 1 100 ? 2.086 -14.195 -5.676 1 93.5 100 VAL B O 1
ATOM 2774 N N . GLN B 1 101 ? 3.574 -14.398 -3.953 1 92.56 101 GLN B N 1
ATOM 2775 C CA . GLN B 1 101 ? 2.992 -13.305 -3.18 1 92.56 101 GLN B CA 1
ATOM 2776 C C . GLN B 1 101 ? 3.523 -11.953 -3.648 1 92.56 101 GLN B C 1
ATOM 2778 O O . GLN B 1 101 ? 4.734 -11.758 -3.752 1 92.56 101 GLN B O 1
ATOM 2783 N N . ILE B 1 102 ? 2.619 -11.094 -3.943 1 96.38 102 ILE B N 1
ATOM 2784 C CA . ILE B 1 102 ? 3.016 -9.719 -4.215 1 96.38 102 ILE B CA 1
ATOM 2785 C C . ILE B 1 102 ? 2.932 -8.898 -2.932 1 96.38 102 ILE B C 1
ATOM 2787 O O . ILE B 1 102 ? 1.835 -8.594 -2.449 1 96.38 102 ILE B O 1
ATOM 2791 N N . THR B 1 103 ? 4.098 -8.539 -2.416 1 95.94 103 THR B N 1
ATOM 2792 C CA . THR B 1 103 ? 4.109 -7.758 -1.186 1 95.94 103 THR B CA 1
ATOM 2793 C C . THR B 1 103 ? 3.521 -6.367 -1.425 1 95.94 103 THR B C 1
ATOM 2795 O O . THR B 1 103 ? 3.504 -5.883 -2.559 1 95.94 103 THR B O 1
ATOM 2798 N N . PRO B 1 104 ? 3.062 -5.738 -0.341 1 95.94 104 PRO B N 1
ATOM 2799 C CA . PRO B 1 104 ? 2.564 -4.367 -0.503 1 95.94 104 PRO B CA 1
ATOM 2800 C C . PRO B 1 104 ? 3.598 -3.436 -1.131 1 95.94 104 PRO B C 1
ATOM 2802 O O . PRO B 1 104 ? 3.25 -2.602 -1.972 1 95.94 104 PRO B O 1
ATOM 2805 N N . LEU B 1 105 ? 4.844 -3.568 -0.761 1 97.88 105 LEU B N 1
ATOM 2806 C CA . LEU B 1 105 ? 5.887 -2.729 -1.34 1 97.88 105 LEU B CA 1
ATOM 2807 C C . LEU B 1 105 ? 6.027 -2.994 -2.836 1 97.88 105 LEU B C 1
ATOM 2809 O O . LEU B 1 105 ? 6.051 -2.057 -3.637 1 97.88 105 LEU B O 1
ATOM 2813 N N . LEU B 1 106 ? 6.129 -4.234 -3.207 1 98.25 106 LEU B N 1
ATOM 2814 C CA . LEU B 1 106 ? 6.27 -4.57 -4.621 1 98.25 106 LEU B CA 1
ATOM 2815 C C . LEU B 1 106 ? 5.066 -4.074 -5.414 1 98.25 106 LEU B C 1
ATOM 2817 O O . LEU B 1 106 ? 5.219 -3.574 -6.531 1 98.25 106 LEU B O 1
ATOM 2821 N N . ARG B 1 107 ? 3.902 -4.23 -4.859 1 97.69 107 ARG B N 1
ATOM 2822 C CA . ARG B 1 107 ? 2.701 -3.734 -5.52 1 97.69 107 ARG B CA 1
ATOM 2823 C C . ARG B 1 107 ? 2.826 -2.25 -5.84 1 97.69 107 ARG B C 1
ATOM 2825 O O . ARG B 1 107 ? 2.586 -1.832 -6.977 1 97.69 107 ARG B O 1
ATOM 2832 N N . GLU B 1 108 ? 3.207 -1.461 -4.855 1 98 108 GLU B N 1
ATOM 2833 C CA . GLU B 1 108 ? 3.287 -0.018 -5.062 1 98 108 GLU B CA 1
ATOM 2834 C C . GLU B 1 108 ? 4.418 0.339 -6.023 1 98 108 GLU B C 1
ATOM 2836 O O . GLU B 1 108 ? 4.316 1.304 -6.781 1 98 108 GLU B O 1
ATOM 2841 N N . LEU B 1 109 ? 5.488 -0.429 -5.965 1 98.62 109 LEU B N 1
ATOM 2842 C CA . LEU B 1 109 ? 6.566 -0.232 -6.926 1 98.62 109 LEU B CA 1
ATOM 2843 C C . LEU B 1 109 ? 6.082 -0.488 -8.352 1 98.62 109 LEU B C 1
ATOM 2845 O O . LEU B 1 109 ? 6.383 0.286 -9.258 1 98.62 109 LEU B O 1
ATOM 2849 N N . ILE B 1 110 ? 5.363 -1.566 -8.531 1 98.31 110 ILE B N 1
ATOM 2850 C CA . ILE B 1 110 ? 4.812 -1.899 -9.844 1 98.31 110 ILE B CA 1
ATOM 2851 C C . ILE B 1 110 ? 3.912 -0.766 -10.328 1 98.31 110 ILE B C 1
ATOM 2853 O O . ILE B 1 110 ? 4.055 -0.291 -11.461 1 98.31 110 ILE B O 1
ATOM 2857 N N . VAL B 1 111 ? 3.041 -0.333 -9.516 1 97.5 111 VAL B N 1
ATOM 2858 C CA . VAL B 1 111 ? 2.109 0.735 -9.859 1 97.5 111 VAL B CA 1
ATOM 2859 C C . VAL B 1 111 ? 2.887 1.994 -10.242 1 97.5 111 VAL B C 1
ATOM 2861 O O . VAL B 1 111 ? 2.586 2.639 -11.25 1 97.5 111 VAL B O 1
ATOM 2864 N N . SER B 1 112 ? 3.877 2.348 -9.469 1 97.38 112 SER B N 1
ATOM 2865 C CA . SER B 1 112 ? 4.68 3.541 -9.719 1 97.38 112 SER B CA 1
ATOM 2866 C C . SER B 1 112 ? 5.438 3.428 -11.039 1 97.38 112 SER B C 1
ATOM 2868 O O . SER B 1 112 ? 5.645 4.426 -11.734 1 97.38 112 SER B O 1
ATOM 2870 N N . SER B 1 113 ? 5.863 2.24 -11.352 1 97.75 113 SER B N 1
ATOM 2871 C CA . SER B 1 113 ? 6.664 2.035 -12.555 1 97.75 113 SER B CA 1
ATOM 2872 C C . SER B 1 113 ? 5.859 2.338 -13.812 1 97.75 113 SER B C 1
ATOM 2874 O O . SER B 1 113 ? 6.434 2.643 -14.867 1 97.75 113 SER B O 1
ATOM 2876 N N . LEU B 1 114 ? 4.539 2.213 -13.758 1 97.38 114 LEU B N 1
ATOM 2877 C CA . LEU B 1 114 ? 3.662 2.4 -14.906 1 97.38 114 LEU B CA 1
ATOM 2878 C C . LEU B 1 114 ? 3.76 3.828 -15.438 1 97.38 114 LEU B C 1
ATOM 2880 O O . LEU B 1 114 ? 3.516 4.07 -16.625 1 97.38 114 LEU B O 1
ATOM 2884 N N . GLY B 1 115 ? 4.145 4.754 -14.602 1 95.81 115 GLY B N 1
ATOM 2885 C CA . GLY B 1 115 ? 4.199 6.148 -15 1 95.81 115 GLY B CA 1
ATOM 2886 C C . GLY B 1 115 ? 5.605 6.637 -15.281 1 95.81 115 GLY B C 1
ATOM 2887 O O . GLY B 1 115 ? 5.816 7.82 -15.555 1 95.81 115 GLY B O 1
ATOM 2888 N N . LEU B 1 116 ? 6.582 5.785 -15.234 1 95.94 116 LEU B N 1
ATOM 2889 C CA . LEU B 1 116 ? 7.973 6.203 -15.367 1 95.94 116 LEU B CA 1
ATOM 2890 C C . LEU B 1 116 ? 8.359 6.328 -16.844 1 95.94 116 LEU B C 1
ATOM 2892 O O . LEU B 1 116 ? 7.848 5.594 -17.688 1 95.94 116 LEU B O 1
ATOM 2896 N N . ALA B 1 117 ? 9.32 7.207 -17.094 1 92.25 117 ALA B N 1
ATOM 2897 C CA . ALA B 1 117 ? 9.883 7.359 -18.438 1 92.25 117 ALA B CA 1
ATOM 2898 C C . ALA B 1 117 ? 10.805 6.191 -18.781 1 92.25 117 ALA B C 1
ATOM 2900 O O . ALA B 1 117 ? 11.312 5.512 -17.891 1 92.25 117 ALA B O 1
ATOM 2901 N N . GLU B 1 118 ? 10.953 5.977 -20.062 1 91.5 118 GLU B N 1
ATOM 2902 C CA . GLU B 1 118 ? 11.812 4.902 -20.562 1 91.5 118 GLU B CA 1
ATOM 2903 C C . GLU B 1 118 ? 13.281 5.176 -20.234 1 91.5 118 GLU B C 1
ATOM 2905 O O . GLU B 1 118 ? 14.031 4.254 -19.922 1 91.5 118 GLU B O 1
ATOM 2910 N N . CYS B 1 119 ? 13.609 6.477 -20.406 1 93.75 119 CYS B N 1
ATOM 2911 C CA . CYS B 1 119 ? 14.977 6.879 -20.094 1 93.75 119 CYS B CA 1
ATOM 2912 C C . CYS B 1 119 ? 15.039 7.633 -18.781 1 93.75 119 CYS B C 1
ATOM 2914 O O . CYS B 1 119 ? 14.148 8.422 -18.469 1 93.75 119 CYS B O 1
ATOM 2916 N N . TYR B 1 120 ? 16.016 7.262 -18.031 1 93.06 120 TYR B N 1
ATOM 2917 C CA . TYR B 1 120 ? 16.172 7.91 -16.734 1 93.06 120 TYR B CA 1
ATOM 2918 C C . TYR B 1 120 ? 17.641 8.148 -16.422 1 93.06 120 TYR B C 1
ATOM 2920 O O . TYR B 1 120 ? 18.516 7.48 -16.969 1 93.06 120 TYR B O 1
ATOM 2928 N N . ALA B 1 121 ? 17.938 9.117 -15.562 1 94.06 121 ALA B N 1
ATOM 2929 C CA . ALA B 1 121 ? 19.297 9.438 -15.133 1 94.06 121 ALA B CA 1
ATOM 2930 C C . ALA B 1 121 ? 19.797 8.422 -14.109 1 94.06 121 ALA B C 1
ATOM 2932 O O . ALA B 1 121 ? 19.016 7.883 -13.328 1 94.06 121 ALA B O 1
ATOM 2933 N N . PRO B 1 122 ? 21.141 8.188 -14.109 1 92.94 122 PRO B N 1
ATOM 2934 C CA . PRO B 1 122 ? 21.688 7.332 -13.055 1 92.94 122 PRO B CA 1
ATOM 2935 C C . PRO B 1 122 ? 21.438 7.883 -11.648 1 92.94 122 PRO B C 1
ATOM 2937 O O . PRO B 1 122 ? 21.438 9.102 -11.453 1 92.94 122 PRO B O 1
ATOM 2940 N N . ALA B 1 123 ? 21.188 7.031 -10.75 1 92.38 123 ALA B N 1
ATOM 2941 C CA . ALA B 1 123 ? 21.016 7.352 -9.336 1 92.38 123 ALA B CA 1
ATOM 2942 C C . ALA B 1 123 ? 19.75 8.188 -9.117 1 92.38 123 ALA B C 1
ATOM 2944 O O . ALA B 1 123 ? 19.641 8.914 -8.125 1 92.38 123 ALA B O 1
ATOM 2945 N N . SER B 1 124 ? 18.844 8.156 -10.117 1 95.31 124 SER B N 1
ATOM 2946 C CA . SER B 1 124 ? 17.578 8.875 -10.008 1 95.31 124 SER B CA 1
ATOM 2947 C C . SER B 1 124 ? 16.531 8.039 -9.289 1 95.31 124 SER B C 1
ATOM 2949 O O . SER B 1 124 ? 16.734 6.844 -9.047 1 95.31 124 SER B O 1
ATOM 2951 N N . ARG B 1 125 ? 15.406 8.695 -8.938 1 96.62 125 ARG B N 1
ATOM 2952 C CA . ARG B 1 125 ? 14.242 8.016 -8.375 1 96.62 125 ARG B CA 1
ATOM 2953 C C . ARG B 1 125 ? 13.773 6.887 -9.289 1 96.62 125 ARG B C 1
ATOM 2955 O O . ARG B 1 125 ? 13.484 5.785 -8.82 1 96.62 125 ARG B O 1
ATOM 2962 N N . ASP B 1 126 ? 13.711 7.211 -10.578 1 97.19 126 ASP B N 1
ATOM 2963 C CA . ASP B 1 126 ? 13.227 6.23 -11.547 1 97.19 126 ASP B CA 1
ATOM 2964 C C . ASP B 1 126 ? 14.102 4.98 -11.555 1 97.19 126 ASP B C 1
ATOM 2966 O O . ASP B 1 126 ? 13.594 3.857 -11.516 1 97.19 126 ASP B O 1
ATOM 2970 N N . GLU B 1 127 ? 15.406 5.164 -11.578 1 97 127 GLU B N 1
ATOM 2971 C CA . GLU B 1 127 ? 16.328 4.027 -11.555 1 97 127 GLU B CA 1
ATOM 2972 C C . GLU B 1 127 ? 16.156 3.211 -10.273 1 97 127 GLU B C 1
ATOM 2974 O O . GLU B 1 127 ? 16.156 1.979 -10.312 1 97 127 GLU B O 1
ATOM 2979 N N . ARG B 1 128 ? 16.062 3.91 -9.141 1 97.56 128 ARG B N 1
ATOM 2980 C CA . ARG B 1 128 ? 15.945 3.229 -7.855 1 97.56 128 ARG B CA 1
ATOM 2981 C C . ARG B 1 128 ? 14.664 2.402 -7.797 1 97.56 128 ARG B C 1
ATOM 2983 O O . ARG B 1 128 ? 14.633 1.333 -7.184 1 97.56 128 ARG B O 1
ATOM 2990 N N . ILE B 1 129 ? 13.547 2.9 -8.391 1 98.31 129 ILE B N 1
ATOM 2991 C CA . ILE B 1 129 ? 12.297 2.141 -8.453 1 98.31 129 ILE B CA 1
ATOM 2992 C C . ILE B 1 129 ? 12.523 0.854 -9.25 1 98.31 129 ILE B C 1
ATOM 2994 O O . ILE B 1 129 ? 12.195 -0.238 -8.773 1 98.31 129 ILE B O 1
ATOM 2998 N N . TYR B 1 130 ? 13.141 0.93 -10.438 1 97.56 130 TYR B N 1
ATOM 2999 C CA . TYR B 1 130 ? 13.391 -0.249 -11.258 1 97.56 130 TYR B CA 1
ATOM 3000 C C . TYR B 1 130 ? 14.266 -1.252 -10.516 1 97.56 130 TYR B C 1
ATOM 3002 O O . TYR B 1 130 ? 13.961 -2.445 -10.477 1 97.56 130 TYR B O 1
ATOM 3010 N N . GLU B 1 131 ? 15.336 -0.739 -9.938 1 97.31 131 GLU B N 1
ATOM 3011 C CA . GLU B 1 131 ? 16.281 -1.623 -9.258 1 97.31 131 GLU B CA 1
ATOM 3012 C C . GLU B 1 131 ? 15.633 -2.289 -8.047 1 97.31 131 GLU B C 1
ATOM 3014 O O . GLU B 1 131 ? 15.891 -3.461 -7.766 1 97.31 131 GLU B O 1
ATOM 3019 N N . LEU B 1 132 ? 14.836 -1.534 -7.348 1 98.25 132 LEU B N 1
ATOM 3020 C CA . LEU B 1 132 ? 14.188 -2.104 -6.172 1 98.25 132 LEU B CA 1
ATOM 3021 C C . LEU B 1 132 ? 13.148 -3.143 -6.574 1 98.25 132 LEU B C 1
ATOM 3023 O O . LEU B 1 132 ? 12.953 -4.137 -5.871 1 98.25 132 LEU B O 1
ATOM 3027 N N . ILE B 1 133 ? 12.43 -2.924 -7.664 1 98.31 133 ILE B N 1
ATOM 3028 C CA . ILE B 1 133 ? 11.523 -3.943 -8.188 1 98.31 133 ILE B CA 1
ATOM 3029 C C . ILE B 1 133 ? 12.289 -5.25 -8.398 1 98.31 133 ILE B C 1
ATOM 3031 O O . ILE B 1 133 ? 11.836 -6.316 -7.98 1 98.31 133 ILE B O 1
ATOM 3035 N N . LEU B 1 134 ? 13.461 -5.172 -9.023 1 97.75 134 LEU B N 1
ATOM 3036 C CA . LEU B 1 134 ? 14.266 -6.355 -9.297 1 97.75 134 LEU B CA 1
ATOM 3037 C C . LEU B 1 134 ? 14.711 -7.023 -8 1 97.75 134 LEU B C 1
ATOM 3039 O O . LEU B 1 134 ? 14.742 -8.25 -7.91 1 97.75 134 LEU B O 1
ATOM 3043 N N . ASP B 1 135 ? 15.047 -6.203 -7 1 97.38 135 ASP B N 1
ATOM 3044 C CA . ASP B 1 135 ? 15.391 -6.758 -5.691 1 97.38 135 ASP B CA 1
ATOM 3045 C C . ASP B 1 135 ? 14.219 -7.527 -5.098 1 97.38 135 ASP B C 1
ATOM 3047 O O . ASP B 1 135 ? 14.398 -8.617 -4.547 1 97.38 135 ASP B O 1
ATOM 3051 N N . GLU B 1 136 ? 13.016 -6.977 -5.172 1 97.12 136 GLU B N 1
ATOM 3052 C CA . GLU B 1 136 ? 11.82 -7.574 -4.586 1 97.12 136 GLU B CA 1
ATOM 3053 C C . GLU B 1 136 ? 11.445 -8.875 -5.297 1 97.12 136 GLU B C 1
ATOM 3055 O O . GLU B 1 136 ? 10.984 -9.82 -4.664 1 97.12 136 GLU B O 1
ATOM 3060 N N . ILE B 1 137 ? 11.602 -8.883 -6.578 1 96.31 137 ILE B N 1
ATOM 3061 C CA . ILE B 1 137 ? 11.266 -10.055 -7.371 1 96.31 137 ILE B CA 1
ATOM 3062 C C . ILE B 1 137 ? 12.133 -11.234 -6.941 1 96.31 137 ILE B C 1
ATOM 3064 O O . ILE B 1 137 ? 11.656 -12.375 -6.871 1 96.31 137 ILE B O 1
ATOM 3068 N N . ARG B 1 138 ? 13.344 -10.977 -6.566 1 92 138 ARG B N 1
ATOM 3069 C CA . ARG B 1 138 ? 14.281 -12.023 -6.164 1 92 138 ARG B CA 1
ATOM 3070 C C . ARG B 1 138 ? 13.875 -12.641 -4.832 1 92 138 ARG B C 1
ATOM 3072 O O . ARG B 1 138 ? 14.188 -13.797 -4.559 1 92 138 ARG B O 1
ATOM 3079 N N . GLY B 1 139 ? 13.164 -11.898 -4.012 1 87.62 139 GLY B N 1
ATOM 3080 C CA . GLY B 1 139 ? 12.82 -12.352 -2.676 1 87.62 139 GLY B CA 1
ATOM 3081 C C . GLY B 1 139 ? 11.352 -12.719 -2.533 1 87.62 139 GLY B C 1
ATOM 3082 O O . GLY B 1 139 ? 10.859 -12.883 -1.416 1 87.62 139 GLY B O 1
ATOM 3083 N N . MET B 1 140 ? 10.656 -12.859 -3.607 1 89.75 140 MET B N 1
ATOM 3084 C CA . MET B 1 140 ? 9.227 -13.156 -3.541 1 89.75 140 MET B CA 1
ATOM 3085 C C . MET B 1 140 ? 8.984 -14.539 -2.941 1 89.75 140 MET B C 1
ATOM 3087 O O . MET B 1 140 ? 9.664 -15.5 -3.289 1 89.75 140 MET B O 1
ATOM 3091 N N . ALA B 1 141 ? 8.016 -14.633 -2.121 1 87.81 141 ALA B N 1
ATOM 3092 C CA . ALA B 1 141 ? 7.594 -15.914 -1.56 1 87.81 141 ALA B CA 1
ATOM 3093 C C . ALA B 1 141 ? 6.766 -16.703 -2.564 1 87.81 141 ALA B C 1
ATOM 3095 O O . ALA B 1 141 ? 5.863 -16.156 -3.203 1 87.81 141 ALA B O 1
ATOM 3096 N N . ILE B 1 142 ? 7.098 -17.984 -2.688 1 86.06 142 ILE B N 1
ATOM 3097 C CA . ILE B 1 142 ? 6.359 -18.906 -3.553 1 86.06 142 ILE B CA 1
ATOM 3098 C C . ILE B 1 142 ? 5.141 -19.453 -2.811 1 86.06 142 ILE B C 1
ATOM 3100 O O . ILE B 1 142 ? 5.23 -19.812 -1.634 1 86.06 142 ILE B O 1
ATOM 3104 N N . LEU B 1 143 ? 4.043 -19.422 -3.506 1 83.5 143 LEU B N 1
ATOM 3105 C CA . LEU B 1 143 ? 2.822 -19.953 -2.914 1 83.5 143 LEU B CA 1
ATOM 3106 C C . LEU B 1 143 ? 2.461 -21.297 -3.537 1 83.5 143 LEU B C 1
ATOM 3108 O O . LEU B 1 143 ? 2.723 -21.531 -4.719 1 83.5 143 LEU B O 1
ATOM 3112 N N . PRO B 1 144 ? 1.879 -22.094 -2.771 1 77.12 144 PRO B N 1
ATOM 3113 C CA . PRO B 1 144 ? 1.567 -23.453 -3.238 1 77.12 144 PRO B CA 1
ATOM 3114 C C . PRO B 1 144 ? 0.281 -23.516 -4.059 1 77.12 144 PRO B C 1
ATOM 3116 O O . PRO B 1 144 ? -0.621 -24.297 -3.742 1 77.12 144 PRO B O 1
ATOM 3119 N N . PHE B 1 145 ? 0.175 -22.719 -4.98 1 78.31 145 PHE B N 1
ATOM 3120 C CA . PHE B 1 145 ? -1.045 -22.641 -5.777 1 78.31 145 PHE B CA 1
ATOM 3121 C C . PHE B 1 145 ? -0.808 -23.203 -7.176 1 78.31 145 PHE B C 1
ATOM 3123 O O . PHE B 1 145 ? -1.692 -23.141 -8.031 1 78.31 145 PHE B O 1
ATOM 3130 N N . GLY B 1 146 ? 0.229 -23.781 -7.359 1 83.38 146 GLY B N 1
ATOM 3131 C CA . GLY B 1 146 ? 0.464 -24.422 -8.648 1 83.38 146 GLY B CA 1
ATOM 3132 C C . GLY B 1 146 ? -0.042 -25.844 -8.703 1 83.38 146 GLY B C 1
ATOM 3133 O O . GLY B 1 146 ? -0.072 -26.547 -7.684 1 83.38 146 GLY B O 1
ATOM 3134 N N . LEU B 1 147 ? -0.593 -26.234 -9.883 1 89 147 LEU B N 1
ATOM 3135 C CA . LEU B 1 147 ? -1.012 -27.609 -10.141 1 89 147 LEU B CA 1
ATOM 3136 C C . LEU B 1 147 ? -0.143 -28.25 -11.219 1 89 147 LEU B C 1
ATOM 3138 O O . LEU B 1 147 ? -0.438 -28.125 -12.414 1 89 147 LEU B O 1
ATOM 3142 N N . PRO B 1 148 ? 0.836 -28.922 -10.727 1 89.94 148 PRO B N 1
ATOM 3143 C CA . PRO B 1 148 ? 1.682 -29.562 -11.734 1 89.94 148 PRO B CA 1
ATOM 3144 C C . PRO B 1 148 ? 0.942 -30.656 -12.516 1 89.94 148 PRO B C 1
ATOM 3146 O O . PRO B 1 148 ? 0.082 -31.344 -11.961 1 89.94 148 PRO B O 1
ATOM 3149 N N . GLU B 1 149 ? 1.285 -30.75 -13.711 1 90.75 149 GLU B N 1
ATOM 3150 C CA . GLU B 1 149 ? 0.734 -31.781 -14.586 1 90.75 149 GLU B CA 1
ATOM 3151 C C . GLU B 1 149 ? 1.684 -32.969 -14.703 1 90.75 149 GLU B C 1
ATOM 3153 O O . GLU B 1 149 ? 2.871 -32.781 -14.984 1 90.75 149 GLU B O 1
ATOM 3158 N N . PRO B 1 150 ? 1.118 -34.188 -14.398 1 93.75 150 PRO B N 1
ATOM 3159 C CA . PRO B 1 150 ? 1.972 -35.375 -14.586 1 93.75 150 PRO B CA 1
ATOM 3160 C C . PRO B 1 150 ? 2.326 -35.625 -16.047 1 93.75 150 PRO B C 1
ATOM 3162 O O . PRO B 1 150 ? 1.696 -35.062 -16.938 1 93.75 150 PRO B O 1
ATOM 3165 N N . GLN B 1 151 ? 3.344 -36.406 -16.266 1 91.56 151 GLN B N 1
ATOM 3166 C CA . GLN B 1 151 ? 3.85 -36.656 -17.609 1 91.56 151 GLN B CA 1
ATOM 3167 C C . GLN B 1 151 ? 3.105 -37.844 -18.25 1 91.56 151 GLN B C 1
ATOM 3169 O O . GLN B 1 151 ? 2.865 -37.812 -19.453 1 91.56 151 GLN B O 1
ATOM 3174 N N . SER B 1 152 ? 2.709 -38.812 -17.453 1 93.81 152 SER B N 1
ATOM 3175 C CA . SER B 1 152 ? 2.057 -39.969 -18.016 1 93.81 152 SER B CA 1
ATOM 3176 C C . SER B 1 152 ? 0.64 -39.656 -18.484 1 93.81 152 SER B C 1
ATOM 3178 O O . SER B 1 152 ? -0.104 -38.969 -17.797 1 93.81 152 SER B O 1
ATOM 3180 N N . ASP B 1 153 ? 0.276 -40.188 -19.578 1 94.81 153 ASP B N 1
ATOM 3181 C CA . ASP B 1 153 ? -1.043 -39.969 -20.156 1 94.81 153 ASP B CA 1
ATOM 3182 C C . ASP B 1 153 ? -2.148 -40.406 -19.203 1 94.81 153 ASP B C 1
ATOM 3184 O O . ASP B 1 153 ? -3.174 -39.719 -19.078 1 94.81 153 ASP B O 1
ATOM 3188 N N . THR B 1 154 ? -1.872 -41.469 -18.625 1 95.31 154 THR B N 1
ATOM 3189 C CA . THR B 1 154 ? -2.867 -42.031 -17.719 1 95.31 154 THR B CA 1
ATOM 3190 C C . THR B 1 154 ? -3.15 -41.094 -16.578 1 95.31 154 THR B C 1
ATOM 3192 O O . THR B 1 154 ? -4.309 -40.781 -16.281 1 95.31 154 THR B O 1
ATOM 3195 N N . LEU B 1 155 ? -2.104 -40.562 -15.984 1 95.62 155 LEU B N 1
ATOM 3196 C CA . LEU B 1 155 ? -2.266 -39.656 -14.852 1 95.62 155 LEU B CA 1
ATOM 3197 C C . LEU B 1 155 ? -2.818 -38.312 -15.312 1 95.62 155 LEU B C 1
ATOM 3199 O O . LEU B 1 155 ? -3.584 -37.688 -14.586 1 95.62 155 LEU B O 1
ATOM 3203 N N . ARG B 1 156 ? -2.436 -37.906 -16.438 1 94.94 156 ARG B N 1
ATOM 3204 C CA . ARG B 1 156 ? -2.967 -36.656 -17 1 94.94 156 ARG B CA 1
ATOM 3205 C C . ARG B 1 156 ? -4.477 -36.75 -17.188 1 94.94 156 ARG B C 1
ATOM 3207 O O . ARG B 1 156 ? -5.203 -35.781 -16.875 1 94.94 156 ARG B O 1
ATOM 3214 N N . ARG B 1 157 ? -4.898 -37.844 -17.734 1 95.75 157 ARG B N 1
ATOM 3215 C CA . ARG B 1 157 ? -6.332 -38.031 -17.922 1 95.75 157 ARG B CA 1
ATOM 3216 C C . ARG B 1 157 ? -7.066 -38.031 -16.578 1 95.75 157 ARG B C 1
ATOM 3218 O O . ARG B 1 157 ? -8.156 -37.469 -16.469 1 95.75 157 ARG B O 1
ATOM 3225 N N . LEU B 1 158 ? -6.434 -38.656 -15.656 1 95.88 158 LEU B N 1
ATOM 3226 C CA . LEU B 1 158 ? -7.008 -38.688 -14.312 1 95.88 158 LEU B CA 1
ATOM 3227 C C . LEU B 1 158 ? -7.145 -37.25 -13.766 1 95.88 158 LEU B C 1
ATOM 3229 O O . LEU B 1 158 ? -8.211 -36.875 -13.273 1 95.88 158 LEU B O 1
ATOM 3233 N N . CYS B 1 159 ? -6.086 -36.5 -13.875 1 95.06 159 CYS B N 1
ATOM 3234 C CA . CYS B 1 159 ? -6.09 -35.125 -13.398 1 95.06 159 CYS B CA 1
ATOM 3235 C C . CYS B 1 159 ? -7.16 -34.281 -14.117 1 95.06 159 CYS B C 1
ATOM 3237 O O . CYS B 1 159 ? -7.832 -33.469 -13.492 1 95.06 159 CYS B O 1
ATOM 3239 N N . GLN B 1 160 ? -7.324 -34.531 -15.352 1 93.62 160 GLN B N 1
ATOM 3240 C CA . GLN B 1 160 ? -8.359 -33.844 -16.125 1 93.62 160 GLN B CA 1
ATOM 3241 C C . GLN B 1 160 ? -9.75 -34.188 -15.594 1 93.62 160 GLN B C 1
ATOM 3243 O O . GLN B 1 160 ? -10.617 -33.312 -15.508 1 93.62 160 GLN B O 1
ATOM 3248 N N . GLN B 1 161 ? -9.938 -35.375 -15.305 1 94.75 161 GLN B N 1
ATOM 3249 C CA . GLN B 1 161 ? -11.227 -35.812 -14.758 1 94.75 161 GLN B CA 1
ATOM 3250 C C . GLN B 1 161 ? -11.531 -35.094 -13.453 1 94.75 161 GLN B C 1
ATOM 3252 O O . GLN B 1 161 ? -12.672 -34.688 -13.219 1 94.75 161 GLN B O 1
ATOM 3257 N N . VAL B 1 162 ? -10.562 -35 -12.641 1 94.56 162 VAL B N 1
ATOM 3258 C CA . VAL B 1 162 ? -10.734 -34.312 -11.367 1 94.56 162 VAL B CA 1
ATOM 3259 C C . VAL B 1 162 ? -11.141 -32.844 -11.625 1 94.56 162 VAL B C 1
ATOM 3261 O O . VAL B 1 162 ? -12.07 -32.344 -11 1 94.56 162 VAL B O 1
ATOM 3264 N N . ARG B 1 163 ? -10.484 -32.188 -12.539 1 90.38 163 ARG B N 1
ATOM 3265 C CA . ARG B 1 163 ? -10.75 -30.781 -12.844 1 90.38 163 ARG B CA 1
ATOM 3266 C C . ARG B 1 163 ? -12.164 -30.609 -13.398 1 90.38 163 ARG B C 1
ATOM 3268 O O . ARG B 1 163 ? -12.805 -29.578 -13.172 1 90.38 163 ARG B O 1
ATOM 3275 N N . GLU B 1 164 ? -12.648 -31.594 -14.023 1 90.88 164 GLU B N 1
ATOM 3276 C CA . GLU B 1 164 ? -13.977 -31.547 -14.625 1 90.88 164 GLU B CA 1
ATOM 3277 C C . GLU B 1 164 ? -15.062 -31.859 -13.602 1 90.88 164 GLU B C 1
ATOM 3279 O O . GLU B 1 164 ? -16.203 -31.453 -13.75 1 90.88 164 GLU B O 1
ATOM 3284 N N . ALA B 1 165 ? -14.672 -32.656 -12.625 1 93.56 165 ALA B N 1
ATOM 3285 C CA . ALA B 1 165 ? -15.625 -33.062 -11.594 1 93.56 165 ALA B CA 1
ATOM 3286 C C . ALA B 1 165 ? -15 -32.969 -10.203 1 93.56 165 ALA B C 1
ATOM 3288 O O . ALA B 1 165 ? -14.898 -34 -9.508 1 93.56 165 ALA B O 1
ATOM 3289 N N . PRO B 1 166 ? -14.703 -31.812 -9.742 1 91.62 166 PRO B N 1
ATOM 3290 C CA . PRO B 1 166 ? -13.953 -31.672 -8.484 1 91.62 166 PRO B CA 1
ATOM 3291 C C . PRO B 1 166 ? -14.773 -32.062 -7.262 1 91.62 166 PRO B C 1
ATOM 3293 O O . PRO B 1 166 ? -14.211 -32.312 -6.191 1 91.62 166 PRO B O 1
ATOM 3296 N N . GLY B 1 167 ? -16.016 -32.156 -7.391 1 92.19 167 GLY B N 1
ATOM 3297 C CA . GLY B 1 167 ? -16.875 -32.5 -6.266 1 92.19 167 GLY B CA 1
ATOM 3298 C C . GLY B 1 167 ? -16.953 -33.969 -5.977 1 92.19 167 GLY B C 1
ATOM 3299 O O . GLY B 1 167 ? -17.469 -34.406 -4.938 1 92.19 167 GLY B O 1
ATOM 3300 N N . GLU B 1 168 ? -16.484 -34.812 -6.832 1 91.38 168 GLU B N 1
ATOM 3301 C CA . GLU B 1 168 ? -16.5 -36.25 -6.637 1 91.38 168 GLU B CA 1
ATOM 3302 C C . GLU B 1 168 ? -15.453 -36.688 -5.605 1 91.38 168 GLU B C 1
ATOM 3304 O O . GLU B 1 168 ? -14.57 -35.906 -5.25 1 91.38 168 GLU B O 1
ATOM 3309 N N . ALA B 1 169 ? -15.672 -37.938 -5.09 1 89.19 169 ALA B N 1
ATOM 3310 C CA . ALA B 1 169 ? -14.695 -38.469 -4.152 1 89.19 169 ALA B CA 1
ATOM 3311 C C . ALA B 1 169 ? -13.445 -38.969 -4.879 1 89.19 169 ALA B C 1
ATOM 3313 O O . ALA B 1 169 ? -13.523 -39.906 -5.688 1 89.19 169 ALA B O 1
ATOM 3314 N N . TRP B 1 170 ? -12.445 -38.25 -4.746 1 93.69 170 TRP B N 1
ATOM 3315 C CA . TRP B 1 170 ? -11.195 -38.594 -5.426 1 93.69 170 TRP B CA 1
ATOM 3316 C C . TRP B 1 170 ? -10.148 -39.062 -4.434 1 93.69 170 TRP B C 1
ATOM 3318 O O . TRP B 1 170 ? -9.055 -38.5 -4.352 1 93.69 170 TRP B O 1
ATOM 3328 N N . SER B 1 171 ? -10.516 -40.125 -3.732 1 94.81 171 SER B N 1
ATOM 3329 C CA . SER B 1 171 ? -9.539 -40.781 -2.863 1 94.81 171 SER B CA 1
ATOM 3330 C C . SER B 1 171 ? -8.469 -41.5 -3.676 1 94.81 171 SER B C 1
ATOM 3332 O O . SER B 1 171 ? -8.641 -41.719 -4.875 1 94.81 171 SER B O 1
ATOM 3334 N N . SER B 1 172 ? -7.391 -41.781 -2.994 1 95 172 SER B N 1
ATOM 3335 C CA . SER B 1 172 ? -6.344 -42.531 -3.664 1 95 172 SER B CA 1
ATOM 3336 C C . SER B 1 172 ? -6.867 -43.875 -4.172 1 95 172 SER B C 1
ATOM 3338 O O . SER B 1 172 ? -6.465 -44.344 -5.238 1 95 172 SER B O 1
ATOM 3340 N N . GLY B 1 173 ? -7.746 -44.469 -3.408 1 95.62 173 GLY B N 1
ATOM 3341 C CA . GLY B 1 173 ? -8.352 -45.719 -3.818 1 95.62 173 GLY B CA 1
ATOM 3342 C C . GLY B 1 173 ? -9.164 -45.594 -5.094 1 95.62 173 GLY B C 1
ATOM 3343 O O . GLY B 1 173 ? -9.008 -46.406 -6.008 1 95.62 173 GLY B O 1
ATOM 3344 N N . GLN B 1 174 ? -9.984 -44.688 -5.148 1 94.94 174 GLN B N 1
ATOM 3345 C CA . GLN B 1 174 ? -10.805 -44.438 -6.332 1 94.94 174 GLN B CA 1
ATOM 3346 C C . GLN B 1 174 ? -9.938 -44.094 -7.539 1 94.94 174 GLN B C 1
ATOM 3348 O O . GLN B 1 174 ? -10.188 -44.594 -8.648 1 94.94 174 GLN B O 1
ATOM 3353 N N . ALA B 1 175 ? -8.992 -43.25 -7.344 1 96 175 ALA B N 1
ATOM 3354 C CA . ALA B 1 175 ? -8.07 -42.875 -8.406 1 96 175 ALA B CA 1
ATOM 3355 C C . ALA B 1 175 ? -7.336 -44.094 -8.961 1 96 175 ALA B C 1
ATOM 3357 O O . ALA B 1 175 ? -7.168 -44.219 -10.172 1 96 175 ALA B O 1
ATOM 3358 N N . ALA B 1 176 ? -6.891 -44.906 -8.07 1 96.56 176 ALA B N 1
ATOM 3359 C CA . ALA B 1 176 ? -6.188 -46.125 -8.469 1 96.56 176 ALA B CA 1
ATOM 3360 C C . ALA B 1 176 ? -7.074 -47 -9.344 1 96.56 176 ALA B C 1
ATOM 3362 O O . ALA B 1 176 ? -6.609 -47.562 -10.352 1 96.56 176 ALA B O 1
ATOM 3363 N N . LYS B 1 177 ? -8.312 -47.125 -8.984 1 95.94 177 LYS B N 1
ATOM 3364 C CA . LYS B 1 177 ? -9.266 -47.938 -9.758 1 95.94 177 LYS B CA 1
ATOM 3365 C C . LYS B 1 177 ? -9.43 -47.375 -11.164 1 95.94 177 LYS B C 1
ATOM 3367 O O . LYS B 1 177 ? -9.414 -48.125 -12.148 1 95.94 177 LYS B O 1
ATOM 3372 N N . VAL B 1 178 ? -9.531 -46.094 -11.211 1 94.12 178 VAL B N 1
ATOM 3373 C CA . VAL B 1 178 ? -9.711 -45.406 -12.484 1 94.12 178 VAL B CA 1
ATOM 3374 C C . VAL B 1 178 ? -8.508 -45.688 -13.383 1 94.12 178 VAL B C 1
ATOM 3376 O O . VAL B 1 178 ? -8.656 -45.844 -14.602 1 94.12 178 VAL B O 1
ATOM 3379 N N . CYS B 1 179 ? -7.297 -45.75 -12.859 1 95.38 179 CYS B N 1
ATOM 3380 C CA . CYS B 1 179 ? -6.059 -45.875 -13.617 1 95.38 179 CYS B CA 1
ATOM 3381 C C . CYS B 1 179 ? -5.66 -47.344 -13.742 1 95.38 179 CYS B C 1
ATOM 3383 O O . CYS B 1 179 ? -4.621 -47.656 -14.32 1 95.38 179 CYS B O 1
ATOM 3385 N N . ASN B 1 180 ? -6.43 -48.188 -13.125 1 95.12 180 ASN B N 1
ATOM 3386 C CA . ASN B 1 180 ? -6.145 -49.625 -13.125 1 95.12 180 ASN B CA 1
ATOM 3387 C C . ASN B 1 180 ? -4.754 -49.906 -12.57 1 95.12 180 ASN B C 1
ATOM 3389 O O . ASN B 1 180 ? -3.969 -50.625 -13.195 1 95.12 180 ASN B O 1
ATOM 3393 N N . MET B 1 181 ? -4.508 -49.312 -11.453 1 95.06 181 MET B N 1
ATOM 3394 C CA . MET B 1 181 ? -3.273 -49.5 -10.703 1 95.06 181 MET B CA 1
ATOM 3395 C C . MET B 1 181 ? -3.568 -49.75 -9.227 1 95.06 181 MET B C 1
ATOM 3397 O O . MET B 1 181 ? -4.684 -49.5 -8.766 1 95.06 181 MET B O 1
ATOM 3401 N N . SER B 1 182 ? -2.537 -50.281 -8.547 1 96.5 182 SER B N 1
ATOM 3402 C CA . SER B 1 182 ? -2.652 -50.312 -7.094 1 96.5 182 SER B CA 1
ATOM 3403 C C . SER B 1 182 ? -2.521 -48.906 -6.504 1 96.5 182 SER B C 1
ATOM 3405 O O . SER B 1 182 ? -1.91 -48.031 -7.109 1 96.5 182 SER B O 1
ATOM 3407 N N . GLU B 1 183 ? -3.082 -48.719 -5.375 1 96.12 183 GLU B N 1
ATOM 3408 C CA . GLU B 1 183 ? -2.979 -47.438 -4.688 1 96.12 183 GLU B CA 1
ATOM 3409 C C . GLU B 1 183 ? -1.521 -47.062 -4.441 1 96.12 183 GLU B C 1
ATOM 3411 O O . GLU B 1 183 ? -1.145 -45.875 -4.578 1 96.12 183 GLU B O 1
ATOM 3416 N N . ARG B 1 184 ? -0.709 -48.031 -4.105 1 96.81 184 ARG B N 1
ATOM 3417 C CA . ARG B 1 184 ? 0.713 -47.812 -3.867 1 96.81 184 ARG B CA 1
ATOM 3418 C C . ARG B 1 184 ? 1.405 -47.281 -5.125 1 96.81 184 ARG B C 1
ATOM 3420 O O . ARG B 1 184 ? 2.186 -46.344 -5.066 1 96.81 184 ARG B O 1
ATOM 3427 N N . THR B 1 185 ? 1.123 -47.969 -6.211 1 95.44 185 THR B N 1
ATOM 3428 C CA . THR B 1 185 ? 1.727 -47.594 -7.488 1 95.44 185 THR B CA 1
ATOM 3429 C C . THR B 1 185 ? 1.292 -46.188 -7.906 1 95.44 185 THR B C 1
ATOM 3431 O O . THR B 1 185 ? 2.117 -45.375 -8.328 1 95.44 185 THR B O 1
ATOM 3434 N N . LEU B 1 186 ? 0 -45.906 -7.77 1 95.69 186 LEU B N 1
ATOM 3435 C CA . LEU B 1 186 ? -0.522 -44.594 -8.109 1 95.69 186 LEU B CA 1
ATOM 3436 C C . LEU B 1 186 ? 0.179 -43.5 -7.309 1 95.69 186 LEU B C 1
ATOM 3438 O O . LEU B 1 186 ? 0.688 -42.531 -7.875 1 95.69 186 LEU B O 1
ATOM 3442 N N . ASN B 1 187 ? 0.196 -43.656 -6.023 1 95.38 187 ASN B N 1
ATOM 3443 C CA . ASN B 1 187 ? 0.788 -42.656 -5.145 1 95.38 187 ASN B CA 1
ATOM 3444 C C . ASN B 1 187 ? 2.27 -42.438 -5.445 1 95.38 187 ASN B C 1
ATOM 3446 O O . ASN B 1 187 ? 2.75 -41.312 -5.488 1 95.38 187 ASN B O 1
ATOM 3450 N N . ARG B 1 188 ? 2.951 -43.5 -5.66 1 95.88 188 ARG B N 1
ATOM 3451 C CA . ARG B 1 188 ? 4.375 -43.438 -5.977 1 95.88 188 ARG B CA 1
ATOM 3452 C C . ARG B 1 188 ? 4.609 -42.688 -7.285 1 95.88 188 ARG B C 1
ATOM 3454 O O . ARG B 1 188 ? 5.418 -41.75 -7.34 1 95.88 188 ARG B O 1
ATOM 3461 N N . HIS B 1 189 ? 3.893 -43.094 -8.352 1 94.94 189 HIS B N 1
ATOM 3462 C CA . HIS B 1 189 ? 4.062 -42.469 -9.664 1 94.94 189 HIS B CA 1
ATOM 3463 C C . HIS B 1 189 ? 3.65 -41 -9.641 1 94.94 189 HIS B C 1
ATOM 3465 O O . HIS B 1 189 ? 4.309 -40.156 -10.25 1 94.94 189 HIS B O 1
ATOM 3471 N N . PHE B 1 190 ? 2.584 -40.781 -8.961 1 95.44 190 PHE B N 1
ATOM 3472 C CA . PHE B 1 190 ? 2.078 -39.438 -8.906 1 95.44 190 PHE B CA 1
ATOM 3473 C C . PHE B 1 190 ? 3.066 -38.5 -8.195 1 95.44 190 PHE B C 1
ATOM 3475 O O . PHE B 1 190 ? 3.375 -37.406 -8.68 1 95.44 190 PHE B O 1
ATOM 3482 N N . GLN B 1 191 ? 3.557 -38.906 -7.086 1 95.38 191 GLN B N 1
ATOM 3483 C CA . GLN B 1 191 ? 4.539 -38.125 -6.324 1 95.38 191 GLN B CA 1
ATOM 3484 C C . GLN B 1 191 ? 5.816 -37.906 -7.129 1 95.38 191 GLN B C 1
ATOM 3486 O O . GLN B 1 191 ? 6.387 -36.812 -7.121 1 95.38 191 GLN B O 1
ATOM 3491 N N . GLN B 1 192 ? 6.242 -38.906 -7.797 1 95.62 192 GLN B N 1
ATOM 3492 C CA . GLN B 1 192 ? 7.449 -38.844 -8.609 1 95.62 192 GLN B CA 1
ATOM 3493 C C . GLN B 1 192 ? 7.305 -37.812 -9.727 1 95.62 192 GLN B C 1
ATOM 3495 O O . GLN B 1 192 ? 8.258 -37.094 -10.047 1 95.62 192 GLN B O 1
ATOM 3500 N N . GLN B 1 193 ? 6.102 -37.719 -10.273 1 93.94 193 GLN B N 1
ATOM 3501 C CA . GLN B 1 193 ? 5.91 -36.875 -11.469 1 93.94 193 GLN B CA 1
ATOM 3502 C C . GLN B 1 193 ? 5.477 -35.469 -11.094 1 93.94 193 GLN B C 1
ATOM 3504 O O . GLN B 1 193 ? 5.645 -34.531 -11.883 1 93.94 193 GLN B O 1
ATOM 3509 N N . THR B 1 194 ? 4.84 -35.281 -9.914 1 92.81 194 THR B N 1
ATOM 3510 C CA . THR B 1 194 ? 4.277 -33.969 -9.602 1 92.81 194 THR B CA 1
ATOM 3511 C C . THR B 1 194 ? 4.887 -33.406 -8.312 1 92.81 194 THR B C 1
ATOM 3513 O O . THR B 1 194 ? 4.715 -32.25 -7.996 1 92.81 194 THR B O 1
ATOM 3516 N N . SER B 1 195 ? 5.57 -34.188 -7.57 1 91.56 195 SER B N 1
ATOM 3517 C CA . SER B 1 195 ? 6.172 -33.875 -6.281 1 91.56 195 SER B CA 1
ATOM 3518 C C . SER B 1 195 ? 5.105 -33.594 -5.23 1 91.56 195 SER B C 1
ATOM 3520 O O . SER B 1 195 ? 5.402 -33.031 -4.18 1 91.56 195 SER B O 1
ATOM 3522 N N . LEU B 1 196 ? 3.877 -33.938 -5.504 1 93.75 196 LEU B N 1
ATOM 3523 C CA . LEU B 1 196 ? 2.77 -33.844 -4.562 1 93.75 196 LEU B CA 1
ATOM 3524 C C . LEU B 1 196 ? 2.121 -35.188 -4.309 1 93.75 196 LEU B C 1
ATOM 3526 O O . LEU B 1 196 ? 2.176 -36.062 -5.16 1 93.75 196 LEU B O 1
ATOM 3530 N N . THR B 1 197 ? 1.593 -35.281 -3.115 1 94.81 197 THR B N 1
ATOM 3531 C CA . THR B 1 197 ? 0.697 -36.406 -2.914 1 94.81 197 THR B CA 1
ATOM 3532 C C . THR B 1 197 ? -0.603 -36.219 -3.689 1 94.81 197 THR B C 1
ATOM 3534 O O . THR B 1 197 ? -0.978 -35.094 -4.012 1 94.81 197 THR B O 1
ATOM 3537 N N . TRP B 1 198 ? -1.236 -37.375 -3.98 1 95.19 198 TRP B N 1
ATOM 3538 C CA . TRP B 1 198 ? -2.514 -37.312 -4.684 1 95.19 198 TRP B CA 1
ATOM 3539 C C . TRP B 1 198 ? -3.51 -36.438 -3.939 1 95.19 198 TRP B C 1
ATOM 3541 O O . TRP B 1 198 ? -4.129 -35.562 -4.531 1 95.19 198 TRP B O 1
ATOM 3551 N N . SER B 1 199 ? -3.562 -36.594 -2.662 1 93.19 199 SER B N 1
ATOM 3552 C CA . SER B 1 199 ? -4.516 -35.844 -1.84 1 93.19 199 SER B CA 1
ATOM 3553 C C . SER B 1 199 ? -4.234 -34.344 -1.873 1 93.19 199 SER B C 1
ATOM 3555 O O . SER B 1 199 ? -5.156 -33.562 -1.959 1 93.19 199 SER B O 1
ATOM 3557 N N . GLU B 1 200 ? -3 -34.031 -1.804 1 92.88 200 GLU B N 1
ATOM 3558 C CA . GLU B 1 200 ? -2.629 -32.625 -1.852 1 92.88 200 GLU B CA 1
ATOM 3559 C C . GLU B 1 200 ? -2.967 -32 -3.207 1 92.88 200 GLU B C 1
ATOM 3561 O O . GLU B 1 200 ? -3.451 -30.875 -3.279 1 92.88 200 GLU B O 1
ATOM 3566 N N . TRP B 1 201 ? -2.682 -32.719 -4.188 1 94.38 201 TRP B N 1
ATOM 3567 C CA . TRP B 1 201 ? -3 -32.25 -5.531 1 94.38 201 TRP B CA 1
ATOM 3568 C C . TRP B 1 201 ? -4.5 -32 -5.684 1 94.38 201 TRP B C 1
ATOM 3570 O O . TRP B 1 201 ? -4.914 -30.953 -6.184 1 94.38 201 TRP B O 1
ATOM 3580 N N . VAL B 1 202 ? -5.266 -32.938 -5.27 1 94.12 202 VAL B N 1
ATOM 3581 C CA . VAL B 1 202 ? -6.715 -32.812 -5.375 1 94.12 202 VAL B CA 1
ATOM 3582 C C . VAL B 1 202 ? -7.203 -31.609 -4.574 1 94.12 202 VAL B C 1
ATOM 3584 O O . VAL B 1 202 ? -8.055 -30.859 -5.043 1 94.12 202 VAL B O 1
ATOM 3587 N N . ARG B 1 203 ? -6.676 -31.469 -3.424 1 91.19 203 ARG B N 1
ATOM 3588 C CA . ARG B 1 203 ? -7.047 -30.328 -2.594 1 91.19 203 ARG B CA 1
ATOM 3589 C C . ARG B 1 203 ? -6.75 -29.016 -3.307 1 91.19 203 ARG B C 1
ATOM 3591 O O . ARG B 1 203 ? -7.582 -28.109 -3.307 1 91.19 203 ARG B O 1
ATOM 3598 N N . ARG B 1 204 ? -5.617 -28.906 -3.885 1 91.75 204 ARG B N 1
ATOM 3599 C CA . ARG B 1 204 ? -5.238 -27.703 -4.617 1 91.75 204 ARG B CA 1
ATOM 3600 C C . ARG B 1 204 ? -6.164 -27.484 -5.809 1 91.75 204 ARG B C 1
ATOM 3602 O O . ARG B 1 204 ? -6.582 -26.344 -6.07 1 91.75 204 ARG B O 1
ATOM 3609 N N . ALA B 1 205 ? -6.418 -28.516 -6.477 1 93.19 205 ALA B N 1
ATOM 3610 C CA . ALA B 1 205 ? -7.32 -28.438 -7.625 1 93.19 205 ALA B CA 1
ATOM 3611 C C . ALA B 1 205 ? -8.688 -27.891 -7.211 1 93.19 205 ALA B C 1
ATOM 3613 O O . ALA B 1 205 ? -9.25 -27.031 -7.891 1 93.19 205 ALA B O 1
ATOM 3614 N N . LYS B 1 206 ? -9.164 -28.406 -6.137 1 92.81 206 LYS B N 1
ATOM 3615 C CA . LYS B 1 206 ? -10.461 -27.969 -5.637 1 92.81 206 LYS B CA 1
ATOM 3616 C C . LYS B 1 206 ? -10.43 -26.5 -5.246 1 92.81 206 LYS B C 1
ATOM 3618 O O . LYS B 1 206 ? -11.375 -25.75 -5.527 1 92.81 206 LYS B O 1
ATOM 3623 N N . LEU B 1 207 ? -9.406 -26.125 -4.629 1 92 207 LEU B N 1
ATOM 3624 C CA . LEU B 1 207 ? -9.266 -24.719 -4.242 1 92 207 LEU B CA 1
ATOM 3625 C C . LEU B 1 207 ? -9.242 -23.812 -5.473 1 92 207 LEU B C 1
ATOM 3627 O O . LEU B 1 207 ? -9.891 -22.766 -5.488 1 92 207 LEU B O 1
ATOM 3631 N N . MET B 1 208 ? -8.5 -24.172 -6.426 1 92.25 208 MET B N 1
ATOM 3632 C CA . MET B 1 208 ? -8.406 -23.406 -7.66 1 92.25 208 MET B CA 1
ATOM 3633 C C . MET B 1 208 ? -9.773 -23.266 -8.32 1 92.25 208 MET B C 1
ATOM 3635 O O . MET B 1 208 ? -10.148 -22.172 -8.758 1 92.25 208 MET B O 1
ATOM 3639 N N . GLU B 1 209 ? -10.43 -24.328 -8.305 1 93 209 GLU B N 1
ATOM 3640 C CA . GLU B 1 209 ? -11.789 -24.281 -8.852 1 93 209 GLU B CA 1
ATOM 3641 C C . GLU B 1 209 ? -12.695 -23.391 -8.016 1 93 209 GLU B C 1
ATOM 3643 O O . GLU B 1 209 ? -13.531 -22.656 -8.562 1 93 209 GLU B O 1
ATOM 3648 N N . ALA B 1 210 ? -12.539 -23.484 -6.773 1 93.44 210 ALA B N 1
ATOM 3649 C CA . ALA B 1 210 ? -13.312 -22.609 -5.883 1 93.44 210 ALA B CA 1
ATOM 3650 C C . ALA B 1 210 ? -13.078 -21.141 -6.219 1 93.44 210 ALA B C 1
ATOM 3652 O O . ALA B 1 210 ? -14.031 -20.359 -6.297 1 93.44 210 ALA B O 1
ATOM 3653 N N . LEU B 1 211 ? -11.875 -20.781 -6.402 1 92.5 211 LEU B N 1
ATOM 3654 C CA . LEU B 1 211 ? -11.516 -19.406 -6.723 1 92.5 211 LEU B CA 1
ATOM 3655 C C . LEU B 1 211 ? -12.211 -18.938 -8.008 1 92.5 211 LEU B C 1
ATOM 3657 O O . LEU B 1 211 ? -12.75 -17.844 -8.062 1 92.5 211 LEU B O 1
ATOM 3661 N N . ILE B 1 212 ? -12.203 -19.797 -8.93 1 91.88 212 ILE B N 1
ATOM 3662 C CA . ILE B 1 212 ? -12.797 -19.484 -10.219 1 91.88 212 ILE B CA 1
ATOM 3663 C C . ILE B 1 212 ? -14.305 -19.281 -10.055 1 91.88 212 ILE B C 1
ATOM 3665 O O . ILE B 1 212 ? -14.859 -18.281 -10.523 1 91.88 212 ILE B O 1
ATOM 3669 N N . ARG B 1 213 ? -14.945 -20.109 -9.375 1 93.25 213 ARG B N 1
ATOM 3670 C CA . ARG B 1 213 ? -16.391 -20.047 -9.203 1 93.25 213 ARG B CA 1
ATOM 3671 C C . ARG B 1 213 ? -16.781 -18.844 -8.359 1 93.25 213 ARG B C 1
ATOM 3673 O O . ARG B 1 213 ? -17.781 -18.172 -8.648 1 93.25 213 ARG B O 1
ATOM 3680 N N . LEU B 1 214 ? -16.031 -18.625 -7.355 1 93.06 214 LEU B N 1
ATOM 3681 C CA . LEU B 1 214 ? -16.312 -17.438 -6.535 1 93.06 214 LEU B CA 1
ATOM 3682 C C . LEU B 1 214 ? -16.156 -16.156 -7.352 1 93.06 214 LEU B C 1
ATOM 3684 O O . LEU B 1 214 ? -16.984 -15.25 -7.227 1 93.06 214 LEU B O 1
ATOM 3688 N N . ALA B 1 215 ? -15.18 -16.094 -8.133 1 90.69 215 ALA B N 1
ATOM 3689 C CA . ALA B 1 215 ? -14.945 -14.938 -8.984 1 90.69 215 ALA B CA 1
ATOM 3690 C C . ALA B 1 215 ? -16.078 -14.742 -9.984 1 90.69 215 ALA B C 1
ATOM 3692 O O . ALA B 1 215 ? -16.344 -13.625 -10.422 1 90.69 215 ALA B O 1
ATOM 3693 N N . GLN B 1 216 ? -16.719 -15.852 -10.297 1 90.94 216 GLN B N 1
ATOM 3694 C CA . GLN B 1 216 ? -17.859 -15.805 -11.211 1 90.94 216 GLN B CA 1
ATOM 3695 C C . GLN B 1 216 ? -19.125 -15.344 -10.492 1 90.94 216 GLN B C 1
ATOM 3697 O O . GLN B 1 216 ? -20.172 -15.148 -11.117 1 90.94 216 GLN B O 1
ATOM 3702 N N . GLY B 1 217 ? -19.016 -15.258 -9.164 1 89.81 217 GLY B N 1
ATOM 3703 C CA . GLY B 1 217 ? -20.156 -14.734 -8.414 1 89.81 217 GLY B CA 1
ATOM 3704 C C . GLY B 1 217 ? -20.969 -15.812 -7.734 1 89.81 217 GLY B C 1
ATOM 3705 O O . GLY B 1 217 ? -22 -15.531 -7.129 1 89.81 217 GLY B O 1
ATOM 3706 N N . HIS B 1 218 ? -20.516 -17.062 -7.828 1 93.06 218 HIS B N 1
ATOM 3707 C CA . HIS B 1 218 ? -21.25 -18.109 -7.141 1 93.06 218 HIS B CA 1
ATOM 3708 C C . HIS B 1 218 ? -21.203 -17.922 -5.629 1 93.06 218 HIS B C 1
ATOM 3710 O O . HIS B 1 218 ? -20.203 -17.422 -5.094 1 93.06 218 HIS B O 1
ATOM 3716 N N . SER B 1 219 ? -22.234 -18.328 -4.973 1 93.88 219 SER B N 1
ATOM 3717 C CA . SER B 1 219 ? -22.281 -18.188 -3.52 1 93.88 219 SER B CA 1
ATOM 3718 C C . SER B 1 219 ? -21.312 -19.172 -2.855 1 93.88 219 SER B C 1
ATOM 3720 O O . SER B 1 219 ? -21 -20.219 -3.41 1 93.88 219 SER B O 1
ATOM 3722 N N . VAL B 1 220 ? -20.906 -18.812 -1.712 1 94.25 220 VAL B N 1
ATOM 3723 C CA . VAL B 1 220 ? -19.984 -19.641 -0.954 1 94.25 220 VAL B CA 1
ATOM 3724 C C . VAL B 1 220 ? -20.625 -21 -0.688 1 94.25 220 VAL B C 1
ATOM 3726 O O . VAL B 1 220 ? -19.969 -22.047 -0.812 1 94.25 220 VAL B O 1
ATOM 3729 N N . LEU B 1 221 ? -21.859 -21 -0.369 1 93.94 221 LEU B N 1
ATOM 3730 C CA . LEU B 1 221 ? -22.594 -22.234 -0.104 1 93.94 221 LEU B CA 1
ATOM 3731 C C . LEU B 1 221 ? -22.609 -23.125 -1.339 1 93.94 221 LEU B C 1
ATOM 3733 O O . LEU B 1 221 ? -22.328 -24.328 -1.249 1 93.94 221 LEU B O 1
ATOM 3737 N N . ARG B 1 222 ? -22.969 -22.672 -2.451 1 94.69 222 ARG B N 1
ATOM 3738 C CA . ARG B 1 222 ? -23.016 -23.422 -3.695 1 94.69 222 ARG B CA 1
ATOM 3739 C C . ARG B 1 222 ? -21.641 -24.016 -4.027 1 94.69 222 ARG B C 1
ATOM 3741 O O . ARG B 1 222 ? -21.547 -25.172 -4.422 1 94.69 222 ARG B O 1
ATOM 3748 N N . VAL B 1 223 ? -20.641 -23.188 -3.889 1 95.5 223 VAL B N 1
ATOM 3749 C CA . VAL B 1 223 ? -19.281 -23.641 -4.184 1 95.5 223 VAL B CA 1
ATOM 3750 C C . VAL B 1 223 ? -18.906 -24.781 -3.248 1 95.5 223 VAL B C 1
ATOM 3752 O O . VAL B 1 223 ? -18.359 -25.797 -3.691 1 95.5 223 VAL B O 1
ATOM 3755 N N . ALA B 1 224 ? -19.203 -24.609 -1.999 1 94.94 224 ALA B N 1
ATOM 3756 C CA . ALA B 1 224 ? -18.891 -25.656 -1.02 1 94.94 224 ALA B CA 1
ATOM 3757 C C . ALA B 1 224 ? -19.547 -26.969 -1.407 1 94.94 224 ALA B C 1
ATOM 3759 O O . ALA B 1 224 ? -18.875 -28.016 -1.439 1 94.94 224 ALA B O 1
ATOM 3760 N N . LEU B 1 225 ? -20.781 -26.984 -1.717 1 91.94 225 LEU B N 1
ATOM 3761 C CA . LEU B 1 225 ? -21.547 -28.172 -2.066 1 91.94 225 LEU B CA 1
ATOM 3762 C C . LEU B 1 225 ? -21.031 -28.797 -3.355 1 91.94 225 LEU B C 1
ATOM 3764 O O . LEU B 1 225 ? -20.828 -30.016 -3.424 1 91.94 225 LEU B O 1
ATOM 3768 N N . GLU B 1 226 ? -20.766 -28.031 -4.285 1 93.19 226 GLU B N 1
ATOM 3769 C CA . GLU B 1 226 ? -20.359 -28.516 -5.605 1 93.19 226 GLU B CA 1
ATOM 3770 C C . GLU B 1 226 ? -18.938 -29.078 -5.582 1 93.19 226 GLU B C 1
ATOM 3772 O O . GLU B 1 226 ? -18.594 -29.906 -6.422 1 93.19 226 GLU B O 1
ATOM 3777 N N . LEU B 1 227 ? -18.172 -28.609 -4.676 1 94.44 227 LEU B N 1
ATOM 3778 C CA . LEU B 1 227 ? -16.797 -29.094 -4.586 1 94.44 227 LEU B CA 1
ATOM 3779 C C . LEU B 1 227 ? -16.688 -30.25 -3.6 1 94.44 227 LEU B C 1
ATOM 3781 O O . LEU B 1 227 ? -15.609 -30.797 -3.393 1 94.44 227 LEU B O 1
ATOM 3785 N N . GLY B 1 228 ? -17.812 -30.625 -2.957 1 91.88 228 GLY B N 1
ATOM 3786 C CA . GLY B 1 228 ? -17.891 -31.844 -2.17 1 91.88 228 GLY B CA 1
ATOM 3787 C C . GLY B 1 228 ? -17.547 -31.625 -0.708 1 91.88 228 GLY B C 1
ATOM 3788 O O . GLY B 1 228 ? -17.156 -32.562 -0.02 1 91.88 228 GLY B O 1
ATOM 3789 N N . TYR B 1 229 ? -17.609 -30.406 -0.317 1 90.81 229 TYR B N 1
ATOM 3790 C CA . TYR B 1 229 ? -17.391 -30.188 1.109 1 90.81 229 TYR B CA 1
ATOM 3791 C C . TYR B 1 229 ? -18.656 -30.5 1.9 1 90.81 229 TYR B C 1
ATOM 3793 O O . TYR B 1 229 ? -19.766 -30.219 1.444 1 90.81 229 TYR B O 1
ATOM 3801 N N . GLY B 1 230 ? -18.453 -31.062 3.012 1 85.19 230 GLY B N 1
ATOM 3802 C CA . GLY B 1 230 ? -19.562 -31.5 3.832 1 85.19 230 GLY B CA 1
ATOM 3803 C C . GLY B 1 230 ? -20.391 -30.359 4.391 1 85.19 230 GLY B C 1
ATOM 3804 O O . GLY B 1 230 ? -21.531 -30.547 4.805 1 85.19 230 GLY B O 1
ATOM 3805 N N . SER B 1 231 ? -19.812 -29.219 4.5 1 89.31 231 SER B N 1
ATOM 3806 C CA . SER B 1 231 ? -20.531 -28.062 5.027 1 89.31 231 SER B CA 1
ATOM 3807 C C . SER B 1 231 ? -19.906 -26.766 4.555 1 89.31 231 SER B C 1
ATOM 3809 O O . SER B 1 231 ? -18.75 -26.734 4.129 1 89.31 231 SER B O 1
ATOM 3811 N N . HIS B 1 232 ? -20.734 -25.766 4.73 1 91.06 232 HIS B N 1
ATOM 3812 C CA . HIS B 1 232 ? -20.281 -24.406 4.469 1 91.06 232 HIS B CA 1
ATOM 3813 C C . HIS B 1 232 ? -19.125 -24.031 5.402 1 91.06 232 HIS B C 1
ATOM 3815 O O . HIS B 1 232 ? -18.156 -23.422 4.969 1 91.06 232 HIS B O 1
ATOM 3821 N N . SER B 1 233 ? -19.203 -24.438 6.527 1 93.81 233 SER B N 1
ATOM 3822 C CA . SER B 1 233 ? -18.203 -24.125 7.543 1 93.81 233 SER B CA 1
ATOM 3823 C C . SER B 1 233 ? -16.875 -24.812 7.25 1 93.81 233 SER B C 1
ATOM 3825 O O . SER B 1 233 ? -15.812 -24.219 7.418 1 93.81 233 SER B O 1
ATOM 3827 N N . ALA B 1 234 ? -16.969 -26 6.805 1 93.31 234 ALA B N 1
ATOM 3828 C CA . ALA B 1 234 ? -15.758 -26.75 6.477 1 93.31 234 ALA B CA 1
ATOM 3829 C C . ALA B 1 234 ? -15.023 -26.109 5.309 1 93.31 234 ALA B C 1
ATOM 3831 O O . ALA B 1 234 ? -13.797 -25.969 5.34 1 93.31 234 ALA B O 1
ATOM 3832 N N . PHE B 1 235 ? -15.781 -25.672 4.43 1 94.31 235 PHE B N 1
ATOM 3833 C CA . PHE B 1 235 ? -15.188 -25.016 3.275 1 94.31 235 PHE B CA 1
ATOM 3834 C C . PHE B 1 235 ? -14.555 -23.688 3.684 1 94.31 235 PHE B C 1
ATOM 3836 O O . PHE B 1 235 ? -13.414 -23.391 3.305 1 94.31 235 PHE B O 1
ATOM 3843 N N . SER B 1 236 ? -15.25 -22.938 4.383 1 94.81 236 SER B N 1
ATOM 3844 C CA . SER B 1 236 ? -14.773 -21.625 4.82 1 94.81 236 SER B CA 1
ATOM 3845 C C . SER B 1 236 ? -13.508 -21.75 5.664 1 94.81 236 SER B C 1
ATOM 3847 O O . SER B 1 236 ? -12.586 -20.938 5.535 1 94.81 236 SER B O 1
ATOM 3849 N N . ALA B 1 237 ? -13.469 -22.734 6.438 1 94.12 237 ALA B N 1
ATOM 3850 C CA . ALA B 1 237 ? -12.297 -22.969 7.27 1 94.12 237 ALA B CA 1
ATOM 3851 C C . ALA B 1 237 ? -11.078 -23.312 6.414 1 94.12 237 ALA B C 1
ATOM 3853 O O . ALA B 1 237 ? -9.992 -22.766 6.641 1 94.12 237 ALA B O 1
ATOM 3854 N N . MET B 1 238 ? -11.266 -24.188 5.516 1 90.69 238 MET B N 1
ATOM 3855 C CA . MET B 1 238 ? -10.188 -24.547 4.602 1 90.69 238 MET B CA 1
ATOM 3856 C C . MET B 1 238 ? -9.695 -23.328 3.824 1 90.69 238 MET B C 1
ATOM 3858 O O . MET B 1 238 ? -8.492 -23.078 3.748 1 90.69 238 MET B O 1
ATOM 3862 N N . PHE B 1 239 ? -10.625 -22.641 3.295 1 93.25 239 PHE B N 1
ATOM 3863 C CA . PHE B 1 239 ? -10.305 -21.453 2.5 1 93.25 239 PHE B CA 1
ATOM 3864 C C . PHE B 1 239 ? -9.508 -20.453 3.322 1 93.25 239 PHE B C 1
ATOM 3866 O O . PHE B 1 239 ? -8.469 -19.953 2.873 1 93.25 239 PHE B O 1
ATOM 3873 N N . ARG B 1 240 ? -9.938 -20.172 4.441 1 92.62 240 ARG B N 1
ATOM 3874 C CA . ARG B 1 240 ? -9.273 -19.219 5.332 1 92.62 240 ARG B CA 1
ATOM 3875 C C . ARG B 1 240 ? -7.871 -19.703 5.691 1 92.62 240 ARG B C 1
ATOM 3877 O O . ARG B 1 240 ? -6.938 -18.891 5.777 1 92.62 240 ARG B O 1
ATOM 3884 N N . ARG B 1 241 ? -7.793 -20.906 5.938 1 89.88 241 ARG B N 1
ATOM 3885 C CA . ARG B 1 241 ? -6.496 -21.484 6.285 1 89.88 241 ARG B CA 1
ATOM 3886 C C . ARG B 1 241 ? -5.48 -21.25 5.172 1 89.88 241 ARG B C 1
ATOM 3888 O O . ARG B 1 241 ? -4.316 -20.953 5.438 1 89.88 241 ARG B O 1
ATOM 3895 N N . VAL B 1 242 ? -5.941 -21.359 4.008 1 87 242 VAL B N 1
ATOM 3896 C CA . VAL B 1 242 ? -5.016 -21.312 2.881 1 87 242 VAL B CA 1
ATOM 3897 C C . VAL B 1 242 ? -4.875 -19.859 2.396 1 87 242 VAL B C 1
ATOM 3899 O O . VAL B 1 242 ? -3.77 -19.406 2.098 1 87 242 VAL B O 1
ATOM 3902 N N . MET B 1 243 ? -5.977 -19.125 2.387 1 88.31 243 MET B N 1
ATOM 3903 C CA . MET B 1 243 ? -5.98 -17.797 1.778 1 88.31 243 MET B CA 1
ATOM 3904 C C . MET B 1 243 ? -5.809 -16.703 2.838 1 88.31 243 MET B C 1
ATOM 3906 O O . MET B 1 243 ? -5.531 -15.555 2.51 1 88.31 243 MET B O 1
ATOM 3910 N N . GLY B 1 244 ? -6.039 -17.016 4.016 1 88.56 244 GLY B N 1
ATOM 3911 C CA . GLY B 1 244 ? -5.844 -16.094 5.117 1 88.56 244 GLY B CA 1
ATOM 3912 C C . GLY B 1 244 ? -7.098 -15.32 5.48 1 88.56 244 GLY B C 1
ATOM 3913 O O . GLY B 1 244 ? -7.156 -14.672 6.527 1 88.56 244 GLY B O 1
ATOM 3914 N N . VAL B 1 245 ? -8.039 -15.312 4.605 1 90.19 245 VAL B N 1
ATOM 3915 C CA . VAL B 1 245 ? -9.289 -14.602 4.852 1 90.1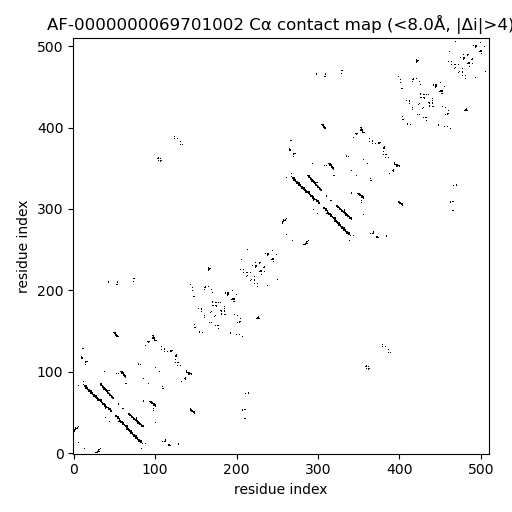9 245 VAL B CA 1
ATOM 3916 C C . VAL B 1 245 ? -10.477 -15.477 4.438 1 90.19 245 VAL B C 1
ATOM 3918 O O . VAL B 1 245 ? -10.305 -16.453 3.707 1 90.19 245 VAL B O 1
ATOM 3921 N N . ALA B 1 246 ? -11.648 -15.055 4.883 1 92.94 246 ALA B N 1
ATOM 3922 C CA . ALA B 1 246 ? -12.859 -15.789 4.523 1 92.94 246 ALA B CA 1
ATOM 3923 C C . ALA B 1 246 ? -13.211 -15.586 3.053 1 92.94 246 ALA B C 1
ATOM 3925 O O . ALA B 1 246 ? -12.93 -14.531 2.484 1 92.94 246 ALA B O 1
ATOM 3926 N N . PRO B 1 247 ? -13.805 -16.641 2.449 1 91.31 247 PRO B N 1
ATOM 3927 C CA . PRO B 1 247 ? -14.18 -16.516 1.038 1 91.31 247 PRO B CA 1
ATOM 3928 C C . PRO B 1 247 ? -15.07 -15.297 0.769 1 91.31 247 PRO B C 1
ATOM 3930 O O . PRO B 1 247 ? -14.938 -14.656 -0.274 1 91.31 247 PRO B O 1
ATOM 3933 N N . SER B 1 248 ? -15.945 -14.961 1.708 1 87.12 248 SER B N 1
ATOM 3934 C CA . SER B 1 248 ? -16.859 -13.836 1.541 1 87.12 248 SER B CA 1
ATOM 3935 C C . SER B 1 248 ? -16.094 -12.516 1.516 1 87.12 248 SER B C 1
ATOM 3937 O O . SER B 1 248 ? -16.531 -11.555 0.882 1 87.12 248 SER B O 1
ATOM 3939 N N . ASP B 1 249 ? -15.039 -12.523 2.133 1 86.81 249 ASP B N 1
ATOM 3940 C CA . ASP B 1 249 ? -14.266 -11.297 2.279 1 86.81 249 ASP B CA 1
ATOM 3941 C C . ASP B 1 249 ? -13.25 -11.148 1.148 1 86.81 249 ASP B C 1
ATOM 3943 O O . ASP B 1 249 ? -12.75 -10.055 0.897 1 86.81 249 ASP B O 1
ATOM 3947 N N . TYR B 1 250 ? -12.945 -12.203 0.566 1 86.5 250 TYR B N 1
ATOM 3948 C CA . TYR B 1 250 ? -11.828 -12.219 -0.368 1 86.5 250 TYR B CA 1
ATOM 3949 C C . TYR B 1 250 ? -12.18 -11.477 -1.652 1 86.5 250 TYR B C 1
ATOM 3951 O O . TYR B 1 250 ? -11.352 -10.75 -2.203 1 86.5 250 TYR B O 1
ATOM 3959 N N . PHE B 1 251 ? -13.367 -11.625 -2.104 1 82 251 PHE B N 1
ATOM 3960 C CA . PHE B 1 251 ? -13.734 -11.008 -3.377 1 82 251 PHE B CA 1
ATOM 3961 C C . PHE B 1 251 ? -14.648 -9.812 -3.16 1 82 251 PHE B C 1
ATOM 3963 O O . PHE B 1 251 ? -15.281 -9.328 -4.105 1 82 251 PHE B O 1
ATOM 3970 N N . ARG B 1 252 ? -14.734 -9.352 -1.88 1 69.94 252 ARG B N 1
ATOM 3971 C CA . ARG B 1 252 ? -15.5 -8.133 -1.625 1 69.94 252 ARG B CA 1
ATOM 3972 C C . ARG B 1 252 ? -14.844 -6.93 -2.297 1 69.94 252 ARG B C 1
ATOM 3974 O O . ARG B 1 252 ? -13.625 -6.766 -2.234 1 69.94 252 ARG B O 1
ATOM 3981 N N . PRO B 1 253 ? -15.797 -6.289 -3.242 1 57 253 PRO B N 1
ATOM 3982 C CA . PRO B 1 253 ? -15.234 -5.09 -3.867 1 57 253 PRO B CA 1
ATOM 3983 C C . PRO B 1 253 ? -14.609 -4.129 -2.854 1 57 253 PRO B C 1
ATOM 3985 O O . PRO B 1 253 ? -15.109 -4.004 -1.731 1 57 253 PRO B O 1
ATOM 3988 N N . SER B 1 254 ? -13.352 -3.938 -2.848 1 50.88 254 SER B N 1
ATOM 3989 C CA . SER B 1 2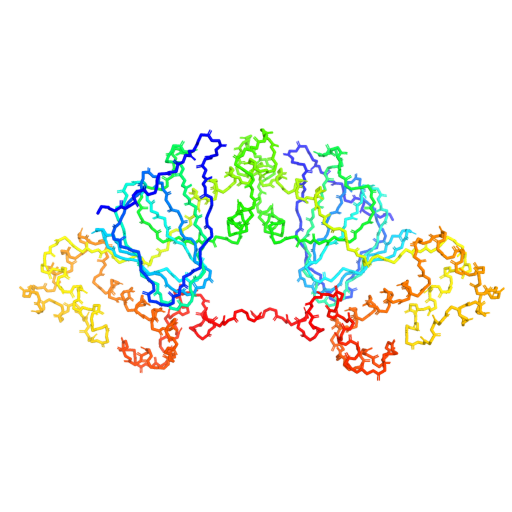54 ? -12.836 -2.865 -2 1 50.88 254 SER B CA 1
ATOM 3990 C C . SER B 1 254 ? -13.664 -1.592 -2.16 1 50.88 254 SER B C 1
ATOM 3992 O O . SER B 1 254 ? -13.852 -1.104 -3.275 1 50.88 254 SER B O 1
ATOM 3994 N N . THR B 1 255 ? -14.727 -1.527 -1.477 1 40.09 255 THR B N 1
ATOM 3995 C CA . THR B 1 255 ? -15.398 -0.236 -1.556 1 40.09 255 THR B CA 1
ATOM 3996 C C . THR B 1 255 ? -14.406 0.905 -1.378 1 40.09 255 THR B C 1
ATOM 3998 O O . THR B 1 255 ? -13.508 0.83 -0.532 1 40.09 255 THR B O 1
#

Foldseek 3Di:
DQPQPDDDCPAHQKDKDKDKDAAFDKRDKHFYQFKKKKAKQAFWKWKDFPFFIFIAHHQKIKIGGHPTIIMMHTHHIIIIMMMTGRNVPDDQADDDIFMWGQDPVLVVLSVVLNPDDSHDDPPDPNRVSRVVNVVDRNVTDGAPLTQGAFDDPLRNVLLVVCLVQLQDDDDLCVSCVSSVHDSVVSQVRVCVGGVDGPVVNSVSSLLSVLSRCVSNVDDLQVSCNRNNHPGSVRSQVVCCVRVVHGSVPRNPDPD/DAPQPDDDCPAHQKDKDKDKDAAFDKRDKHFYQFKKKKAKQAFWKWKDFPFFIFIAHHQKIKIGGHPTIIMMHTHHIIIIMMMTGRNVPDDQADDDIFMWGQDPVLVVLSVVLNPDDSHDDPPDPNRVSRVVNVVDRNVTDGAPLTQGAFDDPLRNVLLVVCLVQLQDDDDLCVSCVSSVHDSVVSQVRVCVGGVDGPVVNSVSSLLSVLSRVVSNVDDLQVSCNRNNHPGSVRSQVVCCVRVVHGSVPRNPDPD

Organism: Klebsiella variicola (NCBI:txid244366)

Nearest PDB structures (foldseek):
  1yhf-assembly1_A  TM=8.997E-01  e=3.570E-06  Streptococcus pyogenes M1 GAS
  3fjs-assembly2_D  TM=8.927E-01  e=2.424E-05  Cupriavidus pinatubonensis JMP134
  3rns-assembly1_A  TM=9.171E-01  e=1.969E-04  Leptotrichia buccalis C-1013-b
  2ozj-assembly2_B-3  TM=7.689E-01  e=3.685E-05  Desulfitobacterium hafniense DCB-2
  2d40-assembly1_B  TM=8.773E-01  e=1.855E-04  Escherichia coli O157:H7

Solvent-accessible surface area (backbone atoms only — not comparable to full-atom values): 27156 Å² total; per-residue (Å²): 131,50,74,52,70,80,77,85,56,88,65,34,54,54,49,58,46,79,49,74,42,51,58,70,40,68,44,71,64,26,38,31,82,36,19,36,38,43,33,24,67,32,31,33,36,39,38,41,37,91,62,24,40,34,56,36,43,54,56,22,23,38,38,38,31,52,60,48,53,32,28,40,38,34,36,28,60,24,39,35,44,32,37,40,29,45,66,79,66,46,95,71,58,70,80,58,72,42,35,28,54,51,48,73,50,51,48,35,44,54,60,56,47,60,75,55,69,66,68,70,56,87,93,30,64,65,45,42,48,56,52,44,45,55,49,47,63,59,67,48,49,78,44,90,53,65,43,62,45,44,81,50,68,68,54,35,51,50,54,49,50,40,73,75,45,47,32,56,84,74,42,63,64,53,50,10,58,75,67,72,45,52,47,67,56,44,47,52,54,43,26,74,52,48,74,36,51,65,65,57,48,50,52,48,52,40,50,47,50,44,53,52,43,45,46,69,64,49,52,68,57,58,48,20,54,57,49,49,37,93,34,57,65,58,37,40,50,53,42,22,71,74,70,69,43,45,68,78,61,66,74,48,73,82,122,133,49,74,53,68,80,77,85,56,86,66,34,55,56,49,59,46,80,49,75,43,50,57,70,40,67,42,71,63,27,38,30,81,35,20,37,39,44,35,25,68,31,33,32,37,37,38,39,38,92,62,24,40,35,59,34,42,54,55,23,22,39,38,38,31,51,60,47,53,32,29,40,40,35,36,30,59,25,38,36,43,32,35,39,29,42,66,78,65,45,92,69,58,70,80,58,71,42,33,28,52,52,46,72,48,51,48,35,42,54,59,55,48,60,75,54,70,66,69,70,57,86,92,31,64,64,44,40,49,55,52,43,46,57,48,46,63,57,66,49,48,77,46,89,54,63,44,61,45,45,81,49,66,67,53,37,52,51,52,49,47,40,75,76,44,50,32,55,85,74,45,62,63,53,50,11,59,76,67,73,45,51,47,68,57,43,46,52,53,42,26,73,51,48,75,35,51,64,65,57,47,52,51,47,51,41,50,48,50,44,52,52,42,45,47,69,63,48,50,68,57,58,48,19,54,57,48,49,38,94,34,56,63,59,38,40,51,53,40,21,70,74,70,70,44,44,66,79,61,68,73,48,75,81,123

Secondary structure (DSSP, 8-state):
---------SS-SEEEEEEEE-TT-EEEEE--SSEEEEEEEEEEEEEEETTEEEEE-TTEEEEE-TT--EEEEEEEEEEEEEEEE-TTS-TT---S-EEEE--HHHHHHHHHHTT--SS--TTSHHHHHHHHHHHHHHTPPEES-EEEPPSSHHHHHHHHHHHH-TTS---HHHHHHHHTS-HHHHHHHHHHHHSS-HHHHHHHHHHHHHHHHHHTT--HHHHHHHTT-S-HHHHHHHHHHHHSS-HHHHT----/---------SS-SEEEEEEEE-TT-EEEEE--SSEEEEEEEEEEEEEEETTEEEEE-TTEEEEE-TT--EEEEEEEEEEEEEEEE-TTS-TT---S-EEEE--HHHHHHHHHHTT--SS--TTSHHHHHHHHHHHHHHTPPEES-EEEPPSSHHHHHHHHHHHH-TTS---HHHHHHHHTS-HHHHHHHHHHHHSS-HHHHHHHHHHHHHHHHHHTT--HHHHHHHTT-S-HHHHHHHHHHHHSS-HHHHT----

InterPro domains:
  IPR003313 AraC-type arabinose-binding/dimerisation domain [PF02311] (23-132)
  IPR009057 Homedomain-like superfamily [SSF46689] (206-252)
  IPR011051 RmlC-like cupin domain superfamily [SSF51182] (17-174)
  IPR014710 RmlC-like jelly roll fold [G3DSA:2.60.120.10] (2-87)
  IPR018060 AraC-like, DNA binding HTH domain [PF12833] (176-252)
  IPR018060 AraC-like, DNA binding HTH domain [PS01124] (156-253)
  IPR018060 AraC-like, DNA binding HTH domain [SM00342] (169-251)
  IPR018062 HTH domain AraC-type, conserved site [PS00041] (206-247)
  IPR020449 Transcription regulator HTH, AraC- type, HTH domain [PR00032] (220-235)
  IPR020449 Transcription regulator HTH, AraC- type, HTH domain [PR00032] (235-251)